Protein 4NHO (pdb70)

B-factor: mean 59.04, std 25.37, range [26.43, 187.48]

Structure (mmCIF, N/CA/C/O backbone):
data_4NHO
#
_entry.id   4NHO
#
_cell.length_a   125.430
_cell.length_b   136.770
_cell.length_c   73.220
_cell.angle_alpha   90.000
_cell.angle_beta   90.000
_cell.angle_gamma   90.000
#
_symmetry.space_group_name_H-M   'C 2 2 21'
#
loop_
_entity.id
_entity.type
_entity.pdbx_description
1 polymer 'Probable ATP-dependent RNA helicase DDX23'
2 non-polymer 'SULFATE ION'
3 non-polymer GLYCEROL
4 non-polymer '3-CYCLOHEXYL-1-PROPYLSULFONIC ACID'
5 non-polymer 'MERCURY (II) ION'
6 water water
#
loop_
_atom_site.group_PDB
_atom_site.id
_atom_site.type_symbol
_atom_site.label_atom_id
_atom_site.label_alt_id
_atom_site.label_comp_id
_atom_site.label_asym_id
_atom_site.label_entity_id
_atom_site.label_seq_id
_atom_site.pdbx_PDB_ins_code
_atom_site.Cartn_x
_atom_site.Cartn_y
_atom_site.Cartn_z
_atom_site.occupancy
_atom_site.B_iso_or_equiv
_atom_site.auth_seq_id
_atom_site.auth_comp_id
_atom_site.auth_asym_id
_atom_site.auth_atom_id
_atom_site.pdbx_PDB_model_num
ATOM 1 N N . TRP A 1 20 ? 8.863 34.881 25.741 1.00 90.59 352 TRP A N 1
ATOM 2 C CA . TRP A 1 20 ? 8.704 33.757 24.819 1.00 92.76 352 TRP A CA 1
ATOM 3 C C . TRP A 1 20 ? 9.567 33.888 23.565 1.00 86.78 352 TRP A C 1
ATOM 4 O O . TRP A 1 20 ? 9.803 32.907 22.868 1.00 85.99 352 TRP A O 1
ATOM 15 N N . ASP A 1 21 ? 10.024 35.103 23.277 1.00 80.64 353 ASP A N 1
ATOM 16 C CA . ASP A 1 21 ? 10.981 35.309 22.202 1.00 72.74 353 ASP A CA 1
ATOM 17 C C . ASP A 1 21 ? 12.373 35.053 22.753 1.00 68.84 353 ASP A C 1
ATOM 18 O O . ASP A 1 21 ? 12.883 35.839 23.544 1.00 64.90 353 ASP A O 1
ATOM 23 N N . ASP A 1 22 ? 13.001 33.954 22.357 1.00 67.75 354 ASP A N 1
ATOM 24 C CA . ASP A 1 22 ? 14.278 33.624 22.979 1.00 67.47 354 ASP A CA 1
ATOM 25 C C . ASP A 1 22 ? 15.439 33.647 22.015 1.00 61.45 354 ASP A C 1
ATOM 26 O O . ASP A 1 22 ? 16.479 33.057 22.283 1.00 59.42 354 ASP A O 1
ATOM 31 N N . ARG A 1 23 ? 15.257 34.365 20.913 1.00 58.43 355 ARG A N 1
ATOM 32 C CA . ARG A 1 23 ? 16.331 34.619 19.958 1.00 58.10 355 ARG A CA 1
ATOM 33 C C . ARG A 1 23 ? 17.528 35.302 20.595 1.00 53.38 355 ARG A C 1
ATOM 34 O O . ARG A 1 23 ? 17.387 36.131 21.492 1.00 54.04 355 ARG A O 1
ATOM 42 N N . HIS A 1 24 ? 18.715 34.960 20.125 1.00 47.70 356 HIS A N 1
ATOM 43 C CA . HIS A 1 24 ? 19.883 35.756 20.450 1.00 48.43 356 HIS A CA 1
ATOM 44 C C . HIS A 1 24 ? 19.754 37.123 19.714 1.00 46.89 356 HIS A C 1
ATOM 45 O O . HIS A 1 24 ? 19.128 37.195 18.647 1.00 42.02 356 HIS A O 1
ATOM 52 N N . TRP A 1 25 ? 20.304 38.204 20.267 1.00 46.08 357 TRP A N 1
ATOM 53 C CA . TRP A 1 25 ? 20.158 39.519 19.621 1.00 44.43 357 TRP A CA 1
ATOM 54 C C . TRP A 1 25 ? 20.599 39.513 18.168 1.00 44.61 357 TRP A C 1
ATOM 55 O O . TRP A 1 25 ? 20.077 40.288 17.343 1.00 43.61 357 TRP A O 1
ATOM 66 N N . SER A 1 26 ? 21.589 38.681 17.868 1.00 42.13 358 SER A N 1
ATOM 67 C CA . SER A 1 26 ? 22.154 38.662 16.530 1.00 44.08 358 SER A CA 1
ATOM 68 C C . SER A 1 26 ? 21.166 38.093 15.538 1.00 43.60 358 SER A C 1
ATOM 69 O O . SER A 1 26 ? 21.420 38.114 14.339 1.00 43.15 358 SER A O 1
ATOM 72 N N . GLN A 1 27 ? 20.041 37.591 16.042 1.00 46.24 359 GLN A N 1
ATOM 73 C CA . GLN A 1 27 ? 18.965 37.089 15.187 1.00 48.41 359 GLN A CA 1
ATOM 74 C C . GLN A 1 27 ? 17.890 38.146 14.952 1.00 50.99 359 GLN A C 1
ATOM 75 O O . GLN A 1 27 ? 16.930 37.918 14.214 1.00 49.94 359 GLN A O 1
ATOM 81 N N . LYS A 1 28 ? 18.056 39.305 15.577 1.00 48.61 360 LYS A N 1
ATOM 82 C CA . LYS A 1 28 ? 17.023 40.322 15.552 1.00 50.58 360 LYS A CA 1
ATOM 83 C C . LYS A 1 28 ? 17.451 41.512 14.707 1.00 52.24 360 LYS A C 1
ATOM 84 O O . LYS A 1 28 ? 18.643 41.757 14.501 1.00 50.67 360 LYS A O 1
ATOM 90 N N . LYS A 1 29 ? 16.468 42.259 14.225 1.00 54.60 361 LYS A N 1
ATOM 91 C CA . LYS A 1 29 ? 16.720 43.584 13.654 1.00 51.60 361 LYS A CA 1
ATOM 92 C C . LYS A 1 29 ? 16.973 44.610 14.759 1.00 52.88 361 LYS A C 1
ATOM 93 O O . LYS A 1 29 ? 16.517 44.445 15.894 1.00 51.72 361 LYS A O 1
ATOM 99 N N . LEU A 1 30 ? 17.707 45.666 14.415 1.00 54.25 362 LEU A N 1
ATOM 100 C CA . LEU A 1 30 ? 18.098 46.710 15.368 1.00 54.86 362 LEU A CA 1
ATOM 101 C C . LEU A 1 30 ? 16.942 47.187 16.245 1.00 55.61 362 LEU A C 1
ATOM 102 O O . LEU A 1 30 ? 17.062 47.256 17.468 1.00 51.87 362 LEU A O 1
ATOM 107 N N . ASP A 1 31 ? 15.824 47.508 15.602 1.00 59.63 363 ASP A N 1
ATOM 108 C CA . ASP A 1 31 ? 14.643 48.035 16.272 1.00 64.77 363 ASP A CA 1
ATOM 109 C C . ASP A 1 31 ? 13.906 46.992 17.104 1.00 65.23 363 ASP A C 1
ATOM 110 O O . ASP A 1 31 ? 12.867 47.282 17.699 1.00 68.28 363 ASP A O 1
ATOM 115 N N . GLU A 1 32 ? 14.441 45.779 17.155 1.00 60.40 364 GLU A N 1
ATOM 116 C CA . GLU A 1 32 ? 13.884 44.764 18.032 1.00 58.78 364 GLU A CA 1
ATOM 117 C C . GLU A 1 32 ? 14.712 44.629 19.303 1.00 56.19 364 GLU A C 1
ATOM 118 O O . GLU A 1 32 ? 14.291 43.985 20.253 1.00 57.48 364 GLU A O 1
ATOM 124 N N . MET A 1 33 ? 15.900 45.210 19.304 1.00 51.10 365 MET A N 1
ATOM 125 C CA . MET A 1 33 ? 16.791 45.071 20.441 1.00 50.63 365 MET A CA 1
ATOM 126 C C . MET A 1 33 ? 16.137 45.514 21.759 1.00 51.49 365 MET A C 1
ATOM 127 O O . MET A 1 33 ? 15.614 46.627 21.879 1.00 51.93 365 MET A O 1
ATOM 132 N N . THR A 1 34 ? 16.170 44.626 22.740 1.00 53.01 366 THR A N 1
ATOM 133 C CA . THR A 1 34 ? 15.668 44.914 24.077 1.00 55.46 366 THR A CA 1
ATOM 134 C C . THR A 1 34 ? 16.810 45.330 25.030 1.00 53.93 366 THR A C 1
ATOM 135 O O . THR A 1 34 ? 17.989 45.211 24.676 1.00 54.33 366 THR A O 1
ATOM 139 N N . ASP A 1 35 ? 16.477 45.809 26.232 1.00 51.04 367 ASP A N 1
ATOM 140 C CA . ASP A 1 35 ? 17.496 46.040 27.256 1.00 48.09 367 ASP A CA 1
ATOM 141 C C . ASP A 1 35 ? 18.347 44.777 27.510 1.00 45.05 367 ASP A C 1
ATOM 142 O O . ASP A 1 35 ? 19.588 44.819 27.588 1.00 39.63 367 ASP A O 1
ATOM 147 N N . ARG A 1 36 ? 17.680 43.644 27.670 1.00 46.72 368 ARG A N 1
ATOM 148 C CA . ARG A 1 36 ? 18.415 42.395 27.875 1.00 47.47 368 ARG A CA 1
ATOM 149 C C . ARG A 1 36 ? 19.368 42.119 26.698 1.00 44.53 368 ARG A C 1
ATOM 150 O O . ARG A 1 36 ? 20.547 41.752 26.890 1.00 38.46 368 ARG A O 1
ATOM 158 N N . ASP A 1 37 ? 18.856 42.312 25.481 1.00 47.57 369 ASP A N 1
ATOM 159 C CA . ASP A 1 37 ? 19.653 42.113 24.274 1.00 43.45 369 ASP A CA 1
ATOM 160 C C . ASP A 1 37 ? 20.918 42.963 24.331 1.00 41.27 369 ASP A C 1
ATOM 161 O O . ASP A 1 37 ? 22.010 42.462 24.037 1.00 41.64 369 ASP A O 1
ATOM 166 N N . TRP A 1 38 ? 20.788 44.247 24.686 1.00 39.60 370 TRP A N 1
ATOM 167 C CA . TRP A 1 38 ? 21.982 45.086 24.844 1.00 39.05 370 TRP A CA 1
ATOM 168 C C . TRP A 1 38 ? 22.943 44.608 25.936 1.00 38.39 370 TRP A C 1
ATOM 169 O O . TRP A 1 38 ? 24.163 44.701 25.786 1.00 40.66 370 TRP A O 1
ATOM 180 N N . ARG A 1 39 ? 22.407 44.121 27.046 1.00 39.43 371 ARG A N 1
ATOM 181 C CA . ARG A 1 39 ? 23.267 43.495 28.064 1.00 40.16 371 ARG A CA 1
ATOM 182 C C . ARG A 1 39 ? 24.049 42.268 27.511 1.00 44.86 371 ARG A C 1
ATOM 183 O O . ARG A 1 39 ? 25.288 42.135 27.720 1.00 41.25 371 ARG A O 1
ATOM 191 N N . ILE A 1 40 ? 23.328 41.367 26.834 1.00 40.91 372 ILE A N 1
ATOM 192 C CA . ILE A 1 40 ? 23.973 40.170 26.252 1.00 40.88 372 ILE A CA 1
ATOM 193 C C . ILE A 1 40 ? 25.019 40.643 25.257 1.00 37.28 372 ILE A C 1
ATOM 194 O O . ILE A 1 40 ? 26.170 40.198 25.289 1.00 38.11 372 ILE A O 1
ATOM 199 N N . PHE A 1 41 ? 24.625 41.605 24.429 1.00 37.48 373 PHE A N 1
ATOM 200 C CA . PHE A 1 41 ? 25.510 42.185 23.419 1.00 36.88 373 PHE A CA 1
ATOM 201 C C . PHE A 1 41 ? 26.809 42.696 24.037 1.00 36.62 373 PHE A C 1
ATOM 202 O O . PHE A 1 41 ? 27.915 42.372 23.583 1.00 35.77 373 PHE A O 1
ATOM 210 N N . ARG A 1 42 ? 26.704 43.492 25.093 1.00 36.46 374 ARG A N 1
ATOM 211 C CA . ARG A 1 42 ? 27.926 43.981 25.735 1.00 32.26 374 ARG A CA 1
ATOM 212 C C . ARG A 1 42 ? 28.744 42.876 26.367 1.00 32.05 374 ARG A C 1
ATOM 213 O O . ARG A 1 42 ? 29.982 42.961 26.394 1.00 31.82 374 ARG A O 1
ATOM 221 N N . GLU A 1 43 ? 28.052 41.865 26.883 1.00 32.96 375 GLU A N 1
ATOM 222 C CA . GLU A 1 43 ? 28.731 40.692 27.413 1.00 43.19 375 GLU A CA 1
ATOM 223 C C . GLU A 1 43 ? 29.488 39.969 26.290 1.00 43.78 375 GLU A C 1
ATOM 224 O O . GLU A 1 43 ? 30.667 39.629 26.449 1.00 41.34 375 GLU A O 1
ATOM 230 N N . ASP A 1 44 ? 28.824 39.779 25.151 1.00 41.76 376 ASP A N 1
ATOM 231 C CA . ASP A 1 44 ? 29.464 39.108 24.003 1.00 41.58 376 ASP A CA 1
ATOM 232 C C . ASP A 1 44 ? 30.760 39.798 23.576 1.00 39.84 376 ASP A C 1
ATOM 233 O O . ASP A 1 44 ? 31.762 39.128 23.292 1.00 36.13 376 ASP A O 1
ATOM 238 N N . TYR A 1 45 ? 30.765 41.134 23.601 1.00 36.67 377 TYR A N 1
ATOM 239 C CA . TYR A 1 45 ? 31.934 41.894 23.158 1.00 36.10 377 TYR A CA 1
ATOM 240 C C . TYR A 1 45 ? 32.826 42.396 24.295 1.00 37.86 377 TYR A C 1
ATOM 241 O O . TYR A 1 45 ? 33.813 43.073 24.028 1.00 41.38 377 TYR A O 1
ATOM 250 N N . SER A 1 46 ? 32.486 42.037 25.542 1.00 33.77 378 SER A N 1
ATOM 251 C CA . SER A 1 46 ? 33.219 42.474 26.753 1.00 35.00 378 SER A CA 1
ATOM 252 C C . SER A 1 46 ? 33.307 43.987 26.879 1.00 32.39 378 SER A C 1
ATOM 253 O O . SER A 1 46 ? 34.374 44.569 27.127 1.00 35.56 378 SER A O 1
ATOM 256 N N . ILE A 1 47 ? 32.178 44.634 26.685 1.00 30.95 379 ILE A N 1
ATOM 257 C CA . ILE A 1 47 ? 32.154 46.098 26.702 1.00 28.87 379 ILE A CA 1
ATOM 258 C C . ILE A 1 47 ? 31.704 46.579 28.092 1.00 31.77 379 ILE A C 1
ATOM 259 O O . ILE A 1 47 ? 30.566 46.338 28.515 1.00 33.21 379 ILE A O 1
ATOM 264 N N . THR A 1 48 ? 32.616 47.201 28.828 1.00 29.83 380 THR A N 1
ATOM 265 C CA . THR A 1 48 ? 32.225 47.816 30.102 1.00 31.12 380 THR A CA 1
ATOM 266 C C . THR A 1 48 ? 32.250 49.329 29.923 1.00 29.31 380 THR A C 1
ATOM 267 O O . THR A 1 48 ? 33.118 49.847 29.186 1.00 32.25 380 THR A O 1
A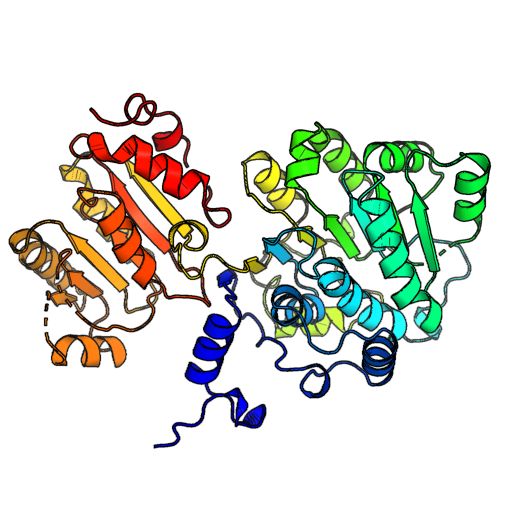TOM 271 N N . THR A 1 49 ? 31.301 50.031 30.552 1.00 28.06 381 THR A N 1
ATOM 272 C CA . THR A 1 49 ? 31.258 51.482 30.459 1.00 31.03 381 THR A CA 1
ATOM 273 C C . THR A 1 49 ? 31.116 52.160 31.841 1.00 33.74 381 THR A C 1
ATOM 274 O O . THR A 1 49 ? 30.761 51.532 32.834 1.00 32.45 381 THR A O 1
ATOM 278 N N . LYS A 1 50 ? 31.432 53.442 31.855 1.00 31.21 382 LYS A N 1
ATOM 279 C CA . LYS A 1 50 ? 31.100 54.359 32.934 1.00 35.48 382 LYS A CA 1
ATOM 280 C C . LYS A 1 50 ? 30.629 55.654 32.273 1.00 36.34 382 LYS A C 1
ATOM 281 O O . LYS A 1 50 ? 31.082 55.986 31.162 1.00 33.41 382 LYS A O 1
ATOM 287 N N . GLY A 1 51 ? 29.693 56.338 32.931 1.00 37.75 383 GLY A N 1
ATOM 288 C CA . GLY A 1 51 ? 29.136 57.601 32.468 1.00 36.65 383 GLY A CA 1
ATOM 289 C C . GLY A 1 51 ? 27.639 57.429 32.251 1.00 41.63 383 GLY A C 1
ATOM 290 O O . GLY A 1 51 ? 27.149 56.303 32.127 1.00 40.45 383 GLY A O 1
ATOM 291 N N . GLY A 1 52 ? 26.906 58.539 32.179 1.00 38.89 384 GLY A N 1
ATOM 292 C CA . GLY A 1 52 ? 25.463 58.475 32.041 1.00 35.12 384 GLY A CA 1
ATOM 293 C C . GLY A 1 52 ? 24.991 58.415 30.603 1.00 37.48 384 GLY A C 1
ATOM 294 O O . GLY A 1 52 ? 25.644 58.937 29.690 1.00 37.39 384 GLY A O 1
ATOM 295 N N . LYS A 1 53 ? 23.844 57.775 30.403 1.00 38.89 385 LYS A N 1
ATOM 296 C CA . LYS A 1 53 ? 23.171 57.776 29.103 1.00 43.61 385 LYS A CA 1
ATOM 297 C C . LYS A 1 53 ? 24.110 57.473 27.943 1.00 42.29 385 LYS A C 1
ATOM 298 O O . LYS A 1 53 ? 24.183 58.227 26.966 1.00 37.31 385 LYS A O 1
ATOM 304 N N . ILE A 1 54 ? 24.831 56.368 28.081 1.00 40.09 386 ILE A N 1
ATOM 305 C CA . ILE A 1 54 ? 25.685 55.848 27.029 1.00 40.93 386 ILE A CA 1
ATOM 306 C C . ILE A 1 54 ? 24.843 55.445 25.829 1.00 36.55 386 ILE A C 1
ATOM 307 O O . ILE A 1 54 ? 23.862 54.730 25.982 1.00 38.09 386 ILE A O 1
ATOM 312 N N . PRO A 1 55 ? 25.197 55.923 24.629 1.00 34.21 387 PRO A N 1
ATOM 313 C CA . PRO A 1 55 ? 24.411 55.456 23.477 1.00 34.59 387 PRO A CA 1
ATOM 314 C C . PRO A 1 55 ? 24.612 53.928 23.193 1.00 40.67 387 PRO A C 1
ATOM 315 O O . PRO A 1 55 ? 25.656 53.353 23.547 1.00 37.73 387 PRO A O 1
ATOM 319 N N . ASN A 1 56 ? 23.620 53.281 22.577 1.00 38.90 388 ASN A N 1
ATOM 320 C CA . ASN A 1 56 ? 23.786 51.878 22.173 1.00 38.62 388 ASN A CA 1
ATOM 321 C C . ASN A 1 56 ? 24.999 51.738 21.249 1.00 40.49 388 ASN A C 1
ATOM 322 O O . ASN A 1 56 ? 25.209 52.575 20.360 1.00 40.28 388 ASN A O 1
ATOM 327 N N . PRO A 1 57 ? 25.762 50.642 21.410 1.00 42.95 389 PRO A N 1
ATOM 328 C CA . PRO A 1 57 ? 26.892 50.317 20.532 1.00 38.72 389 PRO A CA 1
ATOM 329 C C . PRO A 1 57 ? 26.429 49.886 19.123 1.00 38.47 389 PRO A C 1
ATOM 330 O O . PRO A 1 57 ? 25.277 49.544 18.878 1.00 40.71 389 PRO A O 1
ATOM 334 N N . ILE A 1 58 ? 27.361 49.927 18.190 1.00 36.52 390 ILE A N 1
ATOM 335 C CA . ILE A 1 58 ? 27.067 49.619 16.803 1.00 37.31 390 ILE A CA 1
ATOM 336 C C . ILE A 1 58 ? 27.078 48.101 16.639 1.00 42.92 390 ILE A C 1
ATOM 337 O O . ILE A 1 58 ? 28.065 47.463 17.014 1.00 43.69 390 ILE A O 1
ATOM 342 N N . ARG A 1 59 ? 25.993 47.539 16.089 1.00 41.49 391 ARG A N 1
ATOM 343 C CA . ARG A 1 59 ? 25.887 46.091 15.872 1.00 42.89 391 ARG A CA 1
ATOM 344 C C . ARG A 1 59 ? 26.659 45.634 14.652 1.00 47.82 391 ARG A C 1
ATOM 345 O O . ARG A 1 59 ? 27.165 44.514 14.632 1.00 46.17 391 ARG A O 1
ATOM 353 N N . SER A 1 60 ? 26.714 46.487 13.626 1.00 46.99 392 SER A N 1
ATOM 354 C CA . SER A 1 60 ? 27.522 46.243 12.432 1.00 45.69 392 SER A CA 1
ATOM 355 C C . SER A 1 60 ? 27.586 47.552 11.659 1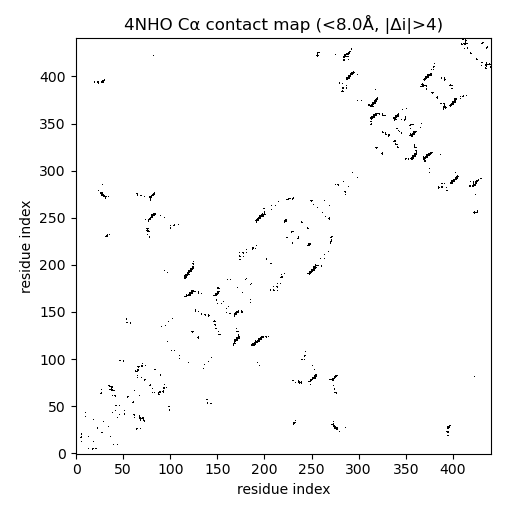.00 45.84 392 SER A C 1
ATOM 356 O O . SER A 1 60 ? 26.835 48.488 11.963 1.00 44.75 392 SER A O 1
ATOM 359 N N . TRP A 1 61 ? 28.459 47.639 10.661 1.00 44.47 393 TRP A N 1
ATOM 360 C CA . TRP A 1 61 ? 28.521 48.895 9.895 1.00 47.96 393 TRP A CA 1
ATOM 361 C C . TRP A 1 61 ? 27.187 49.223 9.256 1.00 50.69 393 TRP A C 1
ATOM 362 O O . TRP A 1 61 ? 26.710 50.365 9.322 1.00 55.49 393 TRP A O 1
ATOM 373 N N . LYS A 1 62 ? 26.559 48.219 8.669 1.00 53.12 394 LYS A N 1
ATOM 374 C CA . LYS A 1 62 ? 25.292 48.445 7.985 1.00 61.58 394 LYS A CA 1
ATOM 375 C C . LYS A 1 62 ? 24.243 48.930 8.971 1.00 64.49 394 LYS A C 1
ATOM 376 O O . LYS A 1 62 ? 23.401 49.775 8.647 1.00 63.91 394 LYS A O 1
ATOM 382 N N . ASP A 1 63 ? 24.325 48.417 10.192 1.00 62.50 395 ASP A N 1
ATOM 383 C CA . ASP A 1 63 ? 23.330 48.715 11.203 1.00 62.60 395 ASP A CA 1
ATOM 384 C C . ASP A 1 63 ? 23.626 50.056 11.820 1.00 64.17 395 ASP A C 1
ATOM 385 O O . ASP A 1 63 ? 22.837 50.585 12.596 1.00 69.97 395 ASP A O 1
ATOM 390 N N . SER A 1 64 ? 24.797 50.593 11.512 1.00 63.42 396 SER A N 1
ATOM 391 C CA . SER A 1 64 ? 25.206 51.866 12.090 1.00 60.33 396 SER A CA 1
ATOM 392 C C . SER A 1 64 ? 24.489 52.965 11.331 1.00 65.75 396 SER A C 1
ATOM 393 O O . SER A 1 64 ? 23.970 52.741 10.235 1.00 69.70 396 SER A O 1
ATOM 396 N N . SER A 1 65 ? 24.471 54.154 11.909 1.00 67.33 397 SER A N 1
ATOM 397 C CA . SER A 1 65 ? 23.900 55.307 11.227 1.00 66.86 397 SER A CA 1
ATOM 398 C C . SER A 1 65 ? 24.981 56.136 10.559 1.00 61.37 397 SER A C 1
ATOM 399 O O . SER A 1 65 ? 24.805 57.338 10.360 1.00 66.36 397 SER A O 1
ATOM 402 N N . LEU A 1 66 ? 26.099 55.517 10.203 1.00 53.13 398 LEU A N 1
ATOM 403 C CA . LEU A 1 66 ? 27.157 56.273 9.552 1.00 50.57 398 LEU A CA 1
ATOM 404 C C . LEU A 1 66 ? 26.734 56.682 8.150 1.00 53.08 398 LEU A C 1
ATOM 405 O O . LEU A 1 66 ? 26.007 55.951 7.495 1.00 54.47 398 LEU A O 1
ATOM 410 N N . PRO A 1 67 ? 27.208 57.850 7.682 1.00 55.03 399 PRO A N 1
ATOM 411 C CA . PRO A 1 67 ? 26.859 58.343 6.339 1.00 54.73 399 PRO A CA 1
ATOM 412 C C . PRO A 1 67 ? 27.340 57.368 5.287 1.00 55.54 399 PRO A C 1
ATOM 413 O O . PRO A 1 67 ? 28.369 56.715 5.496 1.00 53.42 399 PRO A O 1
ATOM 417 N N . PRO A 1 68 ? 26.614 57.280 4.158 1.00 60.17 400 PRO A N 1
ATOM 418 C CA . PRO A 1 68 ? 26.945 56.413 3.027 1.00 59.37 400 PRO A CA 1
ATOM 419 C C . PRO A 1 68 ? 28.401 56.553 2.636 1.00 56.94 400 PRO A C 1
ATOM 420 O O . PRO A 1 68 ? 29.088 55.557 2.534 1.00 56.23 400 PRO A O 1
ATOM 424 N N . HIS A 1 69 ? 28.882 57.774 2.441 1.00 55.85 401 HIS A N 1
ATOM 425 C CA . HIS A 1 69 ? 30.249 57.924 1.958 1.00 57.42 401 HIS A CA 1
ATOM 426 C C . HIS A 1 69 ? 31.289 57.432 2.972 1.00 57.43 401 HIS A C 1
ATOM 427 O O . HIS A 1 69 ? 32.392 57.032 2.591 1.00 59.13 401 HIS A O 1
ATOM 434 N N . ILE A 1 70 ? 30.934 57.454 4.259 1.00 53.03 402 ILE A N 1
ATOM 435 C CA . ILE A 1 70 ? 31.861 57.015 5.283 1.00 50.03 402 ILE A CA 1
ATOM 436 C C . ILE A 1 70 ? 31.904 55.496 5.262 1.00 50.90 402 ILE A C 1
ATOM 437 O O . ILE A 1 70 ? 32.965 54.884 5.327 1.00 48.68 402 ILE A O 1
ATOM 442 N N . LEU A 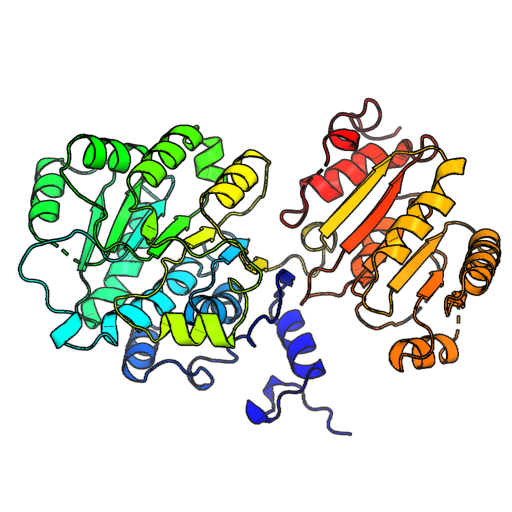1 71 ? 30.733 54.888 5.196 1.00 53.46 403 LEU A N 1
ATOM 443 C CA . LEU A 1 71 ? 30.650 53.440 5.131 1.00 52.92 403 LEU A CA 1
ATOM 444 C C . LEU A 1 71 ? 31.367 52.927 3.892 1.00 54.39 403 LEU A C 1
ATOM 445 O O . LEU A 1 71 ? 31.936 51.833 3.898 1.00 54.96 403 LEU A O 1
ATOM 450 N N . GLU A 1 72 ? 31.351 53.715 2.821 1.00 52.97 404 GLU A N 1
ATOM 451 C CA . GLU A 1 72 ? 31.969 53.249 1.576 1.00 55.52 404 GLU A CA 1
ATOM 452 C C . GLU A 1 72 ? 33.477 53.164 1.789 1.00 54.45 404 GLU A C 1
ATOM 453 O O . GLU A 1 72 ? 34.141 52.241 1.317 1.00 54.31 404 GLU A O 1
ATOM 459 N N . VAL A 1 73 ? 34.014 54.122 2.530 1.00 53.94 405 VAL A N 1
ATOM 460 C CA . VAL A 1 73 ? 35.446 54.140 2.766 1.00 55.09 405 VAL A CA 1
ATOM 461 C C . VAL A 1 73 ? 35.809 53.050 3.761 1.00 52.40 405 VAL A C 1
ATOM 462 O O . VAL A 1 73 ? 36.822 52.385 3.606 1.00 52.21 405 VAL A O 1
ATOM 466 N N . ILE A 1 74 ? 34.981 52.864 4.783 1.00 50.14 406 ILE A N 1
ATOM 467 C CA . ILE A 1 74 ? 35.175 51.733 5.697 1.00 48.56 406 ILE A CA 1
ATOM 468 C C . ILE A 1 74 ? 35.206 50.400 4.916 1.00 53.76 406 ILE A C 1
ATOM 469 O O . ILE A 1 74 ? 36.140 49.580 5.049 1.00 54.49 406 ILE A O 1
ATOM 474 N N . ASP A 1 75 ? 34.206 50.212 4.063 1.00 52.16 407 ASP A N 1
ATOM 475 C CA . ASP A 1 75 ? 34.100 48.974 3.291 1.00 55.29 407 ASP A CA 1
ATOM 476 C C . ASP A 1 75 ? 35.280 48.792 2.333 1.00 59.12 407 ASP A C 1
ATOM 477 O O . ASP A 1 75 ? 35.745 47.677 2.117 1.00 57.38 407 ASP A O 1
ATOM 482 N N . LYS A 1 76 ? 35.770 49.889 1.767 1.00 63.69 408 LYS A N 1
ATOM 483 C CA . LYS A 1 76 ? 36.884 49.815 0.818 1.00 70.37 408 LYS A CA 1
ATOM 484 C C . LYS A 1 76 ? 38.238 49.606 1.488 1.00 70.46 408 LYS A C 1
ATOM 485 O O . LYS A 1 76 ? 39.151 49.059 0.870 1.00 69.42 408 LYS A O 1
ATOM 491 N N . CYS A 1 77 ? 38.380 50.073 2.727 1.00 68.53 409 CYS A N 1
ATOM 492 C CA . CYS A 1 77 ? 39.587 49.799 3.506 1.00 73.88 409 CYS A CA 1
ATOM 493 C C . CYS A 1 77 ? 39.627 48.356 4.021 1.00 79.46 409 CYS A C 1
ATOM 494 O O . CYS A 1 77 ? 40.650 47.894 4.534 1.00 80.61 409 CYS A O 1
ATOM 497 N N . GLY A 1 78 ? 38.506 47.653 3.900 1.00 81.05 410 GLY A N 1
ATOM 498 C CA . GLY A 1 78 ? 38.425 46.273 4.340 1.00 81.56 410 GLY A CA 1
ATOM 499 C C . GLY A 1 78 ? 38.031 45.995 5.786 1.00 80.88 410 GLY A C 1
ATOM 500 O O . GLY A 1 78 ? 37.931 44.828 6.182 1.00 83.92 410 GLY A O 1
ATOM 501 N N . TYR A 1 79 ? 37.809 47.030 6.587 1.00 78.80 411 TYR A N 1
ATOM 502 C CA . TYR A 1 79 ? 37.369 46.806 7.965 1.00 74.26 411 TYR A CA 1
ATOM 503 C C . TYR A 1 79 ? 35.985 46.152 7.949 1.00 67.84 411 TYR A C 1
ATOM 504 O O . TYR A 1 79 ? 34.975 46.846 7.974 1.00 68.10 411 TYR A O 1
ATOM 513 N N . LYS A 1 80 ? 35.913 44.832 7.926 1.00 63.54 412 LYS A N 1
ATOM 514 C CA . LYS A 1 80 ?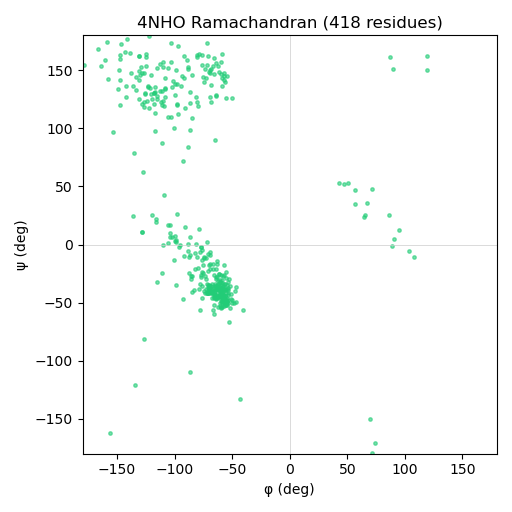 34.609 44.171 7.755 1.00 63.86 412 LYS A CA 1
ATOM 515 C C . LYS A 1 80 ? 33.624 44.281 8.944 1.00 61.03 412 LYS A C 1
ATOM 516 O O . LYS A 1 80 ? 32.403 44.418 8.740 1.00 58.29 412 LYS A O 1
ATOM 522 N N . GLU A 1 81 ? 34.145 44.229 10.172 1.00 58.18 413 GLU A N 1
ATOM 523 C CA . GLU A 1 81 ? 33.311 44.382 11.362 1.00 56.69 413 GLU A CA 1
ATOM 524 C C . GLU A 1 81 ? 33.972 45.349 12.308 1.00 50.63 413 GLU A C 1
ATOM 525 O O . GLU A 1 81 ? 35.199 45.357 12.426 1.00 50.69 413 GLU A O 1
ATOM 531 N N . PRO A 1 82 ? 33.159 46.151 13.008 1.00 47.81 414 PRO A N 1
ATOM 532 C CA . PRO A 1 82 ? 33.666 47.003 14.102 1.00 44.79 414 PRO A CA 1
ATOM 533 C C . PRO A 1 82 ? 34.321 46.121 15.182 1.00 43.53 414 PRO A C 1
ATOM 534 O O . PRO A 1 82 ? 33.778 45.071 15.487 1.00 42.80 414 PRO A O 1
ATOM 538 N N . THR A 1 83 ? 35.480 46.519 15.698 1.00 41.96 415 THR A N 1
ATOM 539 C CA . THR A 1 83 ? 36.073 45.899 16.888 1.00 41.30 415 THR A CA 1
ATOM 540 C C . THR A 1 83 ? 35.308 46.402 18.125 1.00 37.36 415 THR A C 1
ATOM 541 O O . THR A 1 83 ? 34.586 47.395 18.054 1.00 40.13 415 THR A O 1
ATOM 545 N N . PRO A 1 84 ? 35.459 45.712 19.261 1.00 38.14 416 PRO A N 1
ATOM 546 C CA . PRO A 1 84 ? 34.723 46.152 20.459 1.00 36.25 416 PRO A CA 1
ATOM 547 C C . PRO A 1 84 ? 34.834 47.632 20.818 1.00 34.23 416 PRO A C 1
ATOM 548 O O . PRO A 1 84 ? 33.799 48.244 21.089 1.00 34.89 416 PRO A O 1
ATOM 552 N N . ILE A 1 85 ? 36.038 48.198 20.829 1.00 32.84 417 ILE A N 1
ATOM 553 C CA . ILE A 1 85 ? 36.194 49.587 21.208 1.00 32.10 417 ILE A CA 1
ATOM 554 C C . ILE A 1 85 ? 35.494 50.465 20.170 1.00 38.12 417 ILE A C 1
ATOM 555 O O . ILE A 1 85 ? 34.872 51.472 20.510 1.00 36.29 417 ILE A O 1
ATOM 560 N N . GLN A 1 86 ? 35.546 50.053 18.902 1.00 39.97 418 GLN A N 1
ATOM 561 C CA . GLN A 1 86 ? 34.910 50.846 17.858 1.00 38.69 418 GLN A CA 1
ATOM 562 C C . GLN A 1 86 ? 33.399 50.832 18.074 1.00 35.43 418 GLN A C 1
ATOM 563 O O . GLN A 1 86 ? 32.729 51.855 17.919 1.00 34.62 418 GLN A O 1
ATOM 569 N N . ARG A 1 87 ? 32.853 49.664 18.404 1.00 33.56 419 ARG A N 1
ATOM 570 C CA . ARG A 1 87 ? 31.397 49.516 18.561 1.00 33.66 419 ARG A CA 1
ATOM 571 C C . ARG A 1 87 ? 30.821 50.530 19.534 1.00 37.55 419 ARG A C 1
ATOM 572 O O . ARG A 1 87 ? 29.727 51.065 19.338 1.00 36.66 419 ARG A O 1
ATOM 580 N N . GLN A 1 88 ? 31.535 50.749 20.625 1.00 36.69 420 GLN A N 1
ATOM 581 C CA . GLN A 1 88 ? 30.989 51.576 21.704 1.00 32.69 420 GLN A CA 1
ATOM 582 C C . GLN A 1 88 ? 31.501 53.007 21.658 1.00 35.23 420 GLN A C 1
ATOM 583 O O . GLN A 1 88 ? 30.760 53.968 21.974 1.00 35.13 420 GLN A O 1
ATOM 589 N N . ALA A 1 89 ? 32.751 53.187 21.245 1.00 33.59 421 ALA A N 1
ATOM 590 C CA . ALA A 1 89 ? 33.315 54.533 21.316 1.00 32.18 421 ALA A CA 1
ATOM 591 C C . ALA A 1 89 ? 32.747 55.406 20.178 1.00 36.90 421 ALA A C 1
ATOM 592 O O . ALA A 1 89 ? 32.480 56.584 20.380 1.00 34.87 421 ALA A O 1
ATOM 594 N N . ILE A 1 90 ? 32.522 54.807 19.002 1.00 35.95 422 ILE A N 1
ATOM 595 C CA . ILE A 1 90 ? 32.087 55.599 17.859 1.00 36.72 422 ILE A CA 1
ATOM 596 C C . ILE A 1 90 ? 30.808 56.404 18.087 1.00 36.96 422 ILE A C 1
ATOM 597 O O . ILE A 1 90 ? 30.795 57.593 17.841 1.00 36.32 422 ILE A O 1
ATOM 602 N N . PRO A 1 91 ? 29.746 55.769 18.584 1.00 35.74 423 PRO A N 1
ATOM 603 C CA . PRO A 1 91 ? 28.500 56.464 18.922 1.00 33.59 423 PRO A CA 1
ATOM 604 C C . PRO A 1 91 ? 28.695 57.570 20.009 1.00 37.13 423 PRO A C 1
ATOM 605 O O . PRO A 1 91 ? 28.035 58.588 19.951 1.00 34.98 423 PRO A O 1
ATOM 609 N N . ILE A 1 92 ? 29.560 57.358 20.988 1.00 33.76 424 ILE A N 1
ATOM 610 C CA . ILE A 1 92 ? 29.836 58.397 21.978 1.00 33.12 424 ILE A CA 1
ATOM 611 C C . ILE A 1 92 ? 30.530 59.600 21.327 1.00 32.32 424 ILE A C 1
ATOM 612 O O . ILE A 1 92 ? 30.145 60.745 21.549 1.00 36.78 424 ILE A O 1
ATOM 617 N N . GLY A 1 93 ? 31.541 59.318 20.500 1.00 33.08 425 GLY A N 1
ATOM 618 C CA . GLY A 1 93 ? 32.212 60.326 19.695 1.00 34.61 425 GLY A CA 1
ATOM 619 C C . GLY A 1 93 ? 31.274 61.117 18.786 1.00 39.13 425 GLY A C 1
ATOM 620 O O . GLY A 1 93 ? 31.475 62.328 18.532 1.00 37.93 425 GLY A O 1
ATOM 621 N N . LEU A 1 94 ? 30.238 60.450 18.285 1.00 32.62 426 LEU A N 1
ATOM 622 C CA . LEU A 1 94 ? 29.270 61.123 17.418 1.00 34.66 426 LEU A CA 1
ATOM 623 C C . LEU A 1 94 ? 28.318 62.015 18.184 1.00 36.43 426 LEU A C 1
ATOM 624 O O . LEU A 1 94 ? 27.505 62.711 17.577 1.00 33.97 426 LEU A O 1
ATOM 629 N N . GLN A 1 95 ? 28.420 62.002 19.514 1.00 38.09 427 GLN A N 1
ATOM 630 C CA . GLN A 1 95 ? 27.629 62.910 20.337 1.00 36.28 427 GLN A CA 1
ATOM 631 C C . GLN A 1 95 ? 28.545 64.032 20.833 1.00 36.43 427 GLN A C 1
ATOM 632 O O . GLN A 1 95 ? 28.146 64.806 21.678 1.00 41.00 427 GLN A O 1
ATOM 638 N N . ASN A 1 96 ? 29.767 64.110 20.297 1.00 39.40 428 ASN A N 1
ATOM 639 C CA . ASN A 1 96 ? 30.779 65.093 20.725 1.00 39.45 428 ASN A CA 1
ATOM 640 C C . ASN A 1 96 ? 31.251 64.913 22.174 1.00 37.50 428 ASN A C 1
ATOM 641 O O . ASN A 1 96 ? 31.738 65.866 22.803 1.00 39.00 428 ASN A O 1
ATOM 646 N N . ARG A 1 97 ? 31.108 63.699 22.709 1.00 34.52 429 ARG A N 1
ATOM 647 C CA . ARG A 1 97 ? 31.435 63.467 24.115 1.00 35.21 429 ARG A CA 1
ATOM 648 C C . ARG A 1 97 ? 32.860 62.978 24.264 1.00 34.87 429 ARG A C 1
ATOM 649 O O . ARG A 1 97 ? 33.372 62.240 23.409 1.00 34.66 429 ARG A O 1
ATOM 657 N N . ASP A 1 98 ? 33.499 63.395 25.346 1.00 29.99 430 ASP A N 1
ATOM 658 C CA . ASP A 1 98 ? 34.852 62.950 25.654 1.00 32.33 430 ASP A CA 1
ATOM 659 C C . ASP A 1 98 ? 34.855 61.508 26.106 1.00 30.91 430 ASP A C 1
ATOM 660 O O . ASP A 1 98 ? 33.863 60.995 26.646 1.00 31.61 430 ASP A O 1
ATOM 665 N N . ILE A 1 99 ? 35.997 60.864 25.898 1.00 30.88 431 ILE A N 1
ATOM 666 C CA . ILE A 1 99 ? 36.113 59.442 26.117 1.00 31.66 431 ILE A CA 1
ATOM 667 C C . ILE A 1 99 ? 37.441 59.089 26.705 1.00 29.39 431 ILE A C 1
ATOM 668 O O . ILE A 1 99 ? 38.490 59.537 26.245 1.00 31.14 431 ILE A O 1
ATOM 673 N N . ILE A 1 100 ? 37.395 58.218 27.694 1.00 29.25 432 ILE A N 1
ATOM 674 C CA . ILE A 1 100 ? 38.572 57.499 28.073 1.00 28.54 432 ILE A CA 1
ATOM 675 C C . ILE A 1 100 ? 38.382 56.044 27.639 1.00 29.19 432 ILE A C 1
ATOM 676 O O . ILE A 1 100 ? 37.466 55.350 28.097 1.00 31.07 432 ILE A O 1
ATOM 681 N N . GLY A 1 101 ? 39.258 55.573 26.773 1.00 32.11 433 GLY A N 1
ATOM 682 C CA . GLY A 1 101 ? 39.120 54.238 26.233 1.00 35.55 433 GLY A CA 1
ATOM 683 C C . GLY A 1 101 ? 40.236 53.393 26.785 1.00 36.97 433 GLY A C 1
ATOM 684 O O . GLY A 1 101 ? 41.429 53.689 26.578 1.00 36.88 433 GLY A O 1
ATOM 685 N N . VAL A 1 102 ? 39.853 52.335 27.486 1.00 37.04 434 VAL A N 1
ATOM 686 C CA . VAL A 1 102 ? 40.841 51.445 28.074 1.00 40.18 434 VAL A CA 1
ATOM 687 C C . VAL A 1 102 ? 40.939 50.193 27.235 1.00 44.11 434 VAL A C 1
ATOM 688 O O . VAL A 1 102 ? 40.020 49.376 27.166 1.00 42.05 434 VAL A O 1
ATOM 692 N N . ALA A 1 103 ? 42.070 50.077 26.563 1.00 51.51 435 ALA A N 1
ATOM 693 C CA . ALA A 1 103 ? 42.279 49.050 25.554 1.00 56.36 435 ALA A CA 1
ATOM 694 C C . ALA A 1 103 ? 43.694 49.235 25.038 1.00 57.23 435 ALA A C 1
ATOM 695 O O . ALA A 1 103 ? 44.260 50.350 25.107 1.00 58.34 435 ALA A O 1
ATOM 697 N N . GLU A 1 104 ? 44.266 48.155 24.534 1.00 57.20 436 GLU A N 1
ATOM 698 C CA . GLU A 1 104 ? 45.654 48.176 24.119 1.00 64.40 436 GLU A CA 1
ATOM 699 C C . GLU A 1 104 ? 45.781 48.256 22.614 1.00 64.59 436 GLU A C 1
ATOM 700 O O . GLU A 1 104 ? 44.867 47.883 21.882 1.00 65.26 436 GLU A O 1
ATOM 706 N N . THR A 1 105 ? 46.927 48.745 22.162 1.00 65.09 437 THR A N 1
ATOM 707 C CA . THR A 1 105 ? 47.170 48.897 20.738 1.00 63.89 437 THR A CA 1
ATOM 708 C C . THR A 1 105 ? 46.976 47.545 20.065 1.00 60.55 437 THR A C 1
ATOM 709 O O . THR A 1 105 ? 47.321 46.516 20.634 1.00 62.25 437 THR A O 1
ATOM 713 N N . GLY A 1 106 ? 46.359 47.559 18.886 1.00 56.81 438 GLY A N 1
ATOM 714 C CA . GLY A 1 106 ? 45.948 46.344 18.199 1.00 54.10 438 GLY A CA 1
ATOM 715 C C . GLY A 1 106 ? 44.453 46.098 18.318 1.00 50.88 438 GLY A C 1
ATOM 716 O O . GLY A 1 106 ? 43.919 45.186 17.706 1.00 56.05 438 GLY A O 1
ATOM 717 N N . SER A 1 107 ? 43.759 46.916 19.099 1.00 45.48 439 SER A N 1
ATOM 718 C CA . SER A 1 107 ? 42.344 46.661 19.342 1.00 48.76 439 SER A CA 1
ATOM 719 C C . SER A 1 107 ? 41.434 47.508 18.466 1.00 48.96 439 SER A C 1
ATOM 720 O O . SER A 1 107 ? 40.210 47.440 18.596 1.00 46.96 439 SER A O 1
ATOM 723 N N . GLY A 1 108 ? 42.039 48.307 17.580 1.00 50.81 440 GLY A N 1
ATOM 724 C CA . GLY A 1 108 ? 41.300 49.165 16.665 1.00 43.05 440 GLY A CA 1
ATOM 725 C C . GLY A 1 108 ? 40.931 50.509 17.254 1.00 43.51 440 GLY A C 1
ATOM 726 O O . GLY A 1 108 ? 39.943 51.107 16.832 1.00 44.35 440 GLY A O 1
ATOM 727 N N . LYS A 1 109 ? 41.707 50.961 18.250 1.00 39.92 441 LYS A N 1
ATOM 728 C CA . LYS A 1 109 ? 41.564 52.294 18.830 1.00 43.08 441 LYS A CA 1
ATOM 729 C C . LYS A 1 109 ? 41.543 53.388 17.751 1.00 45.54 441 LYS A C 1
ATOM 730 O O . LYS A 1 109 ? 40.705 54.280 17.767 1.00 40.71 441 LYS A O 1
ATOM 736 N N . THR A 1 110 ? 42.487 53.307 16.822 1.00 46.33 442 THR A N 1
ATOM 737 C CA . THR A 1 110 ? 42.734 54.402 15.885 1.00 45.74 442 THR A CA 1
ATOM 738 C C . THR A 1 110 ? 41.496 54.712 15.057 1.00 41.53 442 THR A C 1
ATOM 739 O O . THR A 1 110 ? 41.025 55.838 15.046 1.00 43.13 442 THR A O 1
ATOM 743 N N . ALA A 1 111 ? 40.941 53.710 14.385 1.00 40.48 443 ALA A N 1
ATOM 744 C CA . ALA A 1 111 ? 39.685 53.943 13.699 1.00 38.92 443 ALA A CA 1
ATOM 745 C C . ALA A 1 111 ? 38.543 54.365 14.618 1.00 41.15 443 ALA A C 1
ATOM 746 O O . ALA A 1 111 ? 37.647 55.091 14.195 1.00 37.35 443 ALA A O 1
ATOM 748 N N . ALA A 1 112 ? 38.558 53.899 15.867 1.00 38.18 444 ALA A N 1
ATOM 749 C CA . ALA A 1 112 ? 37.533 54.314 16.818 1.00 34.75 444 ALA A CA 1
ATOM 750 C C . ALA A 1 112 ? 37.525 55.839 17.003 1.00 39.48 444 ALA A C 1
ATOM 751 O O . ALA A 1 112 ? 36.466 56.462 17.079 1.00 37.33 444 ALA A O 1
ATOM 753 N N . PHE A 1 113 ? 38.693 56.454 17.081 1.00 39.52 445 PHE A N 1
ATOM 754 C CA . PHE A 1 113 ? 38.681 57.908 17.180 1.00 40.66 445 PHE A CA 1
ATOM 755 C C . PHE A 1 113 ? 38.625 58.630 15.814 1.00 40.49 445 PHE A C 1
ATOM 756 O O . PHE A 1 113 ? 38.086 59.727 15.695 1.00 41.55 445 PHE A O 1
ATOM 764 N N . LEU A 1 114 ? 39.140 57.988 14.770 1.00 36.89 446 LEU A N 1
ATOM 765 C CA . LEU A 1 114 ? 39.168 58.626 13.454 1.00 41.99 446 LEU A CA 1
ATOM 766 C C . LEU A 1 114 ? 37.775 58.797 12.847 1.00 44.16 446 LEU A C 1
ATOM 767 O O . LEU A 1 114 ? 37.472 59.815 12.238 1.00 43.16 446 LEU A O 1
ATOM 772 N N . ILE A 1 115 ? 36.927 57.790 12.994 1.00 42.87 447 ILE A N 1
ATOM 773 C CA . ILE A 1 115 ? 35.620 57.822 12.343 1.00 44.66 447 ILE A CA 1
ATOM 774 C C . ILE A 1 115 ? 34.696 59.018 12.708 1.00 38.11 447 ILE A C 1
ATOM 775 O O . ILE A 1 115 ? 34.142 59.649 11.818 1.00 42.05 447 ILE A O 1
ATOM 780 N N . PRO A 1 116 ? 34.505 59.310 14.006 1.00 36.74 448 PRO A N 1
ATOM 781 C CA . PRO A 1 116 ? 33.658 60.474 14.300 1.00 40.67 448 PRO A CA 1
ATOM 782 C C . PRO A 1 116 ? 34.253 61.772 13.772 1.00 37.51 448 PRO A C 1
ATOM 783 O O . PRO A 1 116 ? 33.511 62.609 13.290 1.00 37.43 448 PRO A O 1
ATOM 787 N N . LEU A 1 117 ? 35.570 61.916 13.857 1.00 37.91 449 LEU A N 1
ATOM 788 C CA . LEU A 1 117 ? 36.258 63.042 13.239 1.00 39.40 449 LEU A CA 1
ATOM 789 C C . LEU A 1 117 ? 35.977 63.153 11.739 1.00 38.23 449 LEU A C 1
ATOM 790 O O . LEU A 1 117 ? 35.748 64.249 11.203 1.00 38.36 449 LEU A O 1
ATOM 795 N N . LEU A 1 118 ? 36.010 62.026 11.025 1.00 38.73 450 LEU A N 1
ATOM 796 C CA . LEU A 1 118 ? 35.808 62.091 9.564 1.00 38.29 450 LEU A CA 1
ATOM 797 C C . LEU A 1 118 ? 34.363 62.424 9.261 1.00 39.79 450 LEU A C 1
ATOM 798 O O . LEU A 1 118 ? 34.063 63.148 8.327 1.00 43.64 450 LEU A O 1
ATOM 803 N N . VAL A 1 119 ? 33.450 61.850 10.025 1.00 39.00 451 VAL A N 1
ATOM 804 C CA . VAL A 1 119 ? 32.058 62.233 9.861 1.00 38.69 451 VAL A CA 1
ATOM 805 C C . VAL A 1 119 ? 31.973 63.761 10.029 1.00 40.37 451 VAL A C 1
ATOM 806 O O . VAL A 1 119 ? 31.430 64.456 9.190 1.00 45.68 451 VAL A O 1
ATOM 810 N N . TRP A 1 120 ? 32.531 64.283 11.123 1.00 40.27 452 TRP A N 1
ATOM 811 C CA . TRP A 1 120 ? 32.396 65.719 11.377 1.00 41.23 452 TRP A CA 1
ATOM 812 C C . TRP A 1 120 ? 32.981 66.570 10.247 1.00 44.02 452 TRP A C 1
ATOM 813 O O . TRP A 1 120 ? 32.305 67.449 9.679 1.00 43.31 452 TRP A O 1
ATOM 824 N N . ILE A 1 121 ? 34.239 66.323 9.910 1.00 45.42 453 ILE A N 1
ATOM 825 C CA . ILE A 1 121 ? 34.869 67.110 8.852 1.00 45.86 453 ILE A CA 1
ATOM 826 C C . ILE A 1 121 ? 34.133 67.098 7.503 1.00 50.82 453 ILE A C 1
ATOM 827 O O . ILE A 1 121 ? 33.876 68.163 6.907 1.00 47.68 453 ILE A O 1
ATOM 832 N N . THR A 1 122 ? 33.822 65.898 7.010 1.00 49.28 454 THR A N 1
ATOM 833 C CA . THR A 1 122 ? 33.251 65.776 5.680 1.00 50.48 454 THR A CA 1
ATOM 834 C C . THR A 1 122 ? 31.795 66.141 5.597 1.00 53.83 454 THR A C 1
ATOM 835 O O . THR A 1 122 ? 31.229 66.148 4.521 1.00 54.83 454 THR A O 1
ATOM 839 N N . THR A 1 123 ? 31.181 66.488 6.714 1.00 56.38 455 THR A N 1
ATOM 840 C CA . THR A 1 123 ? 29.784 66.896 6.662 1.00 58.26 455 THR A CA 1
ATOM 841 C C . THR A 1 123 ? 29.631 68.384 6.936 1.00 54.55 455 THR A C 1
ATOM 842 O O . THR A 1 123 ? 28.527 68.929 6.907 1.00 57.28 455 THR A O 1
ATOM 846 N N . LEU A 1 124 ? 30.737 69.067 7.178 1.00 50.03 456 LEU A N 1
ATOM 847 C CA . LEU A 1 124 ? 30.673 70.523 7.218 1.00 47.51 456 LEU A CA 1
ATOM 848 C C . LEU A 1 124 ? 30.150 71.029 5.861 1.00 58.06 456 LEU A C 1
ATOM 849 O O . LEU A 1 124 ? 30.462 70.451 4.830 1.00 59.56 456 LEU A O 1
ATOM 854 N N . PRO A 1 125 ? 29.340 72.107 5.877 1.00 62.60 457 PRO A N 1
ATOM 855 C CA . PRO A 1 125 ? 28.926 72.848 4.685 1.00 66.56 457 PRO A CA 1
ATOM 856 C C . PRO A 1 125 ? 30.163 73.389 3.980 1.00 64.92 457 PRO A C 1
ATOM 857 O O . PRO A 1 125 ? 31.144 73.713 4.656 1.00 61.31 457 PRO A O 1
ATOM 861 N N . LYS A 1 126 ? 30.119 73.477 2.654 1.00 60.15 458 LYS A N 1
ATOM 862 C CA . LYS A 1 126 ? 31.293 73.849 1.891 1.00 60.11 458 LYS A CA 1
ATOM 863 C C . LYS A 1 126 ? 31.649 75.251 2.241 1.00 61.09 458 LYS A C 1
ATOM 864 O O . LYS A 1 126 ? 32.820 75.603 2.334 1.00 65.45 458 LYS A O 1
ATOM 870 N N . ILE A 1 127 ? 30.614 76.065 2.408 1.00 58.02 459 ILE A N 1
ATOM 871 C CA . ILE A 1 127 ? 30.781 77.423 2.839 1.00 65.48 459 ILE A CA 1
ATOM 872 C C . ILE A 1 127 ? 31.577 77.441 4.156 1.00 65.33 459 ILE A C 1
ATOM 873 O O . ILE A 1 127 ? 32.378 78.345 4.388 1.00 69.27 459 ILE A O 1
ATOM 878 N N . ASP A 1 128 ? 31.367 76.438 5.007 1.00 63.37 460 ASP A N 1
ATOM 879 C CA . ASP A 1 128 ? 32.021 76.404 6.314 1.00 72.42 460 ASP A CA 1
ATOM 880 C C . ASP A 1 128 ? 33.389 75.736 6.283 1.00 80.88 460 ASP A C 1
ATOM 881 O O . ASP A 1 128 ? 34.218 75.978 7.171 1.00 84.18 460 ASP A O 1
ATOM 886 N N . ARG A 1 129 ? 33.606 74.864 5.293 1.00 80.67 461 ARG A N 1
ATOM 887 C CA . ARG A 1 129 ? 34.893 74.195 5.140 1.00 74.76 461 ARG A CA 1
ATOM 888 C C . ARG A 1 129 ? 35.833 75.197 4.500 1.00 75.51 461 ARG A C 1
ATOM 889 O O . ARG A 1 129 ? 37.028 74.949 4.366 1.00 70.55 461 ARG A O 1
ATOM 897 N N . ILE A 1 130 ? 35.285 76.346 4.121 1.00 83.48 462 ILE A N 1
ATOM 898 C CA . ILE A 1 130 ? 36.075 77.359 3.469 1.00 90.70 462 ILE A CA 1
ATOM 899 C C . ILE A 1 130 ? 36.878 78.126 4.486 1.00 99.14 462 ILE A C 1
ATOM 900 O O . ILE A 1 130 ? 36.307 78.773 5.365 1.00 100.46 462 ILE A O 1
ATOM 905 N N . GLU A 1 131 ? 38.198 78.076 4.362 1.00 107.66 463 GLU A N 1
ATOM 906 C CA . GLU A 1 131 ? 39.021 79.135 4.945 0.97 116.94 463 GLU A CA 1
ATOM 907 C C . GLU A 1 131 ? 40.230 79.530 4.087 0.90 123.88 463 GLU A C 1
ATOM 908 O O . GLU A 1 131 ? 41.026 78.681 3.679 0.95 124.07 463 GLU A O 1
ATOM 914 N N . GLU A 1 132 ? 40.347 80.830 3.819 0.88 129.64 464 GLU A N 1
ATOM 915 C CA . GLU A 1 132 ? 41.377 81.358 2.922 0.60 136.13 464 GLU A CA 1
ATOM 916 C C . GLU A 1 132 ? 42.781 81.308 3.521 0.73 137.38 464 GLU A C 1
ATOM 917 O O . GLU A 1 132 ? 43.745 80.985 2.826 0.84 140.83 464 GLU A O 1
ATOM 923 N N . SER A 1 133 ? 42.897 81.641 4.801 1.00 133.89 465 SER A N 1
ATOM 924 C CA . SER A 1 133 ? 44.176 81.537 5.490 1.00 131.86 465 SER A CA 1
ATOM 925 C C . SER A 1 133 ? 44.324 80.139 6.067 1.00 126.96 465 SER A C 1
ATOM 926 O O . SER A 1 133 ? 43.324 79.486 6.357 1.00 125.53 465 SER A O 1
ATOM 929 N N . ASP A 1 134 ? 45.564 79.677 6.222 1.00 124.94 466 ASP A N 1
ATOM 930 C CA . ASP A 1 134 ? 45.833 78.378 6.853 0.98 121.22 466 ASP A CA 1
ATOM 931 C C . ASP A 1 134 ? 45.787 78.490 8.382 1.00 110.94 466 ASP A C 1
ATOM 932 O O . ASP A 1 134 ? 46.515 79.279 8.986 1.00 110.00 466 ASP A O 1
ATOM 937 N N . GLN A 1 135 ? 44.926 77.695 9.004 1.00 101.96 467 GLN A N 1
ATOM 938 C CA . GLN A 1 135 ? 44.680 77.836 10.435 0.79 92.81 467 GLN A CA 1
ATOM 939 C C . GLN A 1 135 ? 45.029 76.586 11.236 1.00 82.90 467 GLN A C 1
ATOM 940 O O . GLN A 1 135 ? 44.484 76.357 12.325 1.00 80.00 467 GLN A O 1
ATOM 946 N N . GLY A 1 136 ? 45.948 75.784 10.709 1.00 74.96 468 GLY A N 1
ATOM 947 C CA . GLY A 1 136 ? 46.353 74.570 11.386 1.00 65.58 468 GLY A CA 1
ATOM 948 C C . GLY A 1 136 ? 45.257 73.541 11.248 1.00 58.13 468 GLY A C 1
ATOM 949 O O . GLY A 1 136 ? 44.306 73.759 10.480 1.00 52.69 468 GLY A O 1
ATOM 950 N N . PRO A 1 137 ? 45.389 72.419 11.977 1.00 56.56 469 PRO A N 1
ATOM 951 C CA . PRO A 1 137 ? 44.549 71.220 11.826 1.00 54.68 469 PRO A CA 1
ATOM 952 C C . PRO A 1 137 ? 43.194 71.325 12.518 1.00 51.97 469 PRO A C 1
ATOM 953 O O . PRO A 1 137 ? 43.007 72.145 13.421 1.00 52.39 469 PRO A O 1
ATOM 957 N N . TYR A 1 138 ? 42.257 70.474 12.114 1.00 48.50 470 TYR A N 1
ATOM 958 C CA . TYR A 1 138 ? 41.030 70.316 12.876 1.00 45.86 470 TYR A CA 1
ATOM 959 C C . TYR A 1 138 ? 41.301 69.406 14.053 1.00 45.95 470 TYR A C 1
ATOM 960 O O . TYR A 1 138 ? 40.527 69.399 15.011 1.00 41.49 470 TYR A O 1
ATOM 969 N N . ALA A 1 139 ? 42.374 68.615 13.959 1.00 46.81 471 ALA A N 1
ATOM 970 C CA . ALA A 1 139 ? 42.631 67.557 14.955 1.00 47.39 471 ALA A CA 1
ATOM 971 C C . ALA A 1 139 ? 44.105 67.307 15.186 1.00 50.60 471 ALA A C 1
ATOM 972 O O . ALA A 1 139 ? 44.911 67.322 14.241 1.00 49.88 471 ALA A O 1
ATOM 974 N N . ILE A 1 140 ? 44.451 67.061 16.447 1.00 45.93 472 ILE A N 1
ATOM 975 C CA . ILE A 1 140 ? 45.779 66.568 16.754 1.00 44.19 472 ILE A CA 1
ATOM 976 C C . ILE A 1 140 ? 45.719 65.227 17.487 1.00 40.23 472 ILE A C 1
ATOM 977 O O . ILE A 1 140 ? 44.962 65.066 18.456 1.00 38.22 472 ILE A O 1
ATOM 982 N N . ILE A 1 141 ? 46.550 64.291 17.047 1.00 41.81 473 ILE A N 1
ATOM 983 C CA . ILE A 1 141 ? 46.632 62.983 17.639 1.00 47.75 473 ILE A CA 1
ATOM 984 C C . ILE A 1 141 ? 48.038 62.833 18.191 1.00 46.27 473 ILE A C 1
ATOM 985 O O . ILE A 1 141 ? 49.028 62.810 17.446 1.00 46.25 473 ILE A O 1
ATOM 990 N N . LEU A 1 142 ? 48.122 62.765 19.513 1.00 42.41 474 LEU A N 1
ATOM 991 C CA . LEU A 1 142 ? 49.413 62.711 20.176 1.00 44.92 474 LEU A CA 1
ATOM 992 C C . LEU A 1 142 ? 49.777 61.274 20.563 1.00 46.81 474 LEU A C 1
ATOM 993 O O . LEU A 1 142 ? 48.985 60.569 21.185 1.00 47.54 474 LEU A O 1
ATOM 998 N N . ALA A 1 143 ? 50.970 60.832 20.181 1.00 47.18 475 ALA A N 1
ATOM 999 C CA . ALA A 1 143 ? 51.432 59.489 20.553 1.00 45.37 475 ALA A CA 1
ATOM 1000 C C . ALA A 1 143 ? 52.767 59.604 21.270 1.00 48.52 475 ALA A C 1
ATOM 1001 O O . ALA A 1 143 ? 53.507 60.556 21.041 1.00 48.39 475 ALA A O 1
ATOM 1003 N N . PRO A 1 144 ? 53.085 58.633 22.141 1.00 49.64 476 PRO A N 1
ATOM 1004 C CA . PRO A 1 144 ? 54.300 58.752 22.953 1.00 49.45 476 PRO A CA 1
ATOM 1005 C C . PRO A 1 144 ? 55.559 58.444 22.179 1.00 48.09 476 PRO A C 1
ATOM 1006 O O . PRO A 1 144 ? 56.623 58.922 22.550 1.00 50.68 476 PRO A O 1
ATOM 1010 N N . THR A 1 145 ? 55.446 57.640 21.133 1.00 47.94 477 THR A N 1
ATOM 1011 C CA . THR A 1 145 ? 56.615 57.225 20.379 1.00 47.63 477 THR A CA 1
ATOM 1012 C C . THR A 1 145 ? 56.494 57.426 18.879 1.00 48.74 477 THR A C 1
ATOM 1013 O O . THR A 1 145 ? 55.404 57.381 18.293 1.00 48.68 477 THR A O 1
ATOM 1017 N N . ARG A 1 146 ? 57.648 57.611 18.262 1.00 52.82 478 ARG A N 1
ATOM 1018 C CA . ARG A 1 146 ? 57.748 57.731 16.827 1.00 57.87 478 ARG A CA 1
ATOM 1019 C C . ARG A 1 146 ? 57.160 56.501 16.134 1.00 59.39 478 ARG A C 1
ATOM 1020 O O . ARG A 1 146 ? 56.482 56.600 15.099 1.00 56.00 478 ARG A O 1
ATOM 1028 N N A GLU A 1 147 ? 57.432 55.334 16.708 0.33 60.89 479 GLU A N 1
ATOM 1029 N N B GLU A 1 147 ? 57.421 55.335 16.707 0.67 61.08 479 GLU A N 1
ATOM 1030 C CA A GLU A 1 147 ? 56.954 54.072 16.155 0.33 61.65 479 GLU A CA 1
ATOM 1031 C CA B GLU A 1 147 ? 56.950 54.090 16.116 0.67 61.53 479 GLU A CA 1
ATOM 1032 C C A GLU A 1 147 ? 55.429 54.047 16.110 0.33 57.59 479 GLU A C 1
ATOM 1033 C C B GLU A 1 147 ? 55.419 54.046 16.104 0.67 57.58 479 GLU A C 1
ATOM 1034 O O A GLU A 1 147 ? 54.834 53.759 15.071 0.33 57.63 479 GLU A O 1
ATOM 1035 O O B GLU A 1 147 ? 54.807 53.752 15.075 0.67 57.32 479 GLU A O 1
ATOM 1046 N N . LEU A 1 148 ? 54.801 54.366 17.236 1.00 51.83 480 LEU A N 1
ATOM 1047 C CA . LEU A 1 148 ? 53.346 54.392 17.305 1.00 48.11 480 LEU A CA 1
ATOM 1048 C C . LEU A 1 148 ? 52.733 55.502 16.436 1.00 46.43 480 LEU A C 1
ATOM 1049 O O . LEU A 1 148 ? 51.733 55.299 15.741 1.00 46.57 480 LEU A O 1
ATOM 1054 N N . ALA A 1 149 ? 53.331 56.679 16.473 1.00 46.68 481 ALA A N 1
ATOM 1055 C CA . ALA A 1 149 ? 52.871 57.769 15.608 1.00 50.14 481 ALA A CA 1
ATOM 1056 C C . ALA A 1 149 ? 52.811 57.375 14.108 1.00 50.43 481 ALA A C 1
ATOM 1057 O O . ALA A 1 149 ? 51.845 57.692 13.384 1.00 46.10 481 ALA A O 1
ATOM 1059 N N . GLN A 1 150 ? 53.844 56.688 13.640 1.00 51.93 482 GLN A N 1
ATOM 1060 C CA . GLN A 1 150 ? 53.873 56.246 12.248 1.00 56.26 482 GLN A CA 1
ATOM 1061 C C . GLN A 1 150 ? 52.778 55.222 11.944 1.00 57.03 482 GLN A C 1
ATOM 1062 O O . GLN A 1 150 ? 52.137 55.288 10.902 1.00 58.73 482 GLN A O 1
ATOM 1068 N N . GLN A 1 151 ? 52.552 54.285 12.857 1.00 52.32 483 GLN A N 1
ATOM 1069 C CA . GLN A 1 151 ? 51.439 53.365 12.709 1.00 53.57 483 GLN A CA 1
ATOM 1070 C C . GLN A 1 151 ? 50.154 54.159 12.526 1.00 47.60 483 GLN A C 1
ATOM 1071 O O . GLN A 1 151 ? 49.394 53.936 11.598 1.00 49.15 483 GLN A O 1
ATOM 1077 N N . ILE A 1 152 ? 49.906 55.090 13.431 1.00 48.12 484 ILE A N 1
ATOM 1078 C CA . ILE A 1 152 ? 48.698 55.900 13.346 1.00 45.96 484 ILE A CA 1
ATOM 1079 C C . ILE A 1 152 ? 48.604 56.669 12.036 1.00 48.78 484 ILE A C 1
ATOM 1080 O O . ILE A 1 152 ? 47.553 56.714 11.401 1.00 51.80 484 ILE A O 1
ATOM 1085 N N . GLU A 1 153 ? 49.714 57.265 11.628 1.00 51.11 485 GLU A N 1
ATOM 1086 C CA . GLU A 1 153 ? 49.766 58.008 10.383 1.00 55.34 485 GLU A CA 1
ATOM 1087 C C . GLU A 1 153 ? 49.355 57.163 9.182 1.00 57.91 485 GLU A C 1
ATOM 1088 O O . GLU A 1 153 ? 48.570 57.605 8.326 1.00 55.81 485 GLU A O 1
ATOM 1094 N N . GLU A 1 154 ? 49.905 55.955 9.103 1.00 59.46 486 GLU A N 1
ATOM 1095 C CA . GLU A 1 154 ? 49.682 55.118 7.923 1.00 64.74 486 GLU A CA 1
ATOM 1096 C C . GLU A 1 154 ? 48.206 54.852 7.840 1.00 62.78 486 GLU A C 1
ATOM 1097 O O . GLU A 1 154 ? 47.604 54.924 6.776 1.00 63.60 486 GLU A O 1
ATOM 1103 N N . GLU A 1 155 ? 47.619 54.553 8.992 1.00 59.96 487 GLU A N 1
ATOM 1104 C CA . GLU A 1 155 ? 46.205 54.259 9.028 1.00 59.85 487 GLU A CA 1
ATOM 1105 C C . GLU A 1 155 ? 45.354 55.496 8.773 1.00 60.16 487 GLU A C 1
ATOM 1106 O O . GLU A 1 155 ? 44.303 55.424 8.123 1.00 60.19 487 GLU A O 1
ATOM 1112 N N . THR A 1 156 ? 45.798 56.634 9.291 1.00 57.49 488 THR A N 1
ATOM 1113 C CA . THR A 1 156 ? 45.067 57.856 9.054 1.00 56.40 488 THR A CA 1
ATOM 1114 C C . THR A 1 156 ? 45.099 58.203 7.564 1.00 56.91 488 THR A C 1
ATOM 1115 O O . THR A 1 156 ? 44.075 58.569 6.994 1.00 59.29 488 THR A O 1
ATOM 1119 N N . ILE A 1 157 ? 46.263 58.102 6.931 1.00 56.65 489 ILE A N 1
ATOM 1120 C CA . ILE A 1 157 ? 46.344 58.346 5.475 1.00 62.18 489 ILE A CA 1
ATOM 1121 C C . ILE A 1 157 ? 45.360 57.467 4.695 1.00 65.01 489 ILE A C 1
ATOM 1122 O O . ILE A 1 157 ? 44.609 57.944 3.845 1.00 65.74 489 ILE A O 1
ATOM 1127 N N 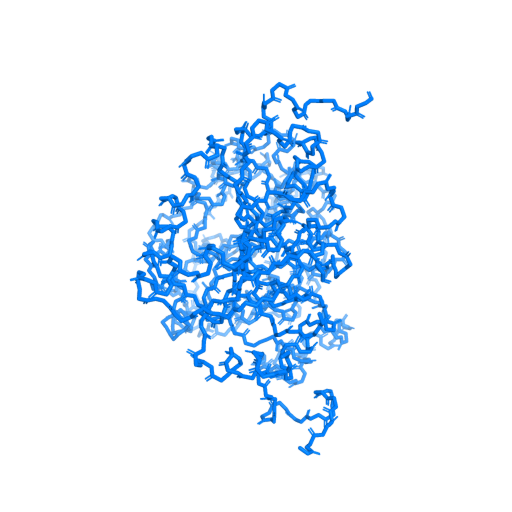. LYS A 1 158 ? 45.367 56.172 4.984 1.00 65.76 490 LYS A N 1
ATOM 1128 C CA . LYS A 1 158 ? 44.531 55.253 4.222 1.00 67.42 490 LYS A CA 1
ATOM 1129 C C . LYS A 1 158 ? 43.038 55.565 4.371 1.00 60.51 490 LYS A C 1
ATOM 1130 O O . LYS A 1 158 ? 42.259 55.384 3.432 1.00 55.74 490 LYS A O 1
ATOM 1136 N N . PHE A 1 159 ? 42.642 56.085 5.531 1.00 52.26 491 PHE A N 1
ATOM 1137 C CA . PHE A 1 159 ? 41.278 56.561 5.691 1.00 55.65 491 PHE A CA 1
ATOM 1138 C C . PHE A 1 159 ? 41.021 57.957 5.079 1.00 58.04 491 PHE A C 1
ATOM 1139 O O . PHE A 1 159 ? 39.942 58.232 4.541 1.00 56.54 491 PHE A O 1
ATOM 1147 N N . GLY A 1 160 ? 42.004 58.842 5.208 1.00 60.01 492 GLY A N 1
ATOM 1148 C CA . GLY A 1 160 ? 41.800 60.248 4.922 1.00 61.30 492 GLY A CA 1
ATOM 1149 C C . GLY A 1 160 ? 41.921 60.617 3.459 1.00 64.60 492 GLY A C 1
ATOM 1150 O O . GLY A 1 160 ? 41.163 61.446 2.961 1.00 62.73 492 GLY A O 1
ATOM 1151 N N . LYS A 1 161 ? 42.874 60.004 2.763 1.00 69.44 493 LYS A N 1
ATOM 1152 C CA . LYS A 1 161 ? 43.103 60.322 1.362 1.00 72.46 493 LYS A CA 1
ATOM 1153 C C . LYS A 1 161 ? 41.852 60.157 0.498 1.00 70.55 493 LYS A C 1
ATOM 1154 O O . LYS A 1 161 ? 41.469 61.067 -0.211 1.00 67.96 493 LYS A O 1
ATOM 1160 N N . PRO A 1 162 ? 41.198 58.995 0.562 1.00 71.04 494 PRO A N 1
ATOM 1161 C CA . PRO A 1 162 ? 39.984 58.832 -0.244 1.00 70.06 494 PRO A CA 1
ATOM 1162 C C . PRO A 1 162 ? 38.962 59.932 0.039 1.00 65.21 494 PRO A C 1
ATOM 1163 O O . PRO A 1 162 ? 38.093 60.186 -0.787 1.00 62.58 494 PRO A O 1
ATOM 1167 N N . LEU A 1 163 ? 39.043 60.548 1.213 1.00 60.05 495 LEU A N 1
ATOM 1168 C CA . LEU A 1 163 ? 38.062 61.558 1.597 1.00 61.23 495 LEU A CA 1
ATOM 1169 C C . LEU A 1 163 ? 38.568 62.980 1.363 1.00 62.04 495 LEU A C 1
ATOM 1170 O O . LEU A 1 163 ? 37.888 63.955 1.702 1.00 60.44 495 LEU A O 1
ATOM 1175 N N . GLY A 1 164 ? 39.757 63.083 0.776 1.00 59.92 496 GLY A N 1
ATOM 1176 C CA . GLY A 1 164 ? 40.400 64.360 0.552 1.00 59.03 496 GLY A CA 1
ATOM 1177 C C . GLY A 1 164 ? 40.807 65.023 1.851 1.00 60.12 496 GLY A C 1
ATOM 1178 O O . GLY A 1 164 ? 40.736 66.241 1.985 1.00 65.07 496 GLY A O 1
ATOM 1179 N N . ILE A 1 165 ? 41.229 64.223 2.822 1.00 53.31 497 ILE A N 1
ATOM 1180 C CA . ILE A 1 165 ? 41.632 64.743 4.119 1.00 57.02 497 ILE A CA 1
ATOM 1181 C C . ILE A 1 165 ? 43.148 64.586 4.284 1.00 62.08 497 ILE A C 1
ATOM 1182 O O . ILE A 1 165 ? 43.689 63.487 4.137 1.00 69.05 497 ILE A O 1
ATOM 1187 N N . ARG A 1 166 ? 43.831 65.694 4.550 1.00 57.41 498 ARG A N 1
ATOM 1188 C CA . ARG A 1 166 ? 45.292 65.720 4.599 1.00 59.89 498 ARG A CA 1
ATOM 1189 C C . ARG A 1 166 ? 45.858 65.527 6.006 1.00 57.61 498 ARG A C 1
ATOM 1190 O O . ARG A 1 166 ? 45.411 66.165 6.968 1.00 53.18 498 ARG A O 1
ATOM 1198 N N . THR A 1 167 ? 46.888 64.696 6.097 1.00 59.21 499 THR A N 1
ATOM 1199 C CA . THR A 1 167 ? 47.484 64.342 7.370 1.00 59.64 499 THR A CA 1
ATOM 1200 C C . THR A 1 167 ? 48.982 64.618 7.350 1.00 62.27 499 THR A C 1
ATOM 1201 O O . THR A 1 167 ? 49.678 64.213 6.427 1.00 65.23 499 THR A O 1
ATOM 1205 N N . VAL A 1 168 ? 49.477 65.314 8.363 1.00 59.30 500 VAL A N 1
ATOM 1206 C CA . VAL A 1 168 ? 50.905 65.557 8.483 1.00 60.34 500 VAL A CA 1
ATOM 1207 C C . VAL A 1 168 ? 51.489 65.056 9.807 1.00 61.59 500 VAL A C 1
ATOM 1208 O O . VAL A 1 168 ? 50.901 65.260 10.880 1.00 58.08 500 VAL A O 1
ATOM 1212 N N . ALA A 1 169 ? 52.649 64.405 9.715 1.00 62.00 501 ALA A N 1
ATOM 1213 C CA . ALA A 1 169 ? 53.332 63.812 10.870 1.00 61.27 501 ALA A CA 1
ATOM 1214 C C . ALA A 1 169 ? 54.424 64.747 11.393 1.00 63.43 501 ALA A C 1
ATOM 1215 O O . ALA A 1 169 ? 55.345 65.113 10.649 1.00 64.47 501 ALA A O 1
ATOM 1217 N N . VAL A 1 170 ? 54.303 65.149 12.658 1.00 57.74 502 VAL A N 1
ATOM 1218 C CA . VAL A 1 170 ? 55.313 65.967 13.324 1.00 57.44 502 VAL A CA 1
ATOM 1219 C C . VAL A 1 170 ? 56.009 65.123 14.396 1.00 59.18 502 VAL A C 1
ATOM 1220 O O . VAL A 1 170 ? 55.609 65.133 15.573 1.00 59.37 502 VAL A O 1
ATOM 1224 N N . ILE A 1 171 ? 57.052 64.406 13.989 1.00 55.94 503 ILE A N 1
ATOM 1225 C CA . ILE A 1 171 ? 57.684 63.405 14.832 1.00 54.69 503 ILE A CA 1
ATOM 1226 C C . ILE A 1 171 ? 59.202 63.381 14.625 1.00 56.20 503 ILE A C 1
ATOM 1227 O O . ILE A 1 171 ? 59.707 63.948 13.657 1.00 56.40 503 ILE A O 1
ATOM 1232 N N . GLY A 1 172 ? 59.932 62.731 15.527 1.00 56.92 504 GLY A N 1
ATOM 1233 C CA . GLY A 1 172 ? 61.377 62.605 15.394 1.00 60.59 504 GLY A CA 1
ATOM 1234 C C . GLY A 1 172 ? 61.748 61.494 14.437 1.00 66.72 504 GLY A C 1
ATOM 1235 O O . GLY A 1 172 ? 60.905 60.668 14.126 1.00 72.92 504 GLY A O 1
ATOM 1236 N N . GLY A 1 173 ? 62.991 61.476 13.955 1.00 64.19 505 GLY A N 1
ATOM 1237 C CA . GLY A 1 173 ? 63.448 60.440 13.045 1.00 63.11 505 GLY A CA 1
ATOM 1238 C C . GLY A 1 173 ? 63.226 60.840 11.597 1.00 67.48 505 GLY A C 1
ATOM 1239 O O . GLY A 1 173 ? 63.459 60.061 10.663 1.00 67.18 505 GLY A O 1
ATOM 1240 N N . ILE A 1 174 ? 62.766 62.070 11.414 1.00 68.31 506 ILE A N 1
ATOM 1241 C CA . ILE A 1 174 ? 62.535 62.618 10.090 1.00 71.90 506 ILE A CA 1
ATOM 1242 C C . ILE A 1 174 ? 63.272 63.945 9.956 1.00 70.80 506 ILE A C 1
ATOM 1243 O O . ILE A 1 174 ? 63.409 64.677 10.940 1.00 70.48 506 ILE A O 1
ATOM 1248 N N . SER A 1 175 ? 63.735 64.245 8.743 1.00 70.42 507 SER A N 1
ATOM 1249 C CA . SER A 1 175 ? 64.415 65.504 8.447 1.00 70.76 507 SER A CA 1
ATOM 1250 C C . SER A 1 175 ? 63.529 66.704 8.792 1.00 69.99 507 SER A C 1
ATOM 1251 O O . SER A 1 175 ? 62.312 66.636 8.659 1.00 63.18 507 SER A O 1
ATOM 1254 N N . ARG A 1 176 ? 64.148 67.803 9.220 1.00 74.75 508 ARG A N 1
ATOM 1255 C CA . ARG A 1 176 ? 63.411 69.026 9.546 1.00 73.70 508 ARG A CA 1
ATOM 1256 C C . ARG A 1 176 ? 63.115 69.840 8.291 1.00 77.76 508 ARG A C 1
ATOM 1257 O O . ARG A 1 176 ? 62.222 70.676 8.286 1.00 78.74 508 ARG A O 1
ATOM 1265 N N . GLU A 1 177 ? 63.872 69.603 7.230 1.00 81.51 509 GLU A N 1
ATOM 1266 C CA . GLU A 1 177 ? 63.556 70.208 5.940 1.00 86.59 509 GLU A CA 1
ATOM 1267 C C . GLU A 1 177 ? 62.236 69.640 5.428 1.00 88.91 509 GLU A C 1
ATOM 1268 O O . GLU A 1 177 ? 61.297 70.383 5.148 1.00 87.09 509 GLU A O 1
ATOM 1274 N N . ASP A 1 178 ? 62.179 68.313 5.322 1.00 92.01 510 ASP A N 1
ATOM 1275 C CA . ASP A 1 178 ? 60.978 67.604 4.890 0.83 93.17 510 ASP A CA 1
ATOM 1276 C C . ASP A 1 178 ? 59.817 67.967 5.802 1.00 90.50 510 ASP A C 1
ATOM 1277 O O . ASP A 1 178 ? 58.722 68.282 5.344 1.00 90.86 510 ASP A O 1
ATOM 1282 N N . GLN A 1 179 ? 60.065 67.922 7.104 1.00 87.82 511 GLN A N 1
ATOM 1283 C CA . GLN A 1 179 ? 59.029 68.226 8.073 1.00 86.03 511 GLN A CA 1
ATOM 1284 C C . GLN A 1 179 ? 58.614 69.688 7.963 1.00 86.69 511 GLN A C 1
ATOM 1285 O O . GLN A 1 179 ? 57.429 69.989 7.848 1.00 83.26 511 GLN A O 1
ATOM 1291 N N . GLY A 1 180 ? 59.595 70.585 7.999 1.00 90.66 512 GLY A N 1
ATOM 1292 C CA . GLY A 1 180 ? 59.347 72.009 7.850 1.00 95.34 512 GLY A CA 1
ATOM 1293 C C . GLY A 1 180 ? 58.582 72.338 6.577 1.00 99.06 512 GLY A C 1
ATOM 1294 O O . GLY A 1 180 ? 57.707 73.200 6.577 1.00 99.61 512 GLY A O 1
ATOM 1295 N N . PHE A 1 181 ? 58.900 71.641 5.493 1.00 102.57 513 PHE A N 1
ATOM 1296 C CA . PHE A 1 181 ? 58.200 71.854 4.231 1.00 109.08 513 PHE A CA 1
ATOM 1297 C C . PHE A 1 181 ? 56.737 71.441 4.322 1.00 106.75 513 PHE A C 1
ATOM 1298 O O . PHE A 1 181 ? 55.839 72.262 4.118 1.00 106.59 513 PHE A O 1
ATOM 1306 N N . ARG A 1 182 ? 56.506 70.164 4.628 1.00 104.49 514 ARG A N 1
ATOM 1307 C CA . ARG A 1 182 ? 55.152 69.623 4.742 0.98 101.67 514 ARG A CA 1
ATOM 1308 C C . ARG A 1 182 ? 54.239 70.528 5.570 1.00 97.01 514 ARG A C 1
ATOM 1309 O O . ARG A 1 182 ? 53.055 70.675 5.267 1.00 95.43 514 ARG A O 1
ATOM 1317 N N . LEU A 1 183 ? 54.795 71.145 6.606 1.00 94.69 515 LEU A N 1
ATOM 1318 C CA . LEU A 1 183 ? 54.010 72.016 7.470 1.00 93.76 515 LEU A CA 1
ATOM 1319 C C . LEU A 1 183 ? 53.429 73.199 6.714 1.00 97.60 515 LEU A C 1
ATOM 1320 O O . LEU A 1 183 ? 52.288 73.597 6.943 1.00 96.44 515 LEU A O 1
ATOM 1325 N N . ARG A 1 184 ? 54.214 73.756 5.805 1.00 104.38 516 ARG A N 1
ATOM 1326 C CA . ARG A 1 184 ? 53.787 74.944 5.079 1.00 109.53 516 ARG A CA 1
ATOM 1327 C C . ARG A 1 184 ? 52.503 74.741 4.266 1.00 105.47 516 ARG A C 1
ATOM 1328 O O . ARG A 1 184 ? 51.750 75.687 4.030 0.23 105.83 516 ARG A O 1
ATOM 1336 N N . MET A 1 185 ? 52.243 73.501 3.872 1.00 100.84 517 MET A N 1
ATOM 1337 C CA . MET A 1 185 ? 51.161 73.197 2.940 0.95 97.34 517 MET A CA 1
ATOM 1338 C C . MET A 1 185 ? 49.730 73.245 3.497 1.00 93.47 517 MET A C 1
ATOM 1339 O O . MET A 1 185 ? 48.771 73.330 2.729 1.00 99.17 517 MET A O 1
ATOM 1344 N N . GLY A 1 186 ? 49.576 73.205 4.814 1.00 81.76 518 GLY A N 1
ATOM 1345 C CA . GLY A 1 186 ? 48.250 73.164 5.404 1.00 76.34 518 GLY A CA 1
ATOM 1346 C C . GLY A 1 186 ? 47.729 71.734 5.527 1.00 70.63 518 GLY A C 1
ATOM 1347 O O . GLY A 1 186 ? 48.008 70.885 4.669 1.00 67.02 518 GLY A O 1
ATOM 1355 N N . GLU A 1 188 ? 44.535 68.870 7.677 1.00 56.47 520 GLU A N 1
ATOM 1356 C CA . GLU A 1 188 ? 43.366 68.692 8.517 1.00 52.34 520 GLU A CA 1
ATOM 1357 C C . GLU A 1 188 ? 43.719 67.970 9.800 1.00 48.11 520 GLU A C 1
ATOM 1358 O O . GLU A 1 188 ? 43.119 68.233 10.824 1.00 48.27 520 GLU A O 1
ATOM 1364 N N . ILE A 1 189 ? 44.700 67.077 9.742 1.00 46.77 521 ILE A N 1
ATOM 1365 C CA . ILE A 1 189 ? 45.071 66.273 10.911 1.00 48.86 521 ILE A CA 1
ATOM 1366 C C . ILE A 1 189 ? 46.578 66.276 11.083 1.00 50.76 521 ILE A C 1
ATOM 1367 O O . ILE A 1 189 ? 47.335 66.095 10.114 1.00 51.98 521 ILE A O 1
ATOM 1372 N N . VAL A 1 190 ? 47.019 66.513 12.311 1.00 46.64 522 VAL A N 1
ATOM 1373 C CA . VAL A 1 190 ? 48.423 66.347 12.637 1.00 47.04 522 VAL A CA 1
ATOM 1374 C C . VAL A 1 190 ? 48.561 65.191 13.594 1.00 50.25 522 VAL A C 1
ATOM 1375 O O . VAL A 1 190 ? 47.801 65.088 14.573 1.00 46.84 522 VAL A O 1
ATOM 1379 N N . ILE A 1 191 ? 49.499 64.299 13.291 1.00 45.28 523 ILE A N 1
ATOM 1380 C CA . ILE A 1 191 ? 49.880 63.252 14.232 1.00 48.08 523 ILE A CA 1
ATOM 1381 C C . ILE A 1 191 ? 51.266 63.641 14.731 1.00 50.00 523 ILE A C 1
ATOM 1382 O O . ILE A 1 191 ? 52.117 64.065 13.924 1.00 51.68 523 ILE A O 1
ATOM 1387 N N . ALA A 1 192 ? 51.484 63.553 16.043 1.00 46.72 524 ALA A N 1
ATOM 1388 C CA . ALA A 1 192 ? 52.726 64.030 16.654 1.00 43.38 524 ALA A CA 1
ATOM 1389 C C . ALA A 1 192 ? 53.213 63.255 17.880 1.00 48.12 524 ALA A C 1
ATOM 1390 O O . ALA A 1 192 ? 52.458 62.519 18.522 1.00 46.61 524 ALA A O 1
ATOM 1392 N N . THR A 1 19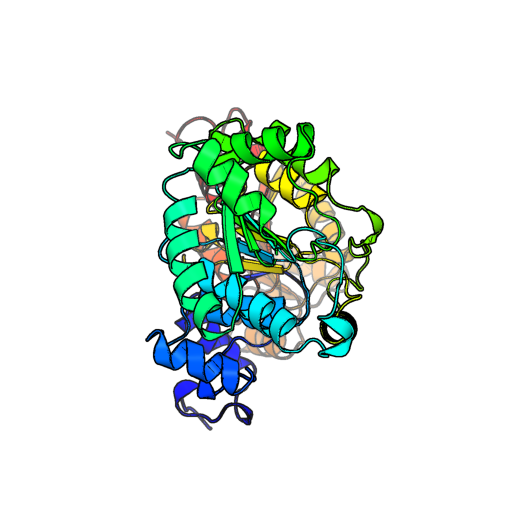3 ? 54.486 63.449 18.213 1.00 51.06 525 THR A N 1
ATOM 1393 C CA . THR A 1 193 ? 55.013 63.041 19.522 1.00 49.10 525 THR A CA 1
ATOM 1394 C C . THR A 1 193 ? 55.207 64.310 20.375 1.00 51.89 525 THR A C 1
ATOM 1395 O O . THR A 1 193 ? 55.424 65.400 19.834 1.00 55.37 525 THR A O 1
ATOM 1399 N N . PRO A 1 194 ? 55.115 64.182 21.709 1.00 50.49 526 PRO A N 1
ATOM 1400 C CA . PRO A 1 194 ? 55.071 65.344 22.602 1.00 48.61 526 PRO A CA 1
ATOM 1401 C C . PRO A 1 194 ? 56.279 66.269 22.483 1.00 53.01 526 PRO A C 1
ATOM 1402 O O . PRO A 1 194 ? 56.101 67.487 22.458 1.00 53.90 526 PRO A O 1
ATOM 1406 N N . GLY A 1 195 ? 57.482 65.708 22.432 1.00 54.35 527 GLY A N 1
ATOM 1407 C CA . GLY A 1 195 ? 58.688 66.518 22.432 1.00 55.99 527 GLY A CA 1
ATOM 1408 C C . GLY A 1 195 ? 58.795 67.368 21.184 1.00 58.36 527 GLY A C 1
ATOM 1409 O O . GLY A 1 195 ? 59.179 68.547 21.223 1.00 58.91 527 GLY A O 1
ATOM 1410 N N . ARG A 1 196 ? 58.441 66.750 20.068 1.00 57.77 528 ARG A N 1
ATOM 1411 C CA . ARG A 1 196 ? 58.524 67.360 18.761 1.00 61.57 528 ARG A CA 1
ATOM 1412 C C . ARG A 1 196 ? 57.457 68.439 18.643 1.00 62.88 528 ARG A C 1
ATOM 1413 O O . ARG A 1 196 ? 57.695 69.518 18.108 1.00 64.76 528 ARG A O 1
ATOM 1421 N N . LEU A 1 197 ? 56.272 68.132 19.149 1.00 61.52 529 LEU A N 1
ATOM 1422 C CA . LEU A 1 197 ? 55.129 69.018 19.011 1.00 60.31 529 LEU A CA 1
ATOM 1423 C C . LEU A 1 197 ? 55.278 70.305 19.825 1.00 60.50 529 LEU A C 1
ATOM 1424 O O . LEU A 1 197 ? 54.891 71.378 19.389 1.00 59.21 529 LEU A O 1
ATOM 1429 N N . ILE A 1 198 ? 55.832 70.192 21.017 1.00 62.25 530 ILE A N 1
ATOM 1430 C CA . ILE A 1 198 ? 55.982 71.365 21.842 1.00 68.28 530 ILE A CA 1
ATOM 1431 C C . ILE A 1 198 ? 57.014 72.312 21.209 1.00 72.65 530 ILE A C 1
ATOM 1432 O O . ILE A 1 198 ? 56.801 73.520 21.136 1.00 73.81 530 ILE A O 1
ATOM 1437 N N . ASP A 1 199 ? 58.104 71.761 20.693 1.00 73.55 531 ASP A N 1
ATOM 1438 C CA . ASP A 1 199 ? 59.118 72.588 20.053 1.00 74.90 531 ASP A CA 1
ATOM 1439 C C . ASP A 1 199 ? 58.538 73.340 18.869 1.00 72.80 531 ASP A C 1
ATOM 1440 O O . ASP A 1 199 ? 58.849 74.505 18.647 1.00 74.84 531 ASP A O 1
ATOM 1445 N N . VAL A 1 200 ? 57.683 72.670 18.115 1.00 68.44 532 VAL A N 1
ATOM 1446 C CA . VAL A 1 200 ? 57.054 73.275 16.948 1.00 64.85 532 VAL A CA 1
ATOM 1447 C C . VAL A 1 200 ? 56.081 74.394 17.326 1.00 60.57 532 VAL A C 1
ATOM 1448 O O . VAL A 1 200 ? 56.003 75.430 16.672 1.00 62.64 532 VAL A O 1
ATOM 1452 N N . LEU A 1 201 ? 55.326 74.166 18.390 1.00 56.11 533 LEU A N 1
ATOM 1453 C CA . LEU A 1 201 ? 54.407 75.158 18.911 1.00 55.79 533 LEU A CA 1
ATOM 1454 C C . LEU A 1 201 ? 55.189 76.324 19.475 1.00 62.38 533 LEU A C 1
ATOM 1455 O O . LEU A 1 201 ? 54.849 77.472 19.227 1.00 62.16 533 LEU A O 1
ATOM 1460 N N . GLU A 1 202 ? 56.223 76.019 20.255 1.00 67.59 534 GLU A N 1
ATOM 1461 C CA . GLU A 1 202 ? 57.056 77.043 20.870 1.00 72.70 534 GLU A CA 1
ATOM 1462 C C . GLU A 1 202 ? 57.690 77.965 19.834 1.00 77.86 534 GLU A C 1
ATOM 1463 O O . GLU A 1 202 ? 57.976 79.125 20.129 1.00 78.24 534 GLU A O 1
ATOM 1469 N N . ASN A 1 203 ? 57.904 77.463 18.622 1.00 79.81 535 ASN A N 1
ATOM 1470 C CA . ASN A 1 203 ? 58.491 78.295 17.570 1.00 83.16 535 ASN A CA 1
ATOM 1471 C C . ASN A 1 203 ? 57.459 78.787 16.568 1.00 79.21 535 ASN A C 1
ATOM 1472 O O . ASN A 1 203 ? 57.799 79.397 15.558 1.00 84.33 535 ASN A O 1
ATOM 1477 N N . ARG A 1 204 ? 56.194 78.514 16.852 1.00 74.12 536 ARG A N 1
ATOM 1478 C CA . ARG A 1 204 ? 55.112 78.950 15.988 1.00 77.02 536 ARG A CA 1
ATOM 1479 C C . ARG A 1 204 ? 55.271 78.439 14.549 1.00 79.93 536 ARG A C 1
ATOM 1480 O O . ARG A 1 204 ? 54.914 79.124 13.595 1.00 82.19 536 ARG A O 1
ATOM 1488 N N . TYR A 1 205 ? 55.811 77.232 14.384 1.00 81.06 537 TYR A N 1
ATOM 1489 C CA . TYR A 1 205 ? 55.792 76.587 13.067 1.00 82.26 537 TYR A CA 1
ATOM 1490 C C . TYR A 1 205 ? 54.387 76.044 12.778 1.00 77.56 537 TYR A C 1
ATOM 1491 O O . TYR A 1 205 ? 54.077 75.665 11.646 1.00 75.91 537 TYR A O 1
ATOM 1500 N N . LEU A 1 206 ? 53.549 75.998 13.816 1.00 74.12 538 LEU A N 1
ATOM 1501 C CA . LEU A 1 206 ? 52.207 75.427 13.725 1.00 71.02 538 LEU A CA 1
ATOM 1502 C C . LEU A 1 206 ? 51.325 75.982 14.832 1.00 64.24 538 LEU A C 1
ATOM 1503 O O . LEU A 1 206 ? 51.801 76.187 15.937 1.00 65.06 538 LEU A O 1
ATOM 1508 N N . VAL A 1 207 ? 50.049 76.225 14.542 1.00 64.49 539 VAL A N 1
ATOM 1509 C CA . VAL A 1 207 ? 49.112 76.712 15.565 1.00 69.97 539 VAL A CA 1
ATOM 1510 C C . VAL A 1 207 ? 47.870 75.814 15.698 1.00 72.43 539 VAL A C 1
ATOM 1511 O O . VAL A 1 207 ? 47.563 75.024 14.800 1.00 74.24 539 VAL A O 1
ATOM 1515 N N . LEU A 1 208 ? 47.168 75.933 16.822 1.00 70.03 540 LEU A N 1
ATOM 1516 C CA . LEU A 1 208 ? 45.982 75.118 17.074 1.00 67.97 540 LEU A CA 1
ATOM 1517 C C . LEU A 1 208 ? 44.700 75.969 17.014 1.00 67.36 540 LEU A C 1
ATOM 1518 O O . LEU A 1 208 ? 43.791 75.803 17.811 1.00 70.38 540 LEU A O 1
ATOM 1523 N N . SER A 1 209 ? 44.619 76.856 16.039 1.00 66.44 541 SER A N 1
ATOM 1524 C CA . SER A 1 209 ? 43.493 77.788 15.956 1.00 71.64 541 SER A CA 1
ATOM 1525 C C . SER A 1 209 ? 42.101 77.162 15.724 1.00 73.31 541 SER A C 1
ATOM 1526 O O . SER A 1 209 ? 41.111 77.659 16.275 1.00 72.09 541 SER A O 1
ATOM 1529 N N . ARG A 1 210 ? 42.014 76.113 14.889 1.00 69.89 542 ARG A N 1
ATOM 1530 C CA . ARG A 1 210 ? 40.717 75.483 14.596 1.00 60.57 542 ARG A CA 1
ATOM 1531 C C . ARG A 1 210 ? 40.636 74.026 15.083 1.00 54.93 542 ARG A C 1
ATOM 1532 O O . ARG A 1 210 ? 39.797 73.241 14.619 1.00 53.16 542 ARG A O 1
ATOM 1540 N N . CYS A 1 211 ? 41.514 73.667 16.009 1.00 46.79 543 CYS A N 1
ATOM 1541 C CA . CYS A 1 211 ? 41.519 72.321 16.520 1.00 51.77 543 CYS A CA 1
ATOM 1542 C C . CYS A 1 211 ? 40.281 72.115 17.339 1.00 51.51 543 CYS A C 1
ATOM 1543 O O . CYS A 1 211 ? 40.010 72.895 18.236 1.00 55.43 543 CYS A O 1
ATOM 1546 N N . THR A 1 212 ? 39.529 71.071 17.028 1.00 45.40 544 THR A N 1
ATOM 1547 C CA . THR A 1 212 ? 38.289 70.785 17.741 1.00 44.01 544 THR A CA 1
ATOM 1548 C C . THR A 1 212 ? 38.294 69.329 18.220 1.00 41.75 544 THR A C 1
ATOM 1549 O O . THR A 1 212 ? 37.280 68.810 18.690 1.00 41.70 544 THR A O 1
ATOM 1553 N N . TYR A 1 213 ? 39.460 68.693 18.113 1.00 37.64 545 TYR A N 1
ATOM 1554 C CA . TYR A 1 213 ? 39.611 67.273 18.365 1.00 37.69 545 TYR A CA 1
ATOM 1555 C C . TYR A 1 213 ? 40.995 67.043 18.930 1.00 40.30 545 TYR A C 1
ATOM 1556 O O . TYR A 1 213 ? 41.983 67.354 18.304 1.00 40.93 545 TYR A O 1
ATOM 1565 N N . VAL A 1 214 ? 41.059 66.499 20.138 1.00 37.58 546 VAL A N 1
ATOM 1566 C CA . VAL A 1 214 ? 42.333 66.261 20.781 1.00 43.58 546 VAL A CA 1
ATOM 1567 C C . VAL A 1 214 ? 42.418 64.772 21.146 1.00 42.83 546 VAL A C 1
ATOM 1568 O O . VAL A 1 214 ? 41.529 64.261 21.836 1.00 40.54 546 VAL A O 1
ATOM 1572 N N . VAL A 1 215 ? 43.452 64.072 20.679 1.00 41.15 547 VAL A N 1
ATOM 1573 C CA . VAL A 1 215 ? 43.644 62.680 21.082 1.00 40.78 547 VAL A CA 1
ATOM 1574 C C . VAL A 1 215 ? 44.969 62.425 21.801 1.00 39.94 547 VAL A C 1
ATOM 1575 O O . VAL A 1 215 ? 46.044 62.719 21.265 1.00 43.45 547 VAL A O 1
ATOM 1579 N N . LEU A 1 216 ? 44.892 61.846 23.001 1.00 37.69 548 LEU A N 1
ATOM 1580 C CA . LEU A 1 216 ? 46.080 61.291 23.651 1.00 36.63 548 LEU A CA 1
ATOM 1581 C C . LEU A 1 216 ? 46.068 59.755 23.602 1.00 39.04 548 LEU A C 1
ATOM 1582 O O . LEU A 1 216 ? 45.282 59.100 24.286 1.00 43.25 548 LEU A O 1
ATOM 1587 N N . ASP A 1 217 ? 46.958 59.186 22.801 1.00 38.44 549 ASP A N 1
ATOM 1588 C CA . ASP A 1 217 ? 47.014 57.735 22.653 1.00 41.22 549 ASP A CA 1
ATOM 1589 C C . ASP A 1 217 ? 48.151 57.153 23.531 1.00 44.02 549 ASP A C 1
ATOM 1590 O O . ASP A 1 217 ? 49.243 57.720 23.590 1.00 50.58 549 ASP A O 1
ATOM 1595 N N . GLU A 1 218 ? 47.896 56.033 24.207 1.00 41.86 550 GLU A N 1
ATOM 1596 C CA . GLU A 1 218 ? 48.844 55.477 25.207 1.00 38.44 550 GLU A CA 1
ATOM 1597 C C . GLU A 1 218 ? 49.321 56.500 26.246 1.00 36.99 550 GLU A C 1
ATOM 1598 O O . GLU A 1 218 ? 50.514 56.701 26.478 1.00 39.43 550 GLU A O 1
ATOM 1604 N N . ALA A 1 219 ? 48.368 57.153 26.880 1.00 35.71 551 ALA A N 1
ATOM 1605 C CA . ALA A 1 219 ? 48.719 58.214 27.829 1.00 39.08 551 ALA A CA 1
ATOM 1606 C C . ALA A 1 219 ? 49.573 57.690 29.001 1.00 37.95 551 ALA A C 1
ATOM 1607 O O . ALA A 1 219 ? 50.457 58.401 29.501 1.00 38.82 551 ALA A O 1
ATOM 1609 N N . ASP A 1 220 ? 49.350 56.436 29.395 1.00 37.58 552 ASP A N 1
ATOM 1610 C CA . ASP A 1 220 ? 50.179 55.827 30.441 1.00 40.24 552 ASP A CA 1
ATOM 1611 C C . ASP A 1 220 ? 51.655 55.736 30.034 1.00 40.11 552 ASP A C 1
ATOM 1612 O O . ASP A 1 220 ? 52.549 56.086 30.814 1.00 38.68 552 ASP A O 1
ATOM 1617 N N . ARG A 1 221 ? 51.905 55.310 28.800 1.00 39.44 553 ARG A N 1
ATOM 1618 C CA . ARG A 1 221 ? 53.257 55.303 28.271 1.00 42.21 553 ARG A CA 1
ATOM 1619 C C . ARG A 1 221 ? 53.873 56.707 28.170 1.00 45.01 553 ARG A C 1
ATOM 1620 O O . ARG A 1 221 ? 55.068 56.886 28.436 1.00 46.94 553 ARG A O 1
ATOM 1628 N N . MET A 1 222 ? 53.072 57.702 27.796 1.00 43.30 554 MET A N 1
ATOM 1629 C CA . MET A 1 222 ? 53.556 59.087 27.837 1.00 44.45 554 MET A CA 1
ATOM 1630 C C . MET A 1 222 ? 54.025 59.436 29.242 1.00 42.97 554 MET A C 1
ATOM 1631 O O . MET A 1 222 ? 55.097 60.019 29.425 1.00 42.53 554 MET A O 1
ATOM 1636 N N . ILE A 1 223 ? 53.204 59.096 30.232 1.00 40.80 555 ILE A N 1
ATOM 1637 C CA . ILE A 1 223 ? 53.557 59.356 31.628 1.00 42.45 555 ILE A CA 1
ATOM 1638 C C . ILE A 1 223 ? 54.868 58.656 31.972 1.00 43.86 555 ILE A C 1
ATOM 1639 O O . ILE A 1 223 ? 55.776 59.280 32.532 1.00 44.07 555 ILE A O 1
ATOM 1644 N N . ASP A 1 224 ? 54.968 57.372 31.622 1.00 44.88 556 ASP A N 1
ATOM 1645 C CA . ASP A 1 224 ? 56.162 56.587 31.952 1.00 48.05 556 ASP A CA 1
ATOM 1646 C C . ASP A 1 224 ? 57.418 57.189 31.347 1.00 50.23 556 ASP A C 1
ATOM 1647 O O . ASP A 1 224 ? 58.505 57.054 31.905 1.00 47.35 556 ASP A O 1
ATOM 1652 N N . MET A 1 225 ? 57.278 57.856 30.202 1.00 49.69 557 MET A N 1
ATOM 1653 C CA . MET A 1 225 ? 58.453 58.387 29.526 1.00 49.24 557 MET A CA 1
ATOM 1654 C C . MET A 1 225 ? 58.894 59.726 30.109 1.00 50.57 557 MET A C 1
ATOM 1655 O O . MET A 1 225 ? 59.944 60.244 29.750 1.00 51.84 557 MET A O 1
ATOM 1660 N N . GLY A 1 226 ? 58.095 60.279 31.013 1.00 50.38 558 GLY A N 1
ATOM 1661 C CA . GLY A 1 226 ? 58.409 61.566 31.615 1.00 48.43 558 GLY A CA 1
ATOM 1662 C C . GLY A 1 226 ? 57.739 62.733 30.901 1.00 48.24 558 GLY A C 1
ATOM 1663 O O . GLY A 1 226 ? 58.051 63.898 31.167 1.00 50.84 558 GLY A O 1
ATOM 1664 N N . PHE A 1 227 ? 56.790 62.425 30.021 1.00 46.73 559 PHE A N 1
ATOM 1665 C CA . PHE A 1 227 ? 56.140 63.454 29.196 1.00 48.92 559 PHE A CA 1
ATOM 1666 C C . PHE A 1 227 ? 55.002 64.255 29.856 1.00 46.06 559 PHE A C 1
ATOM 1667 O O . PHE A 1 227 ? 54.408 65.115 29.205 1.00 44.67 559 PHE A O 1
ATOM 1675 N N . GLU A 1 228 ? 54.673 63.984 31.118 1.00 42.74 560 GLU A N 1
ATOM 1676 C CA . GLU A 1 228 ? 53.568 64.738 31.757 1.00 40.16 560 GLU A CA 1
ATOM 1677 C C . GLU A 1 228 ? 53.679 66.270 31.623 1.00 42.57 560 GLU A C 1
ATOM 1678 O O . GLU A 1 228 ? 52.708 66.943 31.262 1.00 41.69 560 GLU A O 1
ATOM 1684 N N . PRO A 1 229 ? 54.844 66.837 31.955 1.00 45.37 561 PRO A N 1
ATOM 1685 C CA . PRO A 1 229 ? 54.961 68.301 31.845 1.00 47.68 561 PRO A CA 1
ATOM 1686 C C . PRO A 1 229 ? 54.846 68.778 30.401 1.00 47.81 561 PRO A C 1
ATOM 1687 O O . PRO A 1 229 ? 54.293 69.844 30.175 1.00 48.97 561 PRO A O 1
ATOM 1691 N N . ASP A 1 230 ? 55.364 68.013 29.441 1.00 49.72 562 ASP A N 1
ATOM 1692 C CA . ASP A 1 230 ? 55.317 68.439 28.046 1.00 48.36 562 ASP A CA 1
ATOM 1693 C C . ASP A 1 230 ? 53.886 68.356 27.548 1.00 43.23 562 ASP A C 1
ATOM 1694 O O . ASP A 1 230 ? 53.415 69.214 26.825 1.00 41.15 562 ASP A O 1
ATOM 1699 N N . VAL A 1 231 ? 53.171 67.337 27.984 1.00 39.40 563 VAL A N 1
ATOM 1700 C CA . VAL A 1 231 ? 51.797 67.200 27.553 1.00 40.82 563 VAL A CA 1
ATOM 1701 C C . VAL A 1 231 ? 50.947 68.308 28.191 1.00 44.56 563 VAL A C 1
ATOM 1702 O O . VAL A 1 231 ? 50.036 68.843 27.548 1.00 45.98 563 VAL A O 1
ATOM 1706 N N . GLN A 1 232 ? 51.279 68.685 29.426 1.00 40.48 564 GLN A N 1
ATOM 1707 C CA . GLN A 1 232 ? 50.644 69.843 30.067 1.00 40.35 564 GLN A CA 1
ATOM 1708 C C . GLN A 1 232 ? 50.860 71.110 29.239 1.00 43.24 564 GLN A C 1
ATOM 1709 O O . GLN A 1 232 ? 49.940 71.899 28.973 1.00 41.27 564 GLN A O 1
ATOM 1715 N N . LYS A 1 233 ? 52.113 71.339 28.887 1.00 46.02 565 LYS A N 1
ATOM 1716 C CA . LYS A 1 233 ? 52.468 72.573 28.222 1.00 46.50 565 LYS A CA 1
ATOM 1717 C C . LYS A 1 233 ? 51.804 72.641 26.846 1.00 44.12 565 LYS A C 1
ATOM 1718 O O . LYS A 1 233 ? 51.363 73.701 26.435 1.00 44.90 565 LYS A O 1
ATOM 1724 N N . ILE A 1 234 ? 51.705 71.507 26.152 1.00 45.13 566 ILE A N 1
ATOM 1725 C CA . ILE A 1 234 ? 50.980 71.445 24.885 1.00 44.33 566 ILE A CA 1
ATOM 1726 C C . ILE A 1 234 ? 49.508 71.868 25.011 1.00 43.45 566 ILE A C 1
ATOM 1727 O O . ILE A 1 234 ? 48.987 72.647 24.164 1.00 42.45 566 ILE A O 1
ATOM 1732 N N . LEU A 1 235 ? 48.850 71.388 26.061 1.00 39.47 567 LEU A N 1
ATOM 1733 C CA . LEU A 1 235 ? 47.453 71.761 26.341 1.00 42.16 567 LEU A CA 1
ATOM 1734 C C . LEU A 1 235 ? 47.302 73.263 26.482 1.00 44.23 567 LEU A C 1
ATOM 1735 O O . LEU A 1 235 ? 46.253 73.826 26.132 1.00 45.02 567 LEU A O 1
ATOM 1740 N N . GLU A 1 236 ? 48.333 73.901 27.034 1.00 40.05 568 GLU A N 1
ATOM 1741 C CA . GLU A 1 236 ? 48.282 75.319 27.277 1.00 43.81 568 GLU A CA 1
ATOM 1742 C C . GLU A 1 236 ? 48.158 76.137 25.955 1.00 42.52 568 GLU A C 1
ATOM 1743 O O . GLU A 1 236 ? 47.763 77.290 25.995 1.00 40.05 568 GLU A O 1
ATOM 1749 N N . HIS A 1 237 ? 48.457 75.527 24.811 1.00 41.47 569 HIS A N 1
ATOM 1750 C CA . HIS A 1 237 ? 48.390 76.233 23.536 1.00 44.31 569 HIS A CA 1
ATOM 1751 C C . HIS A 1 237 ? 47.035 76.096 22.865 1.00 43.48 569 HIS A C 1
ATOM 1752 O O . HIS A 1 237 ? 46.805 76.731 21.842 1.00 46.80 569 HIS A O 1
ATOM 1759 N N . MET A 1 238 ? 46.171 75.218 23.374 1.00 37.00 570 MET A N 1
ATOM 1760 C CA . MET A 1 238 ? 44.820 75.077 22.819 1.00 40.18 570 MET A CA 1
ATOM 1761 C C . MET A 1 238 ? 43.975 76.271 23.242 1.00 43.91 570 MET A C 1
ATOM 1762 O O . MET A 1 238 ? 44.071 76.715 24.377 1.00 44.96 570 MET A O 1
ATOM 1767 N N . PRO A 1 239 ? 43.134 76.798 22.329 1.00 48.72 571 PRO A N 1
ATOM 1768 C CA . PRO A 1 239 ? 42.254 77.925 22.676 1.00 51.51 571 PRO A CA 1
ATOM 1769 C C . PRO A 1 239 ? 41.238 77.500 23.751 1.00 47.79 571 PRO A C 1
ATOM 1770 O O . PRO A 1 239 ? 40.561 76.477 23.583 1.00 42.29 571 PRO A O 1
ATOM 1774 N N . VAL A 1 240 ? 41.147 78.261 24.845 1.00 43.81 572 VAL A N 1
ATOM 1775 C CA . VAL A 1 240 ? 40.444 77.788 26.036 1.00 47.06 572 VAL A CA 1
ATOM 1776 C C . VAL A 1 240 ? 38.937 77.793 25.863 1.00 46.38 572 VAL A C 1
ATOM 1777 O O . VAL A 1 240 ? 38.198 77.005 26.466 1.00 52.03 572 VAL A O 1
ATOM 1781 N N . SER A 1 241 ? 38.504 78.679 25.002 1.00 39.34 573 SER A N 1
ATOM 1782 C CA . SER A 1 241 ? 37.111 78.995 24.825 1.00 49.92 573 SER A CA 1
ATOM 1783 C C . SER A 1 241 ? 36.322 77.965 24.028 1.00 47.91 573 SER A C 1
ATOM 1784 O O . SER A 1 241 ? 35.122 78.144 23.827 1.00 50.77 573 SER A O 1
ATOM 1787 N N . ASN A 1 242 ? 36.976 76.912 23.535 1.00 44.49 574 ASN A N 1
ATOM 1788 C CA . ASN A 1 242 ? 36.220 75.881 22.867 1.00 43.61 574 ASN A CA 1
ATOM 1789 C C . ASN A 1 242 ? 36.054 74.636 23.746 1.00 42.25 574 ASN A C 1
ATOM 1790 O O . ASN A 1 242 ? 35.511 73.638 23.300 1.00 41.45 574 ASN A O 1
ATOM 1795 N N . GLN A 1 243 ? 36.490 74.707 25.006 1.00 42.39 575 GLN A N 1
ATOM 1796 C CA . GLN A 1 243 ? 36.321 73.564 25.934 1.00 42.54 575 GLN A CA 1
ATOM 1797 C C . GLN A 1 243 ? 34.856 73.502 26.389 1.00 38.26 575 GLN A C 1
ATOM 1798 O O . GLN A 1 243 ? 34.188 74.519 26.509 1.00 36.17 575 GLN A O 1
ATOM 1804 N N . LYS A 1 244 ? 34.338 72.300 26.563 1.00 34.50 576 LYS A N 1
ATOM 1805 C CA . LYS A 1 244 ? 32.988 72.107 27.044 1.00 36.98 576 LYS A CA 1
ATOM 1806 C C . LYS A 1 244 ? 32.878 72.644 28.466 1.00 36.72 576 LYS A C 1
ATOM 1807 O O . LYS A 1 244 ? 33.887 72.711 29.191 1.00 33.30 576 LYS A O 1
ATOM 1813 N N . PRO A 1 245 ? 31.647 72.990 28.878 1.00 35.72 577 PRO A N 1
ATOM 1814 C CA . PRO A 1 245 ? 31.392 73.405 30.260 1.00 38.65 577 PRO A CA 1
ATOM 1815 C C . PRO A 1 245 ? 31.447 72.177 31.167 1.00 38.73 577 PRO A C 1
ATOM 1816 O O . PRO A 1 245 ? 31.181 71.053 30.750 1.00 34.61 577 PRO A O 1
ATOM 1820 N N . ASP A 1 246 ? 31.826 72.406 32.400 1.00 41.94 578 ASP A N 1
ATOM 1821 C CA . ASP A 1 246 ? 31.974 71.332 33.371 1.00 44.04 578 ASP A CA 1
ATOM 1822 C C . ASP A 1 246 ? 30.652 71.205 34.113 1.00 42.13 578 ASP A C 1
ATOM 1823 O O . ASP A 1 246 ? 30.554 71.583 35.254 1.00 45.17 578 ASP A O 1
ATOM 1828 N N . THR A 1 247 ? 29.622 70.690 33.456 1.00 41.32 579 THR A N 1
ATOM 1829 C CA . THR A 1 247 ? 28.338 70.513 34.117 1.00 39.41 579 THR A CA 1
ATOM 1830 C C . THR A 1 247 ? 27.734 69.207 33.633 1.00 39.00 579 THR A C 1
ATOM 1831 O O . THR A 1 247 ? 28.273 68.559 32.732 1.00 37.45 579 THR A O 1
ATOM 1835 N N . ASP A 1 248 ? 26.583 68.843 34.184 1.00 37.45 580 ASP A N 1
ATOM 1836 C CA . ASP A 1 248 ? 25.925 67.625 33.737 1.00 40.88 580 ASP A CA 1
ATOM 1837 C C . ASP A 1 248 ? 25.593 67.687 32.241 1.00 43.98 580 ASP A C 1
ATOM 1838 O O . ASP A 1 248 ? 25.353 66.655 31.596 1.00 43.49 580 ASP A O 1
ATOM 1843 N N A GLU A 1 249 ? 25.552 68.894 31.689 0.44 42.91 581 GLU A N 1
ATOM 1844 N N B GLU A 1 249 ? 25.587 68.882 31.681 0.56 42.86 581 GLU A N 1
ATOM 1845 C CA A GLU A 1 249 ? 25.229 69.034 30.263 0.44 43.03 581 GLU A CA 1
ATOM 1846 C CA B GLU A 1 249 ? 25.238 69.013 30.266 0.56 43.22 581 GLU A CA 1
ATOM 1847 C C A GLU A 1 249 ? 26.259 68.360 29.371 0.44 42.59 581 GLU A C 1
ATOM 1848 C C B GLU A 1 249 ? 26.274 68.402 29.349 0.56 42.52 581 GLU A C 1
ATOM 1849 O O A GLU A 1 249 ? 25.931 67.888 28.276 0.44 42.53 581 GLU A O 1
ATOM 1850 O O B GLU A 1 249 ? 25.969 68.016 28.215 0.56 42.33 581 GLU A O 1
ATOM 1861 N N . ALA A 1 250 ? 27.505 68.309 29.835 1.00 45.17 582 ALA A N 1
ATOM 1862 C CA . ALA A 1 250 ? 28.596 67.708 29.047 1.00 46.57 582 ALA A CA 1
ATOM 1863 C C . ALA A 1 250 ? 28.386 66.243 28.712 1.00 52.29 582 ALA A C 1
ATOM 1864 O O . ALA A 1 250 ? 29.135 65.677 27.909 1.00 54.71 582 ALA A O 1
ATOM 1866 N N . GLU A 1 251 ? 27.394 65.620 29.340 1.00 50.20 583 GLU A N 1
ATOM 1867 C CA . GLU A 1 251 ? 27.113 64.208 29.087 1.00 49.62 583 GLU A CA 1
ATOM 1868 C C . GLU A 1 251 ? 25.598 64.040 28.952 1.00 49.22 583 GLU A C 1
ATOM 1869 O O . GLU A 1 251 ? 25.052 62.965 29.211 1.00 50.88 583 GLU A O 1
ATOM 1875 N N . ASP A 1 252 ? 24.923 65.129 28.585 1.00 42.43 584 ASP A N 1
ATOM 1876 C CA . ASP A 1 252 ? 23.536 65.051 28.143 1.00 47.45 584 ASP A CA 1
ATOM 1877 C C . ASP A 1 252 ? 23.543 64.757 26.636 1.00 50.10 584 ASP A C 1
ATOM 1878 O O . ASP A 1 252 ? 24.096 65.550 25.858 1.00 49.11 584 ASP A O 1
ATOM 1883 N N . PRO A 1 253 ? 22.917 63.637 26.211 1.00 52.28 585 PRO A N 1
ATOM 1884 C CA . PRO A 1 253 ? 23.051 63.183 24.822 1.00 50.46 585 PRO A CA 1
ATOM 1885 C C . PRO A 1 253 ? 22.325 64.094 23.856 1.00 52.92 585 PRO A C 1
ATOM 1886 O O . PRO A 1 253 ? 22.858 64.351 22.778 1.00 51.23 585 PRO A O 1
ATOM 1890 N N . GLU A 1 254 ? 21.128 64.555 24.215 1.00 56.14 586 GLU A N 1
ATOM 1891 C CA . GLU A 1 254 ? 20.380 65.459 23.331 1.00 62.39 586 GLU A CA 1
ATOM 1892 C C . GLU A 1 254 ? 21.164 66.728 23.043 1.00 56.44 586 GLU A C 1
ATOM 1893 O O . GLU A 1 254 ? 21.242 67.181 21.903 1.00 52.85 586 GLU A O 1
ATOM 1899 N N . LYS A 1 255 ? 21.737 67.302 24.091 1.00 51.48 587 LYS A N 1
ATOM 1900 C CA . LYS A 1 255 ? 22.459 68.564 23.971 1.00 50.00 587 LYS A CA 1
ATOM 1901 C C . LYS A 1 255 ? 23.792 68.362 23.292 1.00 46.76 587 LYS A C 1
ATOM 1902 O O . LYS A 1 255 ? 24.199 69.177 22.486 1.00 47.47 587 LYS A O 1
ATOM 1908 N N . MET A 1 256 ? 24.498 67.293 23.650 1.00 42.54 588 MET A N 1
ATOM 1909 C CA . MET A 1 256 ? 25.812 67.093 23.064 1.00 42.15 588 MET A CA 1
ATOM 1910 C C . MET A 1 256 ? 25.698 66.669 21.573 1.00 41.44 588 MET A C 1
ATOM 1911 O O . MET A 1 256 ? 26.532 67.041 20.752 1.00 42.19 588 MET A O 1
ATOM 1916 N N . LEU A 1 257 ? 24.664 65.911 21.241 1.00 43.49 589 LEU A N 1
ATOM 1917 C CA . LEU A 1 257 ? 24.397 65.578 19.828 1.00 52.26 589 LEU A CA 1
ATOM 1918 C C . LEU A 1 257 ? 24.097 66.823 19.022 1.00 53.24 589 LEU A C 1
ATOM 1919 O O . LEU A 1 257 ? 24.616 67.008 17.907 1.00 53.59 589 LEU A O 1
ATOM 1924 N N . ALA A 1 258 ? 23.247 67.684 19.579 1.00 52.93 590 ALA A N 1
ATOM 1925 C CA . ALA A 1 258 ? 22.917 68.927 18.895 1.00 54.70 590 ALA A CA 1
ATOM 1926 C C . ALA A 1 258 ? 24.181 69.758 18.743 1.00 53.82 590 ALA A C 1
ATOM 1927 O O . ALA A 1 258 ? 24.349 70.468 17.766 1.00 51.51 590 ALA A O 1
ATOM 1929 N N . ASN A 1 259 ? 25.084 69.674 19.708 1.00 47.55 591 ASN A N 1
ATOM 1930 C CA . ASN A 1 259 ? 26.343 70.405 19.588 1.00 45.94 591 ASN A CA 1
ATOM 1931 C C . ASN A 1 259 ? 27.266 69.803 18.505 1.00 48.14 591 ASN A C 1
ATOM 1932 O O . ASN A 1 259 ? 27.904 70.534 17.749 1.00 52.47 591 ASN A O 1
ATOM 1937 N N . PHE A 1 260 ? 27.346 68.480 18.439 1.00 45.45 592 PHE A N 1
ATOM 1938 C CA . PHE A 1 260 ? 28.113 67.834 17.364 1.00 50.33 592 PHE A CA 1
ATOM 1939 C C . PHE A 1 260 ? 27.641 68.296 15.979 1.00 57.07 592 PHE A C 1
ATOM 1940 O O . PHE A 1 260 ? 28.442 68.684 15.122 1.00 51.81 592 PHE A O 1
ATOM 1948 N N . GLU A 1 261 ? 26.332 68.276 15.778 1.00 63.67 593 GLU A N 1
ATOM 1949 C CA . GLU A 1 261 ? 25.752 68.692 14.503 1.00 69.04 593 GLU A CA 1
ATOM 1950 C C . GLU A 1 261 ? 25.928 70.165 14.194 1.00 74.03 593 GLU A C 1
ATOM 1951 O O . GLU A 1 261 ? 25.817 70.580 13.044 1.00 78.97 593 GLU A O 1
ATOM 1957 N N A SER A 1 262 ? 26.224 70.954 15.217 0.77 73.57 594 SER A N 1
ATOM 1958 N N B SER A 1 262 ? 26.203 70.945 15.236 0.23 73.23 594 SER A N 1
ATOM 1959 C CA A SER A 1 262 ? 26.387 72.401 15.069 0.77 73.95 594 SER A CA 1
ATOM 1960 C CA B SER A 1 262 ? 26.406 72.391 15.135 0.23 73.33 594 SER A CA 1
ATOM 1961 C C A SER A 1 262 ? 27.583 72.755 14.195 0.77 73.62 594 SER A C 1
ATOM 1962 C C B SER A 1 262 ? 27.539 72.748 14.171 0.23 73.04 594 SER A C 1
ATOM 1963 O O A SER A 1 262 ? 28.000 73.934 14.102 0.77 74.97 594 SER A O 1
ATOM 1964 O O B SER A 1 262 ? 27.860 73.925 13.972 0.23 74.73 594 SER A O 1
ATOM 1969 N N . GLY A 1 263 ? 28.139 71.719 13.584 1.00 66.64 595 GLY A N 1
ATOM 1970 C CA . GLY A 1 263 ? 29.236 71.869 12.667 1.00 58.99 595 GLY A CA 1
ATOM 1971 C C . GLY A 1 263 ? 30.439 72.553 13.248 1.00 52.75 595 GLY A C 1
ATOM 1972 O O . GLY A 1 263 ? 30.962 72.197 14.305 1.00 46.83 595 GLY A O 1
ATOM 1973 N N . LYS A 1 264 ? 30.846 73.586 12.535 1.00 54.20 596 LYS A N 1
ATOM 1974 C CA . LYS A 1 264 ? 32.071 74.311 12.757 1.00 50.03 596 LYS A CA 1
ATOM 1975 C C . LYS A 1 264 ? 32.216 74.837 14.159 1.00 50.94 596 LYS A C 1
ATOM 1976 O O . LYS A 1 264 ? 33.331 75.045 14.627 1.00 56.98 596 LYS A O 1
ATOM 1982 N N . HIS A 1 265 ? 31.103 75.117 14.830 1.00 48.28 597 HIS A N 1
ATOM 1983 C CA . HIS A 1 265 ? 31.183 75.821 16.135 1.00 41.42 597 HIS A CA 1
ATOM 1984 C C . HIS A 1 265 ? 30.978 74.979 17.373 1.00 44.96 597 HIS A C 1
ATOM 1985 O O . HIS A 1 265 ? 30.745 75.514 18.467 1.00 40.77 597 HIS A O 1
ATOM 1992 N N . LYS A 1 266 ? 31.083 73.672 17.212 1.00 45.45 598 LYS A N 1
ATOM 1993 C CA . LYS A 1 266 ? 30.913 72.774 18.345 1.00 44.20 598 LYS A CA 1
ATOM 1994 C C . LYS A 1 266 ? 32.002 72.908 19.420 1.00 40.78 598 LYS A C 1
ATOM 1995 O O . LYS A 1 266 ? 33.091 73.411 19.150 1.00 39.28 598 LYS A O 1
ATOM 2001 N N . TYR A 1 267 ? 31.734 72.431 20.643 1.00 36.81 599 TYR A N 1
ATOM 2002 C CA . TYR A 1 267 ? 32.826 72.300 21.594 1.00 34.19 599 TYR A CA 1
ATOM 2003 C C . TYR A 1 267 ? 33.858 71.309 21.087 1.00 35.61 599 TYR A C 1
ATOM 2004 O O . TYR A 1 267 ? 33.523 70.376 20.324 1.00 39.07 599 TYR A O 1
ATOM 2013 N N . ARG A 1 268 ? 35.105 71.481 21.524 1.00 33.58 600 ARG A N 1
ATOM 2014 C CA . ARG A 1 268 ? 36.129 70.484 21.247 1.00 37.58 600 ARG A CA 1
ATOM 2015 C C . ARG A 1 268 ? 35.741 69.171 21.929 1.00 37.54 600 ARG A C 1
ATOM 2016 O O . ARG A 1 268 ? 34.984 69.166 22.917 1.00 39.59 600 ARG A O 1
ATOM 2024 N N A GLN A 1 269 ? 36.274 68.072 21.431 0.52 35.92 601 GLN A N 1
ATOM 2025 N N B GLN A 1 269 ? 36.232 68.065 21.363 0.48 36.27 601 GLN A N 1
ATOM 2026 C CA A GLN A 1 269 ? 36.154 66.837 22.140 0.52 36.40 601 GLN A CA 1
ATOM 2027 C CA B GLN A 1 269 ? 36.172 66.752 21.976 0.48 36.81 601 GLN A CA 1
ATOM 2028 C C A GLN A 1 269 ? 37.545 66.244 22.244 0.52 37.12 601 GLN A C 1
ATOM 2029 C C B GLN A 1 269 ? 37.591 66.302 22.276 0.48 36.98 601 GLN A C 1
ATOM 2030 O O A GLN A 1 269 ? 38.431 66.495 21.406 0.52 37.19 601 GLN A O 1
ATOM 2031 O O B GLN A 1 269 ? 38.543 66.670 21.571 0.48 36.97 601 GLN A O 1
ATOM 2042 N N . THR A 1 270 ? 37.725 65.464 23.295 1.00 35.01 602 THR A N 1
ATOM 2043 C CA . THR A 1 270 ? 39.017 64.956 23.657 1.00 40.75 602 THR A CA 1
ATOM 2044 C C . THR A 1 270 ? 38.848 63.477 23.957 1.00 40.88 602 THR A C 1
ATOM 2045 O O . THR A 1 270 ? 37.871 63.075 24.592 1.00 43.59 602 THR A O 1
ATOM 2049 N N . VAL A 1 271 ? 39.797 62.682 23.466 1.00 39.93 603 VAL A N 1
ATOM 2050 C CA . VAL A 1 271 ? 39.822 61.256 23.657 1.00 41.10 603 VAL A CA 1
ATOM 2051 C C . VAL A 1 271 ? 41.165 60.864 24.256 1.00 43.02 603 VAL A C 1
ATOM 2052 O O . VAL A 1 271 ? 42.219 61.264 23.747 1.00 43.24 603 VAL A O 1
ATOM 2056 N N . MET A 1 272 ? 41.133 60.082 25.341 1.00 36.04 604 MET A N 1
ATOM 2057 C CA . MET A 1 272 ? 42.359 59.546 25.887 1.00 34.91 604 MET A CA 1
ATOM 2058 C C . MET A 1 272 ? 42.278 58.034 25.794 1.00 35.86 604 MET A C 1
ATOM 2059 O O . MET A 1 272 ? 41.290 57.441 26.215 1.00 35.52 604 MET A O 1
ATOM 2064 N N . PHE A 1 273 ? 43.319 57.422 25.257 1.00 33.53 605 PHE A N 1
ATOM 2065 C CA . PHE A 1 273 ? 43.438 55.969 25.303 1.00 38.41 605 PHE A CA 1
ATOM 2066 C C . PHE A 1 273 ? 44.575 55.632 26.241 1.00 40.46 605 PHE A C 1
ATOM 2067 O O . PHE A 1 273 ? 45.625 56.308 26.236 1.00 39.48 605 PHE A O 1
ATOM 2075 N N A THR A 1 274 ? 44.361 54.613 27.069 0.24 38.66 606 THR A N 1
ATOM 2076 N N B THR A 1 274 ? 44.382 54.583 27.044 0.76 38.56 606 THR A N 1
ATOM 2077 C CA A THR A 1 274 ? 45.387 54.122 27.975 0.24 38.17 606 THR A CA 1
ATOM 2078 C CA B THR A 1 274 ? 45.403 54.161 27.994 0.76 37.91 606 THR A CA 1
ATOM 2079 C C A THR A 1 274 ? 45.166 52.636 28.213 0.24 38.89 606 THR A C 1
ATOM 2080 C C B THR A 1 274 ? 45.086 52.744 28.490 0.76 38.93 606 THR A C 1
ATOM 2081 O O A THR A 1 274 ? 44.161 52.071 27.788 0.24 38.33 606 THR A O 1
ATOM 2082 O O B THR A 1 274 ? 43.926 52.334 28.524 0.76 38.58 606 THR A O 1
ATOM 2089 N N . ALA A 1 275 ? 46.113 52.001 28.887 1.00 41.08 607 ALA A N 1
ATOM 2090 C CA . ALA A 1 275 ? 45.893 50.651 29.400 1.00 43.38 607 ALA A CA 1
ATOM 2091 C C . ALA A 1 275 ? 45.702 50.672 30.909 1.00 45.12 607 ALA A C 1
ATOM 2092 O O . ALA A 1 275 ? 45.157 49.740 31.492 1.00 47.80 607 ALA A O 1
ATOM 2094 N N . THR A 1 276 ? 46.182 51.730 31.543 1.00 42.78 608 THR A N 1
ATOM 2095 C CA . THR A 1 276 ? 46.164 51.827 33.004 1.00 42.32 608 THR A CA 1
ATOM 2096 C C . THR A 1 276 ? 45.764 53.243 33.443 1.00 42.12 608 THR A C 1
ATOM 2097 O O . THR A 1 276 ? 45.787 54.166 32.631 1.00 45.54 608 THR A O 1
ATOM 2101 N N . MET A 1 277 ? 45.402 53.405 34.715 1.00 43.63 609 MET A N 1
ATOM 2102 C CA . MET A 1 277 ? 45.007 54.697 35.272 1.00 45.76 609 MET A CA 1
ATOM 2103 C C . MET A 1 277 ? 45.773 55.055 36.523 1.00 40.28 609 MET A C 1
ATOM 2104 O O . MET A 1 277 ? 45.183 55.221 37.582 1.00 39.35 609 MET A O 1
ATOM 2109 N N . PRO A 1 278 ? 47.085 55.210 36.411 1.00 38.46 610 PRO A N 1
ATOM 2110 C CA . PRO A 1 278 ? 47.771 55.674 37.614 1.00 42.28 610 PRO A CA 1
ATOM 2111 C C . PRO A 1 278 ? 47.425 57.146 37.851 1.00 44.58 610 PRO A C 1
ATOM 2112 O O . PRO A 1 278 ? 46.757 57.780 37.034 1.00 45.10 610 PRO A O 1
ATOM 2116 N N . PRO A 1 279 ? 47.859 57.686 38.981 1.00 44.21 611 PRO A N 1
ATOM 2117 C CA . PRO A 1 279 ? 47.407 59.029 39.343 1.00 40.75 611 PRO A CA 1
ATOM 2118 C C . PRO A 1 279 ? 47.777 60.104 38.315 1.00 37.94 611 PRO A C 1
ATOM 2119 O O . PRO A 1 279 ? 46.979 60.981 38.069 1.00 37.66 611 PRO A O 1
ATOM 2123 N N . ALA A 1 280 ? 48.949 60.026 37.724 1.00 39.54 612 ALA A N 1
ATOM 2124 C CA . ALA A 1 280 ? 49.355 60.989 36.706 1.00 39.61 612 ALA A CA 1
ATOM 2125 C C . ALA A 1 280 ? 48.413 60.990 35.507 1.00 41.71 612 ALA A C 1
ATOM 2126 O O . ALA A 1 280 ? 48.145 62.038 34.901 1.00 38.70 612 ALA A O 1
ATOM 2128 N N . VAL A 1 281 ? 47.934 59.808 35.138 1.00 41.33 613 VAL A N 1
ATOM 2129 C CA . VAL A 1 281 ? 47.008 59.722 34.024 1.00 36.11 613 VAL A CA 1
ATOM 2130 C C . VAL A 1 281 ? 45.667 60.329 34.413 1.00 32.16 613 VAL A C 1
ATOM 2131 O O . VAL A 1 281 ? 45.007 60.973 33.593 1.00 33.76 613 VAL A O 1
ATOM 2135 N N . GLU A 1 282 ? 45.276 60.145 35.670 1.00 32.92 614 GLU A N 1
ATOM 2136 C CA . GLU A 1 282 ? 44.057 60.753 36.163 1.00 36.12 614 GLU A CA 1
ATOM 2137 C C . GLU A 1 282 ? 44.202 62.286 36.221 1.00 37.62 614 GLU A C 1
ATOM 2138 O O . GLU A 1 282 ? 43.235 63.001 35.975 1.00 37.67 614 GLU A O 1
ATOM 2144 N N . ARG A 1 283 ? 45.399 62.784 36.527 1.00 38.74 615 ARG A N 1
ATOM 2145 C CA . ARG A 1 283 ? 45.648 64.226 36.442 1.00 43.86 615 ARG A CA 1
ATOM 2146 C C . ARG A 1 283 ? 45.430 64.751 35.030 1.00 40.94 615 ARG A C 1
ATOM 2147 O O . ARG A 1 283 ? 44.811 65.812 34.829 1.00 33.97 615 ARG A O 1
ATOM 2155 N N . LEU A 1 284 ? 45.963 64.027 34.043 1.00 36.68 616 LEU A N 1
ATOM 2156 C CA . LEU A 1 284 ? 45.787 64.452 32.660 1.00 36.48 616 LEU A CA 1
ATOM 2157 C C . LEU A 1 284 ? 44.307 64.540 32.344 1.00 38.88 616 LEU A C 1
ATOM 2158 O O . LEU A 1 284 ? 43.824 65.498 31.729 1.00 39.43 616 LEU A O 1
ATOM 2163 N N . ALA A 1 285 ? 43.593 63.497 32.729 1.00 35.83 617 ALA A N 1
ATOM 2164 C CA . ALA A 1 285 ? 42.178 63.401 32.452 1.00 34.21 617 ALA A CA 1
ATOM 2165 C C . ALA A 1 285 ? 41.398 64.557 33.080 1.00 35.32 617 ALA A C 1
ATOM 2166 O O . ALA A 1 285 ? 40.498 65.109 32.430 1.00 33.79 617 ALA A O 1
ATOM 2168 N N . ARG A 1 286 ? 41.702 64.898 34.349 1.00 32.75 618 ARG A N 1
ATOM 2169 C CA . ARG A 1 286 ? 41.012 66.002 35.015 1.00 35.65 618 ARG A CA 1
ATOM 2170 C C . ARG A 1 286 ? 41.195 67.319 34.265 1.00 35.61 618 ARG A C 1
ATOM 2171 O O . ARG A 1 286 ? 40.284 68.127 34.203 1.00 34.96 618 ARG A O 1
ATOM 2179 N N . SER A 1 287 ? 42.374 67.519 33.711 1.00 37.74 619 SER A N 1
ATOM 2180 C CA . SER A 1 28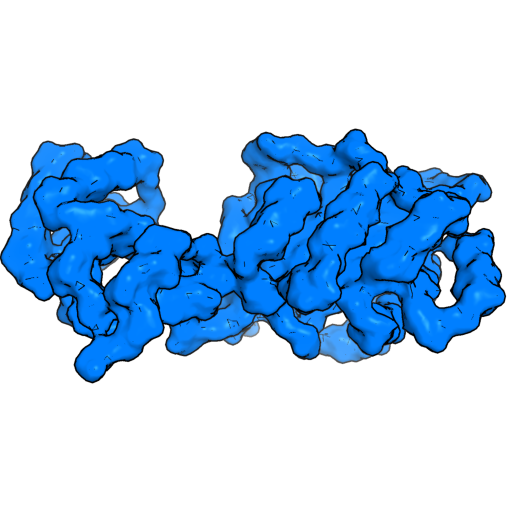7 ? 42.657 68.731 32.934 1.00 46.37 619 SER A CA 1
ATOM 2181 C C . SER A 1 287 ? 42.070 68.692 31.527 1.00 48.74 619 SER A C 1
ATOM 2182 O O . SER A 1 287 ? 41.332 69.578 31.121 1.00 52.23 619 SER A O 1
ATOM 2185 N N . TYR A 1 288 ? 42.429 67.665 30.779 1.00 47.12 620 TYR A N 1
ATOM 2186 C CA . TYR A 1 288 ? 42.046 67.565 29.377 1.00 47.38 620 TYR A CA 1
ATOM 2187 C C . TYR A 1 288 ? 40.549 67.350 29.154 1.00 42.88 620 TYR A C 1
ATOM 2188 O O . TYR A 1 288 ? 39.999 67.858 28.178 1.00 40.94 620 TYR A O 1
ATOM 2197 N N . LEU A 1 289 ? 39.887 66.586 30.034 1.00 34.89 621 LEU A N 1
ATOM 2198 C CA . LEU A 1 289 ? 38.571 66.051 29.680 1.00 31.45 621 LEU A CA 1
ATOM 2199 C C . LEU A 1 289 ? 37.447 66.614 30.485 1.00 29.97 621 LEU A C 1
ATOM 2200 O O . LEU A 1 289 ? 37.637 67.049 31.621 1.00 27.51 621 LEU A O 1
ATOM 2205 N N . ARG A 1 290 ? 36.248 66.588 29.928 1.00 31.13 622 ARG A N 1
ATOM 2206 C CA . ARG A 1 290 ? 35.112 67.045 30.721 1.00 29.13 622 ARG A CA 1
ATOM 2207 C C . ARG A 1 290 ? 34.036 65.966 30.718 1.00 33.09 622 ARG A C 1
ATOM 2208 O O . ARG A 1 290 ? 33.537 65.591 29.642 1.00 27.79 622 ARG A O 1
ATOM 2216 N N . ARG A 1 291 ? 33.728 65.447 31.919 1.00 29.50 623 ARG A N 1
ATOM 2217 C CA . ARG A 1 291 ? 32.738 64.389 32.109 1.00 28.46 623 ARG A CA 1
ATOM 2218 C C . ARG A 1 291 ? 32.838 63.266 31.064 1.00 30.22 623 ARG A C 1
ATOM 2219 O O . ARG A 1 291 ? 31.854 62.912 30.443 1.00 28.22 623 ARG A O 1
ATOM 2227 N N . PRO A 1 292 ? 34.038 62.699 30.896 1.00 29.31 624 PRO A N 1
ATOM 2228 C CA . PRO A 1 292 ? 34.215 61.682 29.874 1.00 29.14 624 PRO A CA 1
ATOM 2229 C C . PRO A 1 292 ? 33.460 60.387 30.222 1.00 32.84 624 PRO A C 1
ATOM 2230 O O . PRO A 1 292 ? 33.238 60.033 31.405 1.00 28.34 624 PRO A O 1
ATOM 2234 N N . ALA A 1 293 ? 33.057 59.680 29.170 1.00 32.31 625 ALA A N 1
ATOM 2235 C CA . ALA A 1 293 ? 32.548 58.325 29.305 1.00 29.96 625 ALA A CA 1
ATOM 2236 C C . ALA A 1 293 ? 33.758 57.428 29.299 1.00 32.81 625 ALA A C 1
ATOM 2237 O O . ALA A 1 293 ? 34.756 57.721 28.650 1.00 32.77 625 ALA A O 1
ATOM 2239 N N . VAL A 1 294 ? 33.693 56.343 30.059 1.00 31.68 626 VAL A N 1
ATOM 2240 C CA . VAL A 1 294 ? 34.752 55.351 29.974 1.00 33.69 626 VAL A CA 1
ATOM 2241 C C . VAL A 1 294 ? 34.272 54.147 29.135 1.00 34.81 626 VAL A C 1
ATOM 2242 O O . VAL A 1 294 ? 33.137 53.687 29.263 1.00 32.10 626 VAL A O 1
ATOM 2246 N N . VAL A 1 295 ? 35.137 53.684 28.250 1.00 33.57 627 VAL A N 1
ATOM 2247 C CA . VAL A 1 295 ? 34.887 52.439 27.532 1.00 32.34 627 VAL A CA 1
ATOM 2248 C C . VAL A 1 295 ? 36.041 51.509 27.817 1.00 33.19 627 VAL A C 1
ATOM 2249 O O . VAL A 1 295 ? 37.188 51.792 27.487 1.00 31.95 627 VAL A O 1
ATOM 2253 N N . TYR A 1 296 ? 35.716 50.386 28.450 1.00 30.60 628 TYR A N 1
ATOM 2254 C CA . TYR A 1 296 ? 36.713 49.448 28.868 1.00 28.21 628 TYR A CA 1
ATOM 2255 C C . TYR A 1 296 ? 36.418 48.117 28.167 1.00 33.63 628 TYR A C 1
ATOM 2256 O O . TYR A 1 296 ? 35.308 47.562 28.280 1.00 32.98 628 TYR A O 1
ATOM 2265 N N A ILE A 1 297 ? 37.400 47.601 27.438 0.23 34.65 629 ILE A N 1
ATOM 2266 N N B ILE A 1 297 ? 37.402 47.617 27.433 0.77 34.55 629 ILE A N 1
ATOM 2267 C CA A ILE A 1 297 ? 37.227 46.317 26.770 0.23 35.90 629 ILE A CA 1
ATOM 2268 C CA B ILE A 1 297 ? 37.238 46.336 26.765 0.77 36.05 629 ILE A CA 1
ATOM 2269 C C A ILE A 1 297 ? 37.987 45.185 27.451 0.23 36.70 629 ILE A C 1
ATOM 2270 C C B ILE A 1 297 ? 37.985 45.187 27.459 0.77 36.45 629 ILE A C 1
ATOM 2271 O O A ILE A 1 297 ? 39.187 45.289 27.699 0.23 37.58 629 ILE A O 1
ATOM 2272 O O B ILE A 1 297 ? 39.183 45.274 27.708 0.77 38.35 629 ILE A O 1
ATOM 2281 N N . GLY A 1 298 ? 37.281 44.100 27.741 1.00 36.08 630 GLY A N 1
ATOM 2282 C CA . GLY A 1 298 ? 37.939 42.853 28.101 1.00 40.62 630 GLY A CA 1
ATOM 2283 C C . GLY A 1 298 ? 37.743 42.489 29.560 1.00 42.43 630 GLY A C 1
ATOM 2284 O O . GLY A 1 298 ? 36.877 43.064 30.224 1.00 43.06 630 GLY A O 1
ATOM 2285 N N . SER A 1 299 ? 38.545 41.538 30.044 1.00 40.35 631 SER A N 1
ATOM 2286 C CA . SER A 1 299 ? 38.500 41.092 31.447 1.00 42.41 631 SER A CA 1
ATOM 2287 C C . SER A 1 299 ? 37.207 40.399 31.837 1.00 45.09 631 SER A C 1
ATOM 2288 O O . SER A 1 299 ? 36.860 40.403 33.025 1.00 45.81 631 SER A O 1
ATOM 2291 N N . ALA A 1 300 ? 36.492 39.797 30.886 1.00 43.12 632 ALA A N 1
ATOM 2292 C CA . ALA A 1 300 ? 35.259 39.104 31.255 1.00 49.08 632 ALA A CA 1
ATOM 2293 C C . ALA A 1 300 ? 35.486 38.204 32.476 1.00 49.35 632 ALA A C 1
ATOM 2294 O O . ALA A 1 300 ? 34.635 38.120 33.360 1.00 48.73 632 ALA A O 1
ATOM 2296 N N . GLY A 1 301 ? 36.634 37.532 32.516 1.00 50.65 633 GLY A N 1
ATOM 2297 C CA . GLY A 1 301 ? 36.897 36.553 33.566 1.00 48.80 633 GLY A CA 1
ATOM 2298 C C . GLY A 1 301 ? 37.532 37.171 34.800 1.00 46.89 633 GLY A C 1
ATOM 2299 O O . GLY A 1 301 ? 37.782 36.475 35.782 1.00 43.43 633 GLY A O 1
ATOM 2300 N N . LYS A 1 302 ? 37.763 38.486 34.779 1.00 40.82 634 LYS A N 1
ATOM 2301 C CA . LYS A 1 302 ? 38.512 39.118 35.842 1.00 41.82 634 LYS A CA 1
ATOM 2302 C C . LYS A 1 302 ? 37.829 40.401 36.278 1.00 42.04 634 LYS A C 1
ATOM 2303 O O . LYS A 1 302 ? 38.250 41.472 35.918 1.00 43.69 634 LYS A O 1
ATOM 2309 N N . PRO A 1 303 ? 36.776 40.259 37.076 1.00 42.69 635 PRO A N 1
ATOM 2310 C CA . PRO A 1 303 ? 35.909 41.334 37.540 1.00 40.41 635 PRO A CA 1
ATOM 2311 C C . PRO A 1 303 ? 36.700 42.481 38.163 1.00 41.54 635 PRO A C 1
ATOM 2312 O O . PRO A 1 303 ? 36.298 43.614 37.964 1.00 40.43 635 PRO A O 1
ATOM 2316 N N . HIS A 1 304 ? 37.799 42.205 38.862 1.00 40.23 636 HIS A N 1
ATOM 2317 C CA . HIS A 1 304 ? 38.503 43.282 39.543 1.00 40.36 636 HIS A CA 1
ATOM 2318 C C . HIS A 1 304 ? 39.078 44.324 38.572 1.00 37.39 636 HIS A C 1
ATOM 2319 O O . HIS A 1 304 ? 39.219 45.496 38.921 1.00 40.29 636 HIS A O 1
ATOM 2326 N N . GLU A 1 305 ? 39.424 43.894 37.370 1.00 35.63 637 GLU A N 1
ATOM 2327 C CA . GLU A 1 305 ? 40.009 44.832 36.389 1.00 32.95 637 GLU A CA 1
ATOM 2328 C C . GLU A 1 305 ? 38.958 45.807 35.874 1.00 33.51 637 GLU A C 1
ATOM 2329 O O . GLU A 1 305 ? 39.295 46.890 35.395 1.00 38.42 637 GLU A O 1
ATOM 2335 N N . ARG A 1 306 ? 37.691 45.425 35.974 1.00 32.90 638 ARG A N 1
ATOM 2336 C CA . ARG A 1 306 ? 36.633 46.113 35.248 1.00 35.22 638 ARG A CA 1
ATOM 2337 C C . ARG A 1 306 ? 35.488 46.520 36.134 1.00 37.03 638 ARG A C 1
ATOM 2338 O O . ARG A 1 306 ? 34.426 46.900 35.633 1.00 41.34 638 ARG A O 1
ATOM 2346 N N . VAL A 1 307 ? 35.678 46.415 37.446 1.00 31.75 639 VAL A N 1
ATOM 2347 C CA . VAL A 1 307 ? 34.664 46.871 38.385 1.00 33.32 639 VAL A CA 1
ATOM 2348 C C . VAL A 1 307 ? 35.277 47.983 39.219 1.00 33.58 639 VAL A C 1
ATOM 2349 O O . VAL A 1 307 ? 36.394 47.832 39.709 1.00 34.64 639 VAL A O 1
ATOM 2353 N N . GLU A 1 308 ? 34.587 49.110 39.333 1.00 34.23 640 GLU A N 1
ATOM 2354 C CA . GLU A 1 308 ? 35.122 50.200 40.152 1.00 34.34 640 GLU A CA 1
ATOM 2355 C C . GLU A 1 308 ? 35.115 49.836 41.655 1.00 34.99 640 GLU A C 1
ATOM 2356 O O . GLU A 1 308 ? 34.076 49.517 42.234 1.00 37.13 640 GLU A O 1
ATOM 2362 N N . GLN A 1 309 ? 36.284 49.879 42.282 1.00 34.19 641 GLN A N 1
ATOM 2363 C CA . GLN A 1 309 ? 36.396 49.499 43.681 1.00 35.49 641 GLN A CA 1
ATOM 2364 C C . GLN A 1 309 ? 36.840 50.657 44.577 1.00 38.24 641 GLN A C 1
ATOM 2365 O O . GLN A 1 309 ? 37.773 51.410 44.238 1.00 34.89 641 GLN A O 1
ATOM 2371 N N . LYS A 1 310 ? 36.164 50.785 45.717 1.00 35.11 642 LYS A N 1
ATOM 2372 C CA . LYS A 1 310 ? 36.465 51.839 46.695 1.00 38.65 642 LYS A CA 1
ATOM 2373 C C . LYS A 1 310 ? 36.570 51.190 48.067 1.00 37.18 642 LYS A C 1
ATOM 2374 O O . LYS A 1 310 ? 35.810 50.266 48.360 1.00 38.61 642 LYS A O 1
ATOM 2380 N N . VAL A 1 311 ? 37.511 51.664 48.880 1.00 34.93 643 VAL A N 1
ATOM 2381 C CA . VAL A 1 311 ? 37.703 51.134 50.230 1.00 38.01 643 VAL A CA 1
ATOM 2382 C C . VAL A 1 311 ? 37.710 52.255 51.274 1.00 41.22 643 VAL A C 1
ATOM 2383 O O . VAL A 1 311 ? 38.131 53.382 50.990 1.00 37.82 643 VAL A O 1
ATOM 2387 N N . PHE A 1 312 ? 37.224 51.912 52.455 1.00 41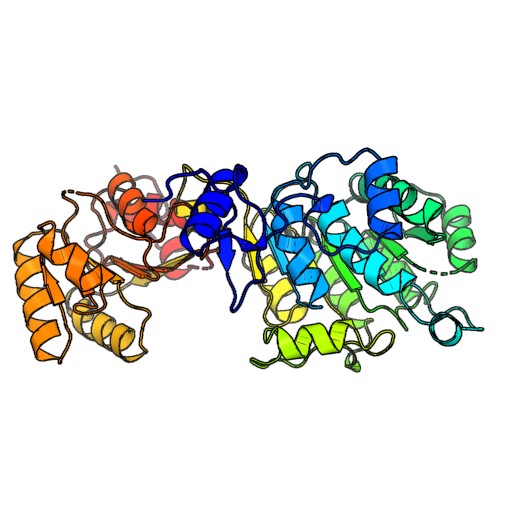.98 644 PHE A N 1
ATOM 2388 C CA . PHE A 1 312 ? 37.271 52.753 53.632 1.00 42.36 644 PHE A CA 1
ATOM 2389 C C . PHE A 1 312 ? 37.861 51.952 54.753 1.00 43.13 644 PHE A C 1
ATOM 2390 O O . PHE A 1 312 ? 37.307 50.904 55.118 1.00 41.81 644 PHE A O 1
ATOM 2398 N N . LEU A 1 313 ? 38.970 52.447 55.302 1.00 43.48 645 LEU A N 1
ATOM 2399 C CA . LEU A 1 313 ? 39.586 51.851 56.471 1.00 47.36 645 LEU A CA 1
ATOM 2400 C C . LEU A 1 313 ? 38.944 52.440 57.706 1.00 49.19 645 LEU A C 1
ATOM 2401 O O . LEU A 1 313 ? 38.826 53.658 57.834 1.00 48.11 645 LEU A O 1
ATOM 2406 N N . MET A 1 314 ? 38.554 51.573 58.629 1.00 50.83 646 MET A N 1
ATOM 2407 C CA . MET A 1 314 ? 37.846 52.021 59.804 1.00 52.86 646 MET A CA 1
ATOM 2408 C C . MET A 1 314 ? 37.982 50.971 60.887 1.00 54.31 646 MET A C 1
ATOM 2409 O O . MET A 1 314 ? 38.548 49.889 60.660 1.00 51.80 646 MET A O 1
ATOM 2414 N N . SER A 1 315 ? 37.482 51.287 62.071 1.00 55.46 647 SER A N 1
ATOM 2415 C CA . SER A 1 315 ? 37.301 50.255 63.072 1.00 58.29 647 SER A CA 1
ATOM 2416 C C . SER A 1 315 ? 35.918 49.665 62.875 1.00 56.77 647 SER A C 1
ATOM 2417 O O . SER A 1 315 ? 35.037 50.275 62.261 1.00 57.53 647 SER A O 1
ATOM 2420 N N . GLU A 1 316 ? 35.751 48.462 63.391 1.00 55.00 648 GLU A N 1
ATOM 2421 C CA . GLU A 1 316 ? 34.528 47.707 63.271 1.00 54.20 648 GLU A CA 1
ATOM 2422 C C . GLU A 1 316 ? 33.312 48.500 63.740 1.00 56.73 648 GLU A C 1
ATOM 2423 O O . GLU A 1 316 ? 32.232 48.384 63.162 1.00 56.65 648 GLU A O 1
ATOM 2429 N N . SER A 1 317 ? 33.485 49.297 64.797 1.00 57.33 649 SER A N 1
ATOM 2430 C CA . SER A 1 317 ? 32.358 50.001 65.407 1.00 55.47 649 SER A CA 1
ATOM 2431 C C . SER A 1 317 ? 31.838 51.106 64.469 1.00 58.11 649 SER A C 1
ATOM 2432 O O . SER A 1 317 ? 30.709 51.578 64.602 1.00 62.78 649 SER A O 1
ATOM 2435 N N . GLU A 1 318 ? 32.645 51.477 63.481 1.00 51.18 650 GLU A N 1
ATOM 2436 C CA . GLU A 1 318 ? 32.283 52.567 62.584 1.00 53.45 650 GLU A CA 1
ATOM 2437 C C . GLU A 1 318 ? 31.440 52.110 61.386 1.00 52.69 650 GLU A C 1
ATOM 2438 O O . GLU A 1 318 ? 30.885 52.937 60.665 1.00 51.17 650 GLU A O 1
ATOM 2444 N N . LYS A 1 319 ? 31.336 50.798 61.180 1.00 50.52 651 LYS A N 1
ATOM 2445 C CA . LYS A 1 319 ? 30.719 50.301 59.958 1.00 49.52 651 LYS A CA 1
ATOM 2446 C C . LYS A 1 319 ? 29.261 50.729 59.748 1.00 50.58 651 LYS A C 1
ATOM 2447 O O . LYS A 1 319 ? 28.869 51.093 58.624 1.00 44.72 651 LYS A O 1
ATOM 2453 N N . ARG A 1 320 ? 28.458 50.705 60.816 1.00 53.77 652 ARG A N 1
ATOM 2454 C CA . ARG A 1 320 ? 27.019 50.890 60.624 1.00 56.73 652 ARG A CA 1
ATOM 2455 C C . ARG A 1 320 ? 26.676 52.325 60.212 1.00 54.75 652 ARG A C 1
ATOM 2456 O O . ARG A 1 320 ? 25.839 52.564 59.312 1.00 51.27 652 ARG A O 1
ATOM 2464 N N . LYS A 1 321 ? 27.347 53.276 60.849 1.00 52.00 653 LYS A N 1
ATOM 2465 C CA . LYS A 1 321 ? 27.138 54.665 60.513 1.00 53.61 653 LYS A CA 1
ATOM 2466 C C . LYS A 1 321 ? 27.685 55.012 59.112 1.00 47.84 653 LYS A C 1
ATOM 2467 O O . LYS A 1 321 ? 27.061 55.785 58.390 1.00 49.22 653 LYS A O 1
ATOM 2473 N N . LYS A 1 322 ? 28.807 54.413 58.703 1.00 43.73 654 LYS A N 1
ATOM 2474 C CA . LYS A 1 322 ? 29.324 54.684 57.346 1.00 42.72 654 LYS A CA 1
ATOM 2475 C C . LYS A 1 322 ? 28.361 54.118 56.320 1.00 44.26 654 LYS A C 1
ATOM 2476 O O . LYS A 1 322 ? 28.071 54.768 55.337 1.00 43.21 654 LYS A O 1
ATOM 2482 N N . LEU A 1 323 ? 27.844 52.914 56.560 1.00 46.27 655 LEU A N 1
ATOM 2483 C CA . LEU A 1 323 ? 26.842 52.347 55.645 1.00 45.48 655 LEU A CA 1
ATOM 2484 C C . LEU A 1 323 ? 25.658 53.291 55.499 1.00 45.25 655 LEU A C 1
ATOM 2485 O O . LEU A 1 323 ? 25.291 53.672 54.393 1.00 46.81 655 LEU A O 1
ATOM 2490 N N . LEU A 1 324 ? 25.084 53.708 56.626 1.00 49.41 656 LEU A N 1
ATOM 2491 C CA . LEU A 1 324 ? 23.938 54.617 56.597 1.00 49.02 656 LEU A CA 1
ATOM 2492 C C . LEU A 1 324 ? 24.228 55.875 55.810 1.00 49.02 656 LEU A C 1
ATOM 2493 O O . LEU A 1 324 ? 23.407 56.300 55.006 1.00 54.59 656 LEU A O 1
ATOM 2498 N N . ALA A 1 325 ? 25.385 56.483 56.051 1.00 48.78 657 ALA A N 1
ATOM 2499 C CA . ALA A 1 325 ? 25.770 57.687 55.318 1.00 48.57 657 ALA A CA 1
ATOM 2500 C C . ALA A 1 325 ? 25.788 57.418 53.815 1.00 49.70 657 ALA A C 1
ATOM 2501 O O . ALA A 1 325 ? 25.319 58.231 53.020 1.00 49.64 657 ALA A O 1
ATOM 2503 N N . ILE A 1 326 ? 26.345 56.273 53.430 1.00 49.45 658 ILE A N 1
ATOM 2504 C CA . ILE A 1 326 ? 26.347 55.860 52.034 1.00 46.86 658 ILE A CA 1
ATOM 2505 C C . ILE A 1 326 ? 24.931 55.693 51.492 1.00 46.94 658 ILE A C 1
ATOM 2506 O O . ILE A 1 326 ? 24.581 56.287 50.457 1.00 46.84 658 ILE A O 1
ATOM 2511 N N . LEU A 1 327 ? 24.114 54.905 52.180 1.00 46.26 659 LEU A N 1
ATOM 2512 C CA . LEU A 1 327 ? 22.727 54.712 51.760 1.00 51.04 659 LEU A CA 1
ATOM 2513 C C . LEU A 1 327 ? 21.962 56.036 51.621 1.00 58.59 659 LEU A C 1
ATOM 2514 O O . LEU A 1 327 ? 21.205 56.226 50.669 1.00 61.33 659 LEU A O 1
ATOM 2519 N N . GLU A 1 328 ? 22.169 56.954 52.564 1.00 58.51 660 GLU A N 1
ATOM 2520 C CA . GLU A 1 328 ? 21.489 58.254 52.553 1.00 60.45 660 GLU A CA 1
ATOM 2521 C C . GLU A 1 328 ? 21.815 59.088 51.301 1.00 60.70 660 GLU A C 1
ATOM 2522 O O . GLU A 1 328 ? 21.033 59.934 50.870 1.00 59.46 660 GLU A O 1
ATOM 2528 N N . GLN A 1 329 ? 22.972 58.832 50.714 1.00 59.59 661 GLN A N 1
ATOM 2529 C CA . GLN A 1 329 ? 23.350 59.474 49.475 1.00 62.10 661 GLN A CA 1
ATOM 2530 C C . GLN A 1 329 ? 22.430 59.018 48.322 1.00 62.37 661 GLN A C 1
ATOM 2531 O O . GLN A 1 329 ? 22.381 59.645 47.263 1.00 63.43 661 GLN A O 1
ATOM 2537 N N . GLY A 1 330 ? 21.709 57.917 48.527 1.00 59.82 662 GLY A N 1
ATOM 2538 C CA . GLY A 1 330 ? 20.846 57.352 47.495 1.00 55.07 662 GLY A CA 1
ATOM 2539 C C . GLY A 1 330 ? 21.550 56.333 46.604 1.00 52.48 662 GLY A C 1
ATOM 2540 O O . GLY A 1 330 ? 22.755 56.412 46.386 1.00 51.14 662 GLY A O 1
ATOM 2541 N N . PHE A 1 331 ? 20.795 55.373 46.084 1.00 53.34 663 PHE A N 1
ATOM 2542 C CA . PHE A 1 331 ? 21.372 54.348 45.222 1.00 56.72 663 PHE A CA 1
ATOM 2543 C C . PHE A 1 331 ? 20.423 53.875 44.116 1.00 62.46 663 PHE A C 1
ATOM 2544 O O . PHE A 1 331 ? 19.250 54.258 44.076 1.00 64.86 663 PHE A O 1
ATOM 2552 N N . ASP A 1 332 ? 20.949 53.051 43.212 1.00 62.27 664 ASP A N 1
ATOM 2553 C CA . ASP A 1 332 ? 20.126 52.400 42.209 1.00 66.29 664 ASP A CA 1
ATOM 2554 C C . ASP A 1 332 ? 19.832 50.967 42.585 1.00 64.52 664 ASP A C 1
ATOM 2555 O O . ASP A 1 332 ? 20.666 50.098 42.352 1.00 62.83 664 ASP A O 1
ATOM 2560 N N . PRO A 1 333 ? 18.635 50.709 43.135 1.00 63.80 665 PRO A N 1
ATOM 2561 C CA . PRO A 1 333 ? 18.233 49.372 43.575 1.00 63.10 665 PRO A CA 1
ATOM 2562 C C . PRO A 1 333 ? 18.122 48.427 42.381 1.00 62.61 665 PRO A C 1
ATOM 2563 O O . PRO A 1 333 ? 17.742 48.860 41.299 1.00 64.26 665 PRO A O 1
ATOM 2567 N N . PRO A 1 334 ? 18.439 47.143 42.581 1.00 60.39 666 PRO A N 1
ATOM 2568 C CA . PRO A 1 334 ? 18.799 46.656 43.916 1.00 58.22 666 PRO A CA 1
ATOM 2569 C C . PRO A 1 334 ? 20.308 46.736 44.142 1.00 57.77 666 PRO A C 1
ATOM 2570 O O . PRO A 1 334 ? 21.084 46.850 43.188 1.00 59.15 666 PRO A O 1
ATOM 2574 N N . ILE A 1 335 ? 20.715 46.681 45.402 1.00 54.57 667 ILE A N 1
ATOM 2575 C CA . ILE A 1 335 ? 22.125 46.598 45.724 1.00 49.22 667 ILE A CA 1
ATOM 2576 C C . ILE A 1 335 ? 22.326 45.371 46.593 1.00 47.24 667 ILE A C 1
ATOM 2577 O O . ILE A 1 335 ? 21.362 44.803 47.105 1.00 49.26 667 ILE A O 1
ATOM 2582 N N . ILE A 1 336 ? 23.569 44.933 46.733 1.00 45.64 668 ILE A N 1
ATOM 2583 C CA . ILE A 1 336 ? 23.855 43.821 47.625 1.00 47.27 668 ILE A CA 1
ATOM 2584 C C . ILE A 1 336 ? 24.878 44.213 48.674 1.00 46.70 668 ILE A C 1
ATOM 2585 O O . ILE A 1 336 ? 25.894 44.796 48.343 1.00 48.31 668 ILE A O 1
ATOM 2590 N N . ILE A 1 337 ? 24.629 43.832 49.925 1.00 45.67 669 ILE A N 1
ATOM 2591 C CA . ILE A 1 337 ? 25.573 44.064 51.011 1.00 46.62 669 ILE A CA 1
ATOM 2592 C C . ILE A 1 337 ? 26.003 42.704 51.476 1.00 47.78 669 ILE A C 1
ATOM 2593 O O . ILE A 1 337 ? 25.158 41.876 51.792 1.00 51.48 669 ILE A O 1
ATOM 2598 N N . PHE A 1 338 ? 27.305 42.453 51.499 1.00 47.78 670 PHE A N 1
ATOM 2599 C CA . PHE A 1 338 ? 27.815 41.161 51.956 1.00 48.63 670 PHE A CA 1
ATOM 2600 C C . PHE A 1 338 ? 28.344 41.267 53.374 1.00 48.84 670 PHE A C 1
ATOM 2601 O O . PHE A 1 338 ? 29.005 42.258 53.717 1.00 43.97 670 PHE A O 1
ATOM 2609 N N . VAL A 1 339 ? 28.070 40.223 54.165 1.00 49.66 671 VAL A N 1
ATOM 2610 C CA . VAL A 1 339 ? 28.648 40.021 55.491 1.00 55.67 671 VAL A CA 1
ATOM 2611 C C . VAL A 1 339 ? 29.212 38.600 55.661 1.00 58.31 671 VAL A C 1
ATOM 2612 O O . VAL A 1 339 ? 28.874 37.675 54.909 1.00 61.51 671 VAL A O 1
ATOM 2616 N N . ASN A 1 340 ? 30.062 38.419 56.657 1.00 57.27 672 ASN A N 1
ATOM 2617 C CA . ASN A 1 340 ? 30.776 37.156 56.774 1.00 60.37 672 ASN A CA 1
ATOM 2618 C C . ASN A 1 340 ? 30.040 36.025 57.497 1.00 64.19 672 ASN A C 1
ATOM 2619 O O . ASN A 1 340 ? 30.280 34.867 57.204 1.00 64.63 672 ASN A O 1
ATOM 2624 N N . GLN A 1 341 ? 29.134 36.358 58.408 1.00 76.17 673 GLN A N 1
ATOM 2625 C CA . GLN A 1 341 ? 28.418 35.336 59.171 1.00 83.61 673 GLN A CA 1
ATOM 2626 C C . GLN A 1 341 ? 26.900 35.569 59.158 1.00 87.40 673 GLN A C 1
ATOM 2627 O O . GLN A 1 341 ? 26.439 36.708 59.141 1.00 83.55 673 GLN A O 1
ATOM 2633 N N . LYS A 1 342 ? 26.133 34.481 59.163 1.00 94.31 674 LYS A N 1
ATOM 2634 C CA . LYS A 1 342 ? 24.702 34.536 58.853 1.00 98.58 674 LYS A CA 1
ATOM 2635 C C . LYS A 1 342 ? 23.905 35.288 59.904 1.00 99.04 674 LYS A C 1
ATOM 2636 O O . LYS A 1 342 ? 22.803 35.764 59.630 1.00 97.74 674 LYS A O 1
ATOM 2642 N N . LYS A 1 343 ? 24.469 35.392 61.106 1.00 101.27 675 LYS A N 1
ATOM 2643 C CA . LYS A 1 343 ? 23.850 36.162 62.177 1.00 102.59 675 LYS A CA 1
ATOM 2644 C C . LYS A 1 343 ? 23.976 37.636 61.847 1.00 97.94 675 LYS A C 1
ATOM 2645 O O . LYS A 1 343 ? 23.036 38.409 62.040 1.00 96.34 675 LYS A O 1
ATOM 2651 N N . GLY A 1 344 ? 25.149 38.016 61.350 1.00 94.70 676 GLY A N 1
ATOM 2652 C CA . GLY A 1 344 ? 25.364 39.364 60.855 1.00 89.88 676 GLY A CA 1
ATOM 2653 C C . GLY A 1 344 ? 24.273 39.700 59.858 1.00 86.22 676 GLY A C 1
ATOM 2654 O O . GLY A 1 344 ? 23.556 40.695 60.009 1.00 82.42 676 GLY A O 1
ATOM 2655 N N . CYS A 1 345 ? 24.144 38.845 58.848 1.00 86.94 677 CYS A N 1
ATOM 2656 C CA . CYS A 1 345 ? 23.113 38.974 57.824 1.00 87.82 677 CYS A CA 1
ATOM 2657 C C . CYS A 1 345 ? 21.777 39.395 58.441 1.00 92.72 677 CYS A C 1
ATOM 2658 O O . CYS A 1 345 ? 21.204 40.421 58.072 1.00 90.39 677 CYS A O 1
ATOM 2661 N N . ASP A 1 346 ? 21.296 38.616 59.404 1.00 97.78 678 ASP A N 1
ATOM 2662 C CA . ASP A 1 346 ? 19.979 38.868 59.989 1.00 100.87 678 ASP A CA 1
ATOM 2663 C C . ASP A 1 346 ? 19.883 40.180 60.778 1.00 97.41 678 ASP A C 1
ATOM 2664 O O . ASP A 1 346 ? 18.925 40.934 60.606 1.00 98.56 678 ASP A O 1
ATOM 2669 N N . VAL A 1 347 ? 20.876 40.466 61.616 1.00 93.20 679 VAL A N 1
ATOM 2670 C CA . VAL A 1 347 ? 20.847 41.671 62.445 1.00 90.32 679 VAL A CA 1
ATOM 2671 C C . VAL A 1 347 ? 21.083 42.967 61.665 1.00 86.96 679 VAL A C 1
ATOM 2672 O O . VAL A 1 347 ? 20.465 43.992 61.969 1.00 86.00 679 VAL A O 1
ATOM 2676 N N . LEU A 1 348 ? 21.982 42.942 60.679 1.00 81.67 680 LEU A N 1
ATOM 2677 C CA . LEU A 1 348 ? 22.174 44.128 59.855 1.00 74.25 680 LEU A CA 1
ATOM 2678 C C . LEU A 1 348 ? 20.862 44.424 59.136 1.00 75.66 680 LEU A C 1
ATOM 2679 O O . LEU A 1 348 ? 20.401 45.567 59.106 1.00 74.05 680 LEU A O 1
ATOM 2684 N N . ALA A 1 349 ? 20.257 43.375 58.581 1.00 79.32 681 ALA A N 1
ATOM 2685 C CA . ALA A 1 349 ? 19.007 43.493 57.833 1.00 83.65 681 ALA A CA 1
ATOM 2686 C C . ALA A 1 349 ? 17.883 44.116 58.659 1.00 90.46 681 ALA A C 1
ATOM 2687 O O . ALA A 1 349 ? 17.088 44.905 58.143 1.00 91.99 681 ALA A O 1
ATOM 2689 N N . LYS A 1 350 ? 17.809 43.749 59.935 1.00 95.12 682 LYS A N 1
ATOM 2690 C CA . LYS A 1 350 ? 16.800 44.313 60.817 0.88 101.92 682 LYS A CA 1
ATOM 2691 C C . LYS A 1 350 ? 16.989 45.826 60.915 0.97 100.48 682 LYS A C 1
ATOM 2692 O O . LYS A 1 350 ? 16.043 46.595 60.723 0.97 101.90 682 LYS A O 1
ATOM 2698 N N . SER A 1 351 ? 18.219 46.245 61.200 1.00 97.84 683 SER A N 1
ATOM 2699 C CA . SER A 1 351 ? 18.515 47.652 61.451 1.00 96.98 683 SER A CA 1
ATOM 2700 C C . SER A 1 351 ? 18.102 48.516 60.273 1.00 94.58 683 SER A C 1
ATOM 2701 O O . SER A 1 351 ? 17.635 49.643 60.457 1.00 97.21 683 SER A O 1
ATOM 2704 N N . LEU A 1 352 ? 18.290 47.986 59.067 1.00 88.80 684 LEU A N 1
ATOM 2705 C CA . LEU A 1 352 ? 17.978 48.722 57.845 1.00 86.11 684 LEU A CA 1
ATOM 2706 C C . LEU A 1 352 ? 16.472 48.895 57.676 1.00 92.87 684 LEU A C 1
ATOM 2707 O O . LEU A 1 352 ? 16.000 49.962 57.282 1.00 89.91 684 LEU A O 1
ATOM 2712 N N . GLU A 1 353 ? 15.726 47.835 57.972 1.00 101.91 685 GLU A N 1
ATOM 2713 C CA . GLU A 1 353 ? 14.271 47.889 57.946 1.00 109.62 685 GLU A CA 1
ATOM 2714 C C . GLU A 1 353 ? 13.789 48.863 59.018 1.00 111.01 685 GLU A C 1
ATOM 2715 O O . GLU A 1 353 ? 12.731 49.476 58.879 1.00 111.64 685 GLU A O 1
ATOM 2721 N N . LYS A 1 354 ? 14.579 49.006 60.081 1.00 112.06 686 LYS A N 1
ATOM 2722 C CA . LYS A 1 354 ? 14.307 49.999 61.118 0.99 115.16 686 LYS A CA 1
ATOM 2723 C C . LYS A 1 354 ? 14.491 51.415 60.579 0.99 111.33 686 LYS A C 1
ATOM 2724 O O . LYS A 1 354 ? 13.708 52.311 60.890 0.76 112.70 686 LYS A O 1
ATOM 2730 N N . MET A 1 355 ? 15.535 51.607 59.777 0.98 105.51 687 MET A N 1
ATOM 2731 C CA . MET A 1 355 ? 15.820 52.900 59.159 1.00 101.81 687 MET A CA 1
ATOM 2732 C C . MET A 1 355 ? 14.925 53.154 57.949 1.00 101.54 687 MET A C 1
ATOM 2733 O O . MET A 1 355 ? 15.175 54.068 57.158 1.00 99.76 687 MET A O 1
ATOM 2738 N N . GLY A 1 356 ? 13.885 52.339 57.808 1.00 103.23 688 GLY A N 1
ATOM 2739 C CA . GLY A 1 356 ? 12.959 52.474 56.701 1.00 105.52 688 GLY A CA 1
ATOM 2740 C C . GLY A 1 356 ? 13.552 52.059 55.365 1.00 105.24 688 GLY A C 1
ATOM 2741 O O . GLY A 1 356 ? 13.439 52.779 54.375 1.00 106.35 688 GLY A O 1
ATOM 2742 N N . TYR A 1 357 ? 14.191 50.898 55.332 1.00 103.97 689 TYR A N 1
ATOM 2743 C CA . TYR A 1 357 ? 14.706 50.355 54.080 1.00 101.99 689 TYR A CA 1
ATOM 2744 C C . TYR A 1 357 ? 14.074 48.989 53.808 0.89 104.60 689 TYR A C 1
ATOM 2745 O O . TYR A 1 357 ? 13.797 48.232 54.741 0.95 105.34 689 TYR A O 1
ATOM 2754 N N . ASN A 1 358 ? 13.840 48.682 52.534 1.00 106.45 690 ASN A N 1
ATOM 2755 C CA . ASN A 1 358 ? 13.272 47.393 52.136 1.00 109.36 690 ASN A CA 1
ATOM 2756 C C . ASN A 1 358 ? 14.358 46.348 51.951 1.00 105.99 690 ASN A C 1
ATOM 2757 O O . ASN A 1 358 ? 14.985 46.286 50.896 1.00 103.65 690 ASN A O 1
ATOM 2762 N N . ALA A 1 359 ? 14.569 45.512 52.960 1.00 106.24 691 ALA A N 1
ATOM 2763 C CA . ALA A 1 359 ? 15.699 44.590 52.933 1.00 105.46 691 ALA A CA 1
ATOM 2764 C C . ALA A 1 359 ? 15.321 43.107 52.929 1.00 108.31 691 ALA A C 1
ATOM 2765 O O . ALA A 1 359 ? 14.513 42.658 53.742 0.94 111.36 691 ALA A O 1
ATOM 2767 N N . CYS A 1 360 ? 15.926 42.362 52.005 1.00 107.31 692 CYS A N 1
ATOM 2768 C CA . CYS A 1 360 ? 15.814 40.910 51.950 1.00 108.24 692 CYS A CA 1
ATOM 2769 C C . CYS A 1 360 ? 17.034 40.269 52.583 1.00 106.66 692 CYS A C 1
ATOM 2770 O O . CYS A 1 360 ? 18.132 40.818 52.519 1.00 103.58 692 CYS A O 1
ATOM 2773 N N . THR A 1 361 ? 16.847 39.089 53.161 1.00 109.13 693 THR A N 1
ATOM 2774 C CA . THR A 1 361 ? 17.951 38.346 53.751 1.00 111.43 693 THR A CA 1
ATOM 2775 C C . THR A 1 361 ? 18.285 37.096 52.943 1.00 116.35 693 THR A C 1
ATOM 2776 O O . THR A 1 361 ? 17.422 36.539 52.258 1.00 118.48 693 THR A O 1
ATOM 2780 N N . LEU A 1 362 ? 19.544 36.668 53.027 1.00 117.81 694 LEU A N 1
ATOM 2781 C CA . LEU A 1 362 ? 20.017 35.454 52.356 1.00 119.21 694 LEU A CA 1
ATOM 2782 C C . LEU A 1 362 ? 21.359 34.985 52.924 1.00 117.39 694 LEU A C 1
ATOM 2783 O O . LEU A 1 362 ? 21.501 33.841 53.365 1.00 117.94 694 LEU A O 1
ATOM 2788 N N . ARG A 1 371 ? 13.717 32.155 48.726 1.00 182.67 703 ARG A N 1
ATOM 2789 C CA . ARG A 1 371 ? 14.879 32.010 47.858 1.00 180.51 703 ARG A CA 1
ATOM 2790 C C . ARG A 1 371 ? 14.640 32.706 46.524 1.00 179.78 703 ARG A C 1
ATOM 2791 O O . ARG A 1 371 ? 15.093 33.830 46.316 1.00 179.01 703 ARG A O 1
ATOM 2799 N N . GLU A 1 372 ? 13.932 32.035 45.621 1.00 179.78 704 GLU A N 1
ATOM 2800 C CA . GLU A 1 372 ? 13.519 32.662 44.374 1.00 178.17 704 GLU A CA 1
ATOM 2801 C C . GLU A 1 372 ? 12.677 33.886 44.704 1.00 176.60 704 GLU A C 1
ATOM 2802 O O . GLU A 1 372 ? 12.723 34.901 44.008 0.95 175.92 704 GLU A O 1
ATOM 2808 N N . PHE A 1 373 ? 11.909 33.771 45.782 1.00 175.59 705 PHE A N 1
ATOM 2809 C CA . PHE A 1 373 ? 10.980 34.809 46.213 1.00 173.51 705 PHE A CA 1
ATOM 2810 C C . PHE A 1 373 ? 11.682 36.140 46.462 1.00 167.41 705 PHE A C 1
ATOM 2811 O O . PHE A 1 373 ? 11.146 37.205 46.158 1.00 167.19 705 PHE A O 1
ATOM 2819 N N . ALA A 1 374 ? 12.886 36.069 47.017 1.00 161.94 706 ALA A N 1
ATOM 2820 C CA . ALA A 1 374 ? 13.658 37.264 47.324 1.00 156.52 706 ALA A CA 1
ATOM 2821 C C . ALA A 1 374 ? 14.059 38.020 46.061 1.00 152.15 706 ALA A C 1
ATOM 2822 O O . ALA A 1 374 ? 13.959 39.243 46.003 1.00 151.24 706 ALA A O 1
ATOM 2824 N N . LEU A 1 375 ? 14.505 37.282 45.050 1.00 149.42 707 LEU A N 1
ATOM 2825 C CA . LEU A 1 375 ? 15.041 37.884 43.833 1.00 146.45 707 LEU A CA 1
ATOM 2826 C C . LEU A 1 375 ? 13.958 38.502 42.957 1.00 146.71 707 LEU A C 1
ATOM 2827 O O . LEU A 1 375 ? 14.205 39.468 42.234 1.00 145.15 707 LEU A O 1
ATOM 2832 N N . SER A 1 376 ? 12.761 37.931 43.022 1.00 148.57 708 SER A N 1
ATOM 2833 C CA . SER A 1 376 ? 11.628 38.443 42.265 1.00 149.46 708 SER A CA 1
ATOM 2834 C C . SER A 1 376 ? 11.303 39.856 42.726 1.00 147.63 708 SER A C 1
ATOM 2835 O O . SER A 1 376 ? 11.240 40.783 41.922 1.00 146.42 708 SER A O 1
ATOM 2838 N N . ASN A 1 377 ? 11.101 40.009 44.030 1.00 147.40 709 ASN A N 1
ATOM 2839 C CA . ASN A 1 377 ? 10.849 41.316 44.625 1.00 146.46 709 ASN A CA 1
ATOM 2840 C C . ASN A 1 377 ? 11.932 42.331 44.281 1.00 141.42 709 ASN A C 1
ATOM 2841 O O . ASN A 1 377 ? 11.635 43.453 43.875 1.00 141.66 709 ASN A O 1
ATOM 2846 N N . LEU A 1 378 ? 13.188 41.933 44.452 1.00 136.26 710 LEU A N 1
ATOM 2847 C CA . LEU A 1 378 ? 14.306 42.780 44.069 1.00 130.52 710 LEU A CA 1
ATOM 2848 C C . LEU A 1 378 ? 14.183 43.135 42.599 1.00 128.96 710 LEU A C 1
ATOM 2849 O O . LEU A 1 378 ? 14.216 44.308 42.231 1.00 128.66 710 LEU A O 1
ATOM 2854 N N . LYS A 1 379 ? 14.033 42.112 41.764 1.00 128.16 711 LYS A N 1
ATOM 2855 C CA . LYS A 1 379 ? 13.879 42.312 40.331 1.00 127.39 711 LYS A CA 1
ATOM 2856 C C . LYS A 1 379 ? 12.695 43.230 40.058 1.00 130.84 711 LYS A C 1
ATOM 2857 O O . LYS A 1 379 ? 12.748 44.077 39.169 1.00 131.00 711 LYS A O 1
ATOM 2863 N N . ALA A 1 380 ? 11.632 43.061 40.839 1.00 133.80 712 ALA A N 1
ATOM 2864 C CA . ALA A 1 380 ? 10.398 43.821 40.650 1.00 136.29 712 ALA A CA 1
ATOM 2865 C C . ALA A 1 380 ? 10.513 45.259 41.147 0.98 135.58 712 ALA A C 1
ATOM 2866 O O . ALA A 1 380 ? 9.787 46.142 40.690 0.80 136.69 712 ALA A O 1
ATOM 2868 N N . GLY A 1 381 ? 11.426 45.488 42.085 1.00 133.53 713 GLY A N 1
ATOM 2869 C CA . GLY A 1 381 ? 11.611 46.805 42.665 1.00 131.49 713 GLY A CA 1
ATOM 2870 C C . GLY A 1 381 ? 11.093 46.874 44.088 1.00 131.08 713 GLY A C 1
ATOM 2871 O O . GLY A 1 381 ? 11.340 47.847 44.804 0.92 130.51 713 GLY A O 1
ATOM 2872 N N . ALA A 1 382 ? 10.372 45.835 44.496 1.00 130.67 714 ALA A N 1
ATOM 2873 C CA . ALA A 1 382 ? 9.809 45.763 45.840 0.98 130.02 714 ALA A CA 1
ATOM 2874 C C . ALA A 1 382 ? 10.882 45.985 46.901 0.98 125.17 714 ALA A C 1
ATOM 2875 O O . ALA A 1 382 ? 10.862 46.985 47.627 0.93 126.07 714 ALA A O 1
ATOM 2877 N N . LYS A 1 383 ? 11.815 45.042 46.989 1.00 118.87 715 LYS A N 1
ATOM 2878 C CA . LYS A 1 383 ? 12.941 45.160 47.908 1.00 111.36 715 LYS A CA 1
ATOM 2879 C C . LYS A 1 383 ? 14.119 45.826 47.200 1.00 102.92 715 LYS A C 1
ATOM 2880 O O . LYS A 1 383 ? 14.339 45.609 46.010 1.00 103.99 715 LYS A O 1
ATOM 2886 N N . ASP A 1 384 ? 14.865 46.650 47.924 1.00 94.15 716 ASP A N 1
ATOM 2887 C CA . ASP A 1 384 ? 15.924 47.436 47.304 1.00 85.77 716 ASP A CA 1
ATOM 2888 C C . ASP A 1 384 ? 17.304 46.971 47.735 1.00 74.54 716 ASP A C 1
ATOM 2889 O O . ASP A 1 384 ? 18.290 47.191 47.027 1.00 69.42 716 ASP A O 1
ATOM 2894 N N . ILE A 1 385 ? 17.367 46.336 48.904 1.00 69.83 717 ILE A N 1
ATOM 2895 C CA . ILE A 1 385 ? 18.637 45.877 49.457 1.00 66.56 717 ILE A CA 1
ATOM 2896 C C . ILE A 1 385 ? 18.635 44.400 49.821 1.00 67.63 717 ILE A C 1
ATOM 2897 O O . ILE A 1 385 ? 17.833 43.958 50.639 1.00 68.68 717 ILE A O 1
ATOM 2902 N N . LEU A 1 386 ? 19.565 43.658 49.227 1.00 65.69 718 LEU A N 1
ATOM 2903 C CA . LEU A 1 386 ? 19.817 42.280 49.604 1.00 66.26 718 LEU A CA 1
ATOM 2904 C C . LEU A 1 386 ? 21.009 42.165 50.558 1.00 65.77 718 LEU A C 1
ATOM 2905 O O . LEU A 1 386 ? 22.127 42.531 50.208 1.00 65.88 718 LEU A O 1
ATOM 2910 N N . VAL A 1 387 ? 20.780 41.635 51.753 1.00 67.85 719 VAL A N 1
ATOM 2911 C CA . VAL A 1 387 ? 21.891 41.340 52.653 1.00 67.61 719 VAL A CA 1
ATOM 2912 C C . VAL A 1 387 ? 22.213 39.857 52.510 1.00 71.93 719 VAL A C 1
ATOM 2913 O O . VAL A 1 387 ? 21.302 39.042 52.407 1.00 74.52 719 VAL A O 1
ATOM 2917 N N . ALA A 1 388 ? 23.499 39.509 52.477 1.00 70.36 720 ALA A N 1
ATOM 2918 C CA . ALA A 1 388 ? 23.896 38.134 52.193 1.00 70.11 720 ALA A CA 1
ATOM 2919 C C . ALA A 1 388 ? 25.321 37.783 52.637 1.00 67.11 720 ALA A C 1
ATOM 2920 O O . ALA A 1 388 ? 26.165 38.672 52.803 1.00 60.48 720 ALA A O 1
ATOM 2922 N N . THR A 1 389 ? 25.563 36.479 52.807 1.00 66.52 721 THR A N 1
ATOM 2923 C CA . THR A 1 389 ? 26.884 35.910 53.103 1.00 65.75 721 THR A CA 1
ATOM 2924 C C . THR A 1 389 ? 27.487 35.280 51.841 1.00 63.92 721 THR A C 1
ATOM 2925 O O . THR A 1 389 ? 26.832 35.217 50.805 1.00 63.66 721 THR A O 1
ATOM 2929 N N . ASP A 1 390 ? 28.741 34.841 51.892 1.00 63.25 722 ASP A N 1
ATOM 2930 C CA . ASP A 1 390 ? 29.376 34.313 50.681 1.00 61.47 722 ASP A CA 1
ATOM 2931 C C . ASP A 1 390 ? 28.620 33.136 50.014 1.00 77.42 722 ASP A C 1
ATOM 2932 O O . ASP A 1 390 ? 28.853 32.844 48.847 1.00 78.75 722 ASP A O 1
ATOM 2937 N N . VAL A 1 391 ? 27.720 32.479 50.731 1.00 79.05 723 VAL A N 1
ATOM 2938 C CA . VAL A 1 391 ? 26.981 31.359 50.151 1.00 86.52 723 VAL A CA 1
ATOM 2939 C C . VAL A 1 391 ? 26.510 31.668 48.725 1.00 90.70 723 VAL A C 1
ATOM 2940 O O . VAL A 1 391 ? 26.904 30.999 47.762 1.00 91.85 723 VAL A O 1
ATOM 2944 N N . ILE A 1 396 ? 23.164 32.045 44.394 1.00 99.76 728 ILE A N 1
ATOM 2945 C CA . ILE A 1 396 ? 22.412 31.486 43.278 1.00 101.34 728 ILE A CA 1
ATOM 2946 C C . ILE A 1 396 ? 22.596 32.307 41.990 1.00 101.46 728 ILE A C 1
ATOM 2947 O O . ILE A 1 396 ? 23.722 32.463 41.504 1.00 101.55 728 ILE A O 1
ATOM 2952 N N . ASP A 1 397 ? 21.500 32.826 41.441 1.00 100.96 729 ASP A N 1
ATOM 2953 C CA . ASP A 1 397 ? 21.526 33.563 40.175 1.00 97.46 729 ASP A CA 1
ATOM 2954 C C . ASP A 1 397 ? 20.771 34.874 40.342 1.00 92.81 729 ASP A C 1
ATOM 2955 O O . ASP A 1 397 ? 19.607 34.869 40.746 0.99 94.27 729 ASP A O 1
ATOM 2960 N N . ILE A 1 398 ? 21.423 35.993 40.034 1.00 86.71 730 ILE A N 1
ATOM 2961 C CA . ILE A 1 398 ? 20.836 37.307 40.303 1.00 82.30 730 ILE A CA 1
ATOM 2962 C C . ILE A 1 398 ? 21.257 38.375 39.285 1.00 76.60 730 ILE A C 1
ATOM 2963 O O . ILE A 1 398 ? 22.355 38.318 38.724 1.00 73.68 730 ILE A O 1
ATOM 2968 N N . GLN A 1 399 ? 20.373 39.343 39.061 1.00 74.77 731 GLN A N 1
ATOM 2969 C CA . GLN A 1 399 ? 20.600 40.402 38.084 1.00 75.79 731 GLN A CA 1
ATOM 2970 C C . GLN A 1 399 ? 21.866 41.221 38.383 1.00 73.12 731 GLN A C 1
ATOM 2971 O O . GLN A 1 399 ? 22.407 41.159 39.484 1.00 71.79 731 GLN A O 1
ATOM 2977 N N . ASP A 1 400 ? 22.329 41.973 37.385 1.00 69.25 732 ASP A N 1
ATOM 2978 C CA . ASP A 1 400 ? 23.446 42.887 37.543 1.00 64.76 732 ASP A CA 1
ATOM 2979 C C . ASP A 1 400 ? 23.041 43.977 38.550 1.00 64.35 732 ASP A C 1
ATOM 2980 O O . ASP A 1 400 ? 21.937 44.507 38.482 1.00 63.01 732 ASP A O 1
ATOM 2985 N N A VAL A 1 401 ? 23.941 44.321 39.461 0.50 46.28 733 VAL A N 1
ATOM 2986 N N B VAL A 1 401 ? 23.924 44.303 39.488 0.50 46.30 733 VAL A N 1
ATOM 2987 C CA A VAL A 1 401 ? 23.657 45.385 40.419 0.50 46.65 733 VAL A CA 1
ATOM 2988 C CA B VAL A 1 401 ? 23.630 45.382 40.435 0.50 46.68 733 VAL A CA 1
ATOM 2989 C C A VAL A 1 401 ? 24.554 46.601 40.225 0.50 47.57 733 VAL A C 1
ATOM 2990 C C B VAL A 1 401 ? 24.551 46.588 40.256 0.50 47.56 733 VAL A C 1
ATOM 2991 O O A VAL A 1 401 ? 25.689 46.491 39.754 0.50 47.72 733 VAL A O 1
ATOM 2992 O O B VAL A 1 401 ? 25.695 46.459 39.812 0.50 47.78 733 VAL A O 1
ATOM 2999 N N . SER A 1 402 ? 24.030 47.767 40.584 1.00 47.22 734 SER A N 1
ATOM 3000 C CA . SER A 1 402 ? 24.785 48.995 40.467 1.00 46.69 734 SER A CA 1
ATOM 3001 C C . SER A 1 402 ? 25.874 49.041 41.539 1.00 46.99 734 SER A C 1
ATOM 3002 O O . SER A 1 402 ? 26.931 49.655 41.337 1.00 43.11 734 SER A O 1
ATOM 3005 N N . MET A 1 403 ? 25.617 48.407 42.687 1.00 45.25 735 MET A N 1
ATOM 3006 C CA . MET A 1 403 ? 26.529 48.553 43.833 1.00 44.60 735 MET A CA 1
ATOM 3007 C C . MET A 1 403 ? 26.573 47.302 44.715 1.00 45.02 735 MET A C 1
ATOM 3008 O O . MET A 1 403 ? 25.546 46.701 45.057 1.00 43.66 735 MET A O 1
ATOM 3013 N N . VAL A 1 404 ? 27.785 46.907 45.059 1.00 43.81 736 VAL A N 1
ATOM 3014 C CA . VAL A 1 404 ? 28.005 45.853 46.033 1.00 39.61 736 VAL A CA 1
ATOM 3015 C C . VAL A 1 404 ? 28.725 46.486 47.242 1.00 40.06 736 VAL A C 1
ATOM 3016 O O . VAL A 1 404 ? 29.723 47.174 47.075 1.00 38.59 736 VAL A O 1
ATOM 3020 N N . VAL A 1 405 ? 28.215 46.306 48.452 1.00 40.97 737 VAL A N 1
ATOM 3021 C CA . VAL A 1 405 ? 29.019 46.736 49.606 1.00 41.82 737 VAL A CA 1
ATOM 3022 C C . VAL A 1 405 ? 29.519 45.580 50.442 1.00 42.35 737 VAL A C 1
ATOM 3023 O O . VAL A 1 405 ? 28.748 44.709 50.897 1.00 41.94 737 VAL A O 1
ATOM 3027 N N . ASN A 1 406 ? 30.841 45.522 50.586 1.00 42.46 738 ASN A N 1
ATOM 3028 C CA . ASN A 1 406 ? 31.444 44.504 51.455 1.00 37.43 738 ASN A CA 1
ATOM 3029 C C . ASN A 1 406 ? 31.502 45.094 52.853 1.00 40.19 738 ASN A C 1
ATOM 3030 O O . ASN A 1 406 ? 32.514 45.698 53.249 1.00 40.87 738 ASN A O 1
ATOM 3035 N N . TYR A 1 407 ? 30.384 44.970 53.566 1.00 41.81 739 TYR A N 1
ATOM 3036 C CA . TYR A 1 407 ? 30.263 45.480 54.954 1.00 43.88 739 TYR A CA 1
ATOM 3037 C C . TYR A 1 407 ? 31.324 44.807 55.823 1.00 44.73 739 TYR A C 1
ATOM 3038 O O . TYR A 1 407 ? 31.961 45.434 56.649 1.00 46.61 739 TYR A O 1
ATOM 3047 N N . ASP A 1 408 ? 31.498 43.510 55.595 1.00 44.58 740 ASP A N 1
ATOM 3048 C CA . ASP A 1 408 ? 32.611 42.733 56.111 1.00 44.33 740 ASP A CA 1
ATOM 3049 C C . ASP A 1 408 ? 33.485 42.373 54.927 1.00 44.68 740 ASP A C 1
ATOM 3050 O O . ASP A 1 408 ? 32.970 41.886 53.911 1.00 43.87 740 ASP A O 1
ATOM 3055 N N . MET A 1 409 ? 34.793 42.571 55.034 1.00 41.98 741 MET A N 1
ATOM 3056 C CA . MET A 1 409 ? 35.657 42.164 53.926 1.00 42.21 741 MET A CA 1
ATOM 3057 C C . MET A 1 409 ? 35.750 40.639 53.893 1.00 42.36 741 MET A C 1
ATOM 3058 O O . MET A 1 409 ? 35.767 40.001 54.947 1.00 42.81 741 MET A O 1
ATOM 3063 N N . ALA A 1 410 ? 35.792 40.058 52.694 1.00 40.27 742 ALA A N 1
ATOM 3064 C CA . ALA A 1 410 ? 35.957 38.599 52.527 1.00 41.95 742 ALA A CA 1
ATOM 3065 C C . ALA A 1 410 ? 37.266 38.101 53.141 1.00 40.82 742 ALA A C 1
ATOM 3066 O O . ALA A 1 410 ? 38.221 38.867 53.298 1.00 39.72 742 ALA A O 1
ATOM 3068 N N . LYS A 1 411 ? 37.325 36.812 53.483 1.00 41.56 743 LYS A N 1
ATOM 3069 C CA . LYS A 1 411 ? 38.519 36.270 54.128 1.00 43.83 743 LYS A CA 1
ATOM 3070 C C . LYS A 1 411 ? 39.588 35.813 53.112 1.00 45.05 743 LYS A C 1
ATOM 3071 O O . LYS A 1 411 ? 40.721 35.500 53.486 1.00 50.93 743 LYS A O 1
ATOM 3077 N N . ASN A 1 412 ? 39.242 35.794 51.830 1.00 39.92 744 ASN A N 1
ATOM 3078 C CA . ASN A 1 412 ? 40.215 35.485 50.799 1.00 38.58 744 ASN A CA 1
ATOM 3079 C C . ASN A 1 412 ? 39.831 36.278 49.562 1.00 37.15 744 ASN A C 1
ATOM 3080 O O . ASN A 1 412 ? 38.683 36.679 49.414 1.00 41.67 744 ASN A O 1
ATOM 3085 N N . ILE A 1 413 ? 40.768 36.491 48.656 1.00 36.80 745 ILE A N 1
ATOM 3086 C CA . ILE A 1 413 ? 40.495 37.383 47.529 1.00 35.55 745 ILE A CA 1
ATOM 3087 C C . ILE A 1 413 ? 39.602 36.719 46.465 1.00 37.95 745 ILE A C 1
ATOM 3088 O O . ILE A 1 413 ? 38.910 37.389 45.711 1.00 36.72 745 ILE A O 1
ATOM 3093 N N . GLU A 1 414 ? 39.586 35.396 46.414 1.00 40.04 746 GLU A N 1
ATOM 3094 C CA . GLU A 1 414 ? 38.691 34.740 45.470 1.00 40.60 746 GLU A CA 1
ATOM 3095 C C . GLU A 1 414 ? 37.211 35.005 45.804 1.00 40.41 746 GLU A C 1
ATOM 3096 O O . GLU A 1 414 ? 36.441 35.311 44.909 1.00 39.92 746 GLU A O 1
ATOM 3102 N N . ASP A 1 415 ? 36.806 34.892 47.074 1.00 38.92 747 ASP A N 1
ATOM 3103 C CA . ASP A 1 415 ? 35.440 35.269 47.456 1.00 36.31 747 ASP A CA 1
ATOM 3104 C C . ASP A 1 415 ? 35.133 36.774 47.178 1.00 37.27 747 ASP A C 1
ATOM 3105 O O . ASP A 1 415 ? 34.044 37.152 46.748 1.00 40.30 747 ASP A O 1
ATOM 3110 N N . TYR A 1 416 ? 36.089 37.633 47.469 1.00 35.50 748 TYR A N 1
ATOM 3111 C CA . TYR A 1 416 ? 35.939 39.056 47.191 1.00 34.04 748 TYR A CA 1
ATOM 3112 C C . TYR A 1 416 ? 35.651 39.265 45.676 1.00 41.08 748 TYR A C 1
ATOM 3113 O O . TYR A 1 416 ? 34.715 39.985 45.290 1.00 39.74 748 TYR A O 1
ATOM 3122 N N . ILE A 1 417 ? 36.473 38.637 44.840 1.00 36.92 749 ILE A N 1
ATOM 3123 C CA . ILE A 1 417 ? 36.312 38.708 43.361 1.00 40.20 749 ILE A CA 1
ATOM 3124 C C . ILE A 1 417 ? 34.913 38.274 42.916 1.00 39.84 749 ILE A C 1
ATOM 3125 O O . ILE A 1 417 ? 34.250 38.963 42.131 1.00 39.90 749 ILE A O 1
ATOM 3130 N N . HIS A 1 418 ? 34.467 37.127 43.419 1.00 38.83 750 HIS A N 1
ATOM 3131 C CA . HIS A 1 418 ? 33.118 36.663 43.131 1.00 47.96 750 HIS A CA 1
ATOM 3132 C C . HIS A 1 418 ? 32.050 37.673 43.571 1.00 44.27 750 HIS A C 1
ATOM 3133 O O . HIS A 1 418 ? 31.059 37.878 42.884 1.00 43.95 750 HIS A O 1
ATOM 3140 N N . ARG A 1 419 ? 32.213 38.270 44.749 1.00 44.17 751 ARG A N 1
ATOM 3141 C CA . ARG A 1 419 ? 31.248 39.280 45.191 1.00 40.26 751 ARG A CA 1
ATOM 3142 C C . ARG A 1 419 ? 31.143 40.471 44.260 1.00 37.70 751 ARG A C 1
ATOM 3143 O O . ARG A 1 419 ? 30.066 40.859 43.837 1.00 41.53 751 ARG A O 1
ATOM 3151 N N . ILE A 1 420 ? 32.257 41.100 43.968 1.00 35.44 752 ILE A N 1
ATOM 3152 C CA . ILE A 1 420 ? 32.157 42.338 43.223 1.00 36.83 752 ILE A CA 1
ATOM 3153 C C . ILE A 1 420 ? 31.713 42.025 41.764 1.00 41.17 752 ILE A C 1
ATOM 3154 O O . ILE A 1 420 ? 31.196 42.909 41.044 1.00 39.21 752 ILE A O 1
ATOM 3159 N N . GLY A 1 421 ? 31.873 40.765 41.370 1.00 40.70 753 GLY A N 1
ATOM 3160 C CA . GLY A 1 421 ? 31.477 40.302 40.044 1.00 38.74 753 GLY A CA 1
ATOM 3161 C C . GLY A 1 421 ? 29.982 40.424 39.823 1.00 40.99 753 GLY A C 1
ATOM 3162 O O . GLY A 1 421 ? 29.493 40.345 38.682 1.00 44.50 753 GLY A O 1
ATOM 3163 N N . ARG A 1 422 ? 29.261 40.639 40.923 1.00 40.09 754 ARG A N 1
ATOM 3164 C CA . ARG A 1 422 ? 27.812 40.789 40.897 1.00 39.70 754 ARG A CA 1
ATOM 3165 C C . ARG A 1 422 ? 27.331 42.121 40.306 1.00 39.50 754 ARG A C 1
ATOM 3166 O O . ARG A 1 422 ? 26.134 42.307 40.098 1.00 39.65 754 ARG A O 1
ATOM 3174 N N . THR A 1 423 ? 28.234 43.076 40.098 1.00 37.05 755 THR A N 1
ATOM 3175 C CA . THR A 1 423 ? 27.838 44.273 39.366 1.00 42.22 755 THR A CA 1
ATOM 3176 C C . THR A 1 423 ? 27.570 43.944 37.885 1.00 44.77 755 THR A C 1
ATOM 3177 O O . THR A 1 423 ? 27.072 44.796 37.142 1.00 51.32 755 THR A O 1
ATOM 3181 N N . GLY A 1 424 ? 27.900 42.721 37.461 1.00 40.53 756 GLY A N 1
ATOM 3182 C CA . GLY A 1 424 ? 27.660 42.267 36.084 1.00 39.21 756 GLY A CA 1
ATOM 3183 C C . GLY A 1 424 ? 28.913 41.880 35.333 1.00 38.12 756 GLY A C 1
ATOM 3184 O O . GLY A 1 424 ? 30.000 42.425 35.586 1.00 40.18 756 GLY A O 1
ATOM 3185 N N . ARG A 1 425 ? 28.775 40.936 34.405 1.00 38.18 757 ARG A N 1
ATOM 3186 C CA . ARG A 1 425 ? 29.864 40.595 33.485 1.00 37.92 757 ARG A CA 1
ATOM 3187 C C . ARG A 1 425 ? 30.362 41.764 32.626 1.00 37.96 757 ARG A C 1
ATOM 3188 O O . ARG A 1 425 ? 31.555 41.816 32.300 1.00 35.69 757 ARG A O 1
ATOM 3196 N N . ALA A 1 426 ? 29.461 42.680 32.262 1.00 37.13 758 ALA A N 1
ATOM 3197 C CA . ALA A 1 426 ? 29.807 43.794 31.354 1.00 39.53 758 ALA A CA 1
ATOM 3198 C C . ALA A 1 426 ? 28.859 44.978 31.559 1.00 37.97 758 ALA A C 1
ATOM 3199 O O . ALA A 1 426 ? 28.136 44.999 32.547 1.00 35.68 758 ALA A O 1
ATOM 3201 N N . GLY A 1 427 ? 28.786 45.903 30.601 1.00 36.65 759 GLY A N 1
ATOM 3202 C CA . GLY A 1 427 ? 27.890 47.037 30.759 1.00 36.93 759 GLY A CA 1
ATOM 3203 C C . GLY A 1 427 ? 28.377 47.994 31.860 1.00 35.86 759 GLY A C 1
ATOM 3204 O O . GLY A 1 427 ? 29.587 48.111 32.117 1.00 35.13 759 GLY A O 1
ATOM 3205 N N . LYS A 1 428 ? 27.453 48.677 32.525 1.00 37.51 760 LYS A N 1
ATOM 3206 C CA . LYS A 1 428 ? 27.864 49.615 33.580 1.00 41.79 760 LYS A CA 1
ATOM 3207 C C . LYS A 1 428 ? 28.837 48.972 34.562 1.00 40.89 760 LYS A C 1
ATOM 3208 O O . LYS A 1 428 ? 28.581 47.898 35.115 1.00 39.32 760 LYS A O 1
ATOM 3214 N N . SER A 1 429 ? 29.981 49.613 34.750 1.00 37.00 761 SER A N 1
ATOM 3215 C CA . SER A 1 429 ? 30.997 49.092 35.655 1.00 37.40 761 SER A CA 1
ATOM 3216 C C . SER A 1 429 ? 30.403 48.746 37.033 1.00 44.23 761 SER A C 1
ATOM 3217 O O . SER A 1 429 ? 30.726 47.690 37.625 1.00 42.98 761 SER A O 1
ATOM 3220 N N . GLY A 1 430 ? 29.541 49.626 37.545 1.00 41.60 762 GLY A N 1
ATOM 3221 C CA . GLY A 1 430 ? 29.055 49.471 38.908 1.00 45.97 762 GLY A CA 1
ATOM 3222 C C . GLY A 1 430 ? 30.142 49.788 39.930 1.00 44.94 762 GLY A C 1
ATOM 3223 O O . GLY A 1 430 ? 31.271 50.139 39.549 1.00 44.92 762 GLY A O 1
ATOM 3224 N N . VAL A 1 431 ? 29.816 49.672 41.219 1.00 37.62 763 VAL A N 1
ATOM 3225 C CA . VAL A 1 431 ? 30.767 50.057 42.261 1.00 35.44 763 VAL A CA 1
ATOM 3226 C C . VAL A 1 431 ? 30.788 49.042 43.352 1.00 33.55 763 VAL A C 1
ATOM 3227 O O . VAL A 1 431 ? 29.717 48.568 43.785 1.00 38.55 763 VAL A O 1
ATOM 3231 N N . ALA A 1 432 ? 31.985 48.691 43.816 1.00 34.20 764 ALA A N 1
ATOM 3232 C CA . ALA A 1 432 ? 32.085 47.819 45.012 1.00 36.03 764 ALA A CA 1
ATOM 3233 C C . ALA A 1 432 ? 32.796 48.597 46.093 1.00 35.26 764 ALA A C 1
ATOM 3234 O O . ALA A 1 432 ? 33.919 49.077 45.894 1.00 36.64 764 ALA A O 1
ATOM 3236 N N . ILE A 1 433 ? 32.114 48.774 47.217 1.00 38.34 765 ILE A N 1
ATOM 3237 C CA . ILE A 1 433 ? 32.652 49.536 48.356 1.00 36.81 765 ILE A CA 1
ATOM 3238 C C . ILE A 1 433 ? 32.987 48.571 49.474 1.00 37.33 765 ILE A C 1
ATOM 3239 O O . ILE A 1 433 ? 32.148 47.756 49.865 1.00 39.10 765 ILE A O 1
ATOM 3244 N N . THR A 1 434 ? 34.222 48.637 49.978 1.00 36.27 766 THR A N 1
ATOM 3245 C CA . THR A 1 434 ? 34.662 47.682 50.980 1.00 34.28 766 THR A CA 1
ATOM 3246 C C . THR A 1 434 ? 35.070 48.369 52.275 1.00 36.73 766 THR A C 1
ATOM 3247 O O . THR A 1 434 ? 35.871 49.324 52.259 1.00 38.35 766 THR A O 1
ATOM 3251 N N . PHE A 1 435 ? 34.525 47.890 53.392 1.00 36.99 767 PHE A N 1
ATOM 3252 C CA . PHE A 1 435 ? 34.934 48.374 54.722 1.00 39.52 767 PHE A CA 1
ATOM 3253 C C . PHE A 1 435 ? 36.069 47.489 55.193 1.00 43.13 767 PHE A C 1
ATOM 3254 O O . PHE A 1 435 ? 35.895 46.272 55.310 1.00 42.44 767 PHE A O 1
ATOM 3262 N N . LEU A 1 436 ? 37.241 48.077 55.400 1.00 43.30 768 LEU A N 1
ATOM 3263 C CA . LEU A 1 436 ? 38.410 47.332 55.854 1.00 44.10 768 LEU A CA 1
ATOM 3264 C C . LEU A 1 436 ? 38.708 47.691 57.309 1.00 45.56 768 LEU A C 1
ATOM 3265 O O . LEU A 1 436 ? 38.684 48.867 57.673 1.00 42.69 768 LEU A O 1
ATOM 3270 N N . THR A 1 437 ? 38.959 46.678 58.130 1.00 50.03 769 THR A N 1
ATOM 3271 C CA . THR A 1 437 ? 39.441 46.875 59.500 1.00 51.62 769 THR A CA 1
ATOM 3272 C C . THR A 1 437 ? 40.768 46.155 59.676 1.00 54.23 769 THR A C 1
ATOM 3273 O O . THR A 1 437 ? 41.253 45.462 58.767 1.00 48.47 769 THR A O 1
ATOM 3277 N N . LYS A 1 438 ? 41.322 46.265 60.878 1.00 57.67 770 LYS A N 1
ATOM 3278 C CA . LYS A 1 438 ? 42.597 45.643 61.189 1.00 58.20 770 LYS A CA 1
ATOM 3279 C C . LYS A 1 438 ? 42.488 44.133 61.227 1.00 56.39 770 LYS A C 1
ATOM 3280 O O . LYS A 1 438 ? 43.490 43.435 61.124 1.00 61.61 770 LYS A O 1
ATOM 3286 N N . GLU A 1 439 ? 41.277 43.620 61.405 1.00 55.05 771 GLU A N 1
ATOM 3287 C CA . GLU A 1 439 ? 41.049 42.185 61.375 1.00 62.24 771 GLU A CA 1
ATOM 3288 C C . GLU A 1 439 ? 41.195 41.587 59.958 1.00 59.99 771 GLU A C 1
ATOM 3289 O O . GLU A 1 439 ? 41.192 40.362 59.785 1.00 59.27 771 GLU A O 1
ATOM 3295 N N . ASP A 1 440 ? 41.328 42.452 58.953 1.00 57.08 772 ASP A N 1
ATOM 3296 C CA . ASP A 1 440 ? 41.376 42.018 57.548 1.00 54.89 772 ASP A CA 1
ATOM 3297 C C . ASP A 1 440 ? 42.784 42.091 56.967 1.00 53.28 772 ASP A C 1
ATOM 3298 O O . ASP A 1 440 ? 42.959 42.059 55.758 1.00 50.83 772 ASP A O 1
ATOM 3303 N N . SER A 1 441 ? 43.788 42.182 57.826 1.00 54.70 773 SER A N 1
ATOM 3304 C CA . SER A 1 441 ? 45.127 42.536 57.369 1.00 56.92 773 SER A CA 1
ATOM 3305 C C . SER A 1 441 ? 45.707 41.500 56.421 1.00 53.09 773 SER A C 1
ATOM 3306 O O . SER A 1 441 ? 46.537 41.838 55.562 1.00 53.25 773 SER A O 1
ATOM 3309 N N . ALA A 1 442 ? 45.266 40.247 56.574 1.00 47.43 774 ALA A N 1
ATOM 3310 C CA . ALA A 1 442 ? 45.787 39.143 55.795 1.00 45.30 774 ALA A CA 1
ATOM 3311 C C . ALA A 1 442 ? 45.281 39.143 54.354 1.00 45.51 774 ALA A C 1
ATOM 3312 O O . ALA A 1 442 ? 45.798 38.416 53.531 1.00 47.15 774 ALA A O 1
ATOM 3314 N N . VAL A 1 443 ? 44.281 39.967 54.039 1.00 48.11 775 VAL A N 1
ATOM 3315 C CA . VAL A 1 443 ? 43.896 40.152 52.637 1.00 46.51 775 VAL A CA 1
ATOM 3316 C C . VAL A 1 443 ? 44.337 41.503 52.037 1.00 43.65 775 VAL A C 1
ATOM 3317 O O . VAL A 1 443 ? 44.075 41.773 50.878 1.00 40.88 775 VAL A O 1
ATOM 3321 N N . PHE A 1 444 ? 45.029 42.324 52.811 1.00 43.16 776 PHE A N 1
ATOM 3322 C CA . PHE A 1 444 ? 45.401 43.656 52.315 1.00 44.14 776 PHE A CA 1
ATOM 3323 C C . PHE A 1 444 ? 46.272 43.602 51.062 1.00 43.63 776 PHE A C 1
ATOM 3324 O O . PHE A 1 444 ? 46.074 44.377 50.144 1.00 40.41 776 PHE A O 1
ATOM 3332 N N . TYR A 1 445 ? 47.258 42.714 51.041 1.00 45.56 777 TYR A N 1
ATOM 3333 C CA . TYR A 1 445 ? 48.202 42.685 49.931 1.00 45.69 777 TYR A CA 1
ATOM 3334 C C . TYR A 1 445 ? 47.483 42.316 48.639 1.00 45.65 777 TYR A C 1
ATOM 3335 O O . TYR A 1 445 ? 47.640 42.984 47.619 1.00 44.85 777 TYR A O 1
ATOM 3344 N N . GLU A 1 446 ? 46.653 41.284 48.693 1.00 43.40 778 GLU A N 1
ATOM 3345 C CA . GLU A 1 446 ? 45.915 40.870 47.502 1.00 42.76 778 GLU A CA 1
ATOM 3346 C C . GLU A 1 446 ? 44.821 41.867 47.137 1.00 42.49 778 GLU A C 1
ATOM 3347 O O . GLU A 1 446 ? 44.566 42.083 45.959 1.00 39.86 778 GLU A O 1
ATOM 3353 N N . LEU A 1 447 ? 44.190 42.479 48.134 1.00 40.37 779 LEU A N 1
ATOM 3354 C CA . LEU A 1 447 ? 43.197 43.514 47.866 1.00 37.96 779 LEU A CA 1
ATOM 3355 C C . LEU A 1 447 ? 43.863 44.709 47.132 1.00 39.77 779 LEU A C 1
ATOM 3356 O O . LEU A 1 447 ? 43.348 45.261 46.138 1.00 34.44 779 LEU A O 1
ATOM 3361 N N . LYS A 1 448 ? 45.032 45.080 47.641 1.00 42.26 780 LYS A N 1
ATOM 3362 C CA . LYS A 1 448 ? 45.814 46.126 47.010 1.00 43.67 780 LYS A CA 1
ATOM 3363 C C . LYS A 1 448 ? 46.100 45.779 45.541 1.00 41.79 780 LYS A C 1
ATOM 3364 O O . LYS A 1 448 ? 46.004 46.633 44.637 1.00 41.40 780 LYS A O 1
ATOM 3370 N N . GLN A 1 449 ? 46.472 44.531 45.289 1.00 40.91 781 GLN A N 1
ATOM 3371 C CA . GLN A 1 449 ? 46.756 44.143 43.909 1.00 44.71 781 GLN A CA 1
ATOM 3372 C C . GLN A 1 449 ? 45.497 44.211 43.048 1.00 41.21 781 GLN A C 1
ATOM 3373 O O . GLN A 1 449 ? 45.540 44.673 41.914 1.00 40.44 781 GLN A O 1
ATOM 3379 N N . ALA A 1 450 ? 44.386 43.724 43.587 1.00 39.35 782 ALA A N 1
ATOM 3380 C CA . ALA A 1 450 ? 43.123 43.719 42.864 1.00 36.80 782 ALA A CA 1
ATOM 3381 C C . ALA A 1 450 ? 42.775 45.108 42.360 1.00 37.90 782 ALA A C 1
ATOM 3382 O O . ALA A 1 450 ? 42.275 45.263 41.223 1.00 40.45 782 ALA A O 1
ATOM 3384 N N . ILE A 1 451 ? 43.059 46.117 43.186 1.00 35.87 783 ILE A N 1
ATOM 3385 C CA . ILE A 1 451 ? 42.682 47.494 42.847 1.00 35.83 783 ILE A CA 1
ATOM 3386 C C . ILE A 1 451 ? 43.736 48.159 41.953 1.00 38.65 783 ILE A C 1
ATOM 3387 O O . ILE A 1 451 ? 43.410 48.848 40.999 1.00 37.28 783 ILE A O 1
ATOM 3392 N N . LEU A 1 452 ? 45.006 47.926 42.241 1.00 44.19 784 LEU A N 1
ATOM 3393 C CA . LEU A 1 452 ? 46.053 48.479 41.405 1.00 48.05 784 LEU A CA 1
ATOM 3394 C C . LEU A 1 452 ? 45.956 47.943 39.965 1.00 49.71 784 LEU A C 1
ATOM 3395 O O . LEU A 1 452 ? 46.404 48.604 39.033 1.00 48.36 784 LEU A O 1
ATOM 3400 N N . GLU A 1 453 ? 45.356 46.761 39.794 1.00 43.93 785 GLU A N 1
ATOM 3401 C CA . GLU A 1 453 ? 45.114 46.166 38.463 1.00 41.68 785 GLU A CA 1
ATOM 3402 C C . GLU A 1 453 ? 43.760 46.541 37.864 1.00 38.60 785 GLU A C 1
ATOM 3403 O O . GLU A 1 453 ? 43.297 45.921 36.905 1.00 42.44 785 GLU A O 1
ATOM 3409 N N . SER A 1 454 ? 43.127 47.562 38.422 1.00 37.21 786 SER A N 1
ATOM 3410 C CA . SER A 1 454 ? 41.799 47.966 37.991 1.00 34.80 786 SER A CA 1
ATOM 3411 C C . SER A 1 454 ? 41.868 49.377 37.418 1.00 35.97 786 SER A C 1
ATOM 3412 O O . SER A 1 454 ? 41.839 50.362 38.176 1.00 36.45 786 SER A O 1
ATOM 3415 N N . PRO A 1 455 ? 41.955 49.483 36.074 1.00 37.06 787 PRO A N 1
ATOM 3416 C CA . PRO A 1 455 ? 42.032 50.810 35.448 1.00 38.95 787 PRO A CA 1
ATOM 3417 C C . PRO A 1 455 ? 40.778 51.613 35.677 1.00 39.15 787 PRO A C 1
ATOM 3418 O O . PRO A 1 455 ? 40.838 52.824 35.546 1.00 41.58 787 PRO A O 1
ATOM 3422 N N . VAL A 1 456 ? 39.661 50.973 35.988 1.00 36.52 788 VAL A N 1
ATOM 3423 C CA . VAL A 1 456 ? 38.441 51.727 36.280 1.00 36.40 788 VAL A CA 1
ATOM 3424 C C . VAL A 1 456 ? 38.371 52.123 37.752 1.00 36.59 788 VAL A C 1
ATOM 3425 O O . VAL A 1 456 ? 37.350 52.625 38.216 1.00 37.30 788 VAL A O 1
ATOM 3429 N N . SER A 1 457 ? 39.434 51.860 38.503 1.00 38.84 789 SER A N 1
ATOM 3430 C CA . SER A 1 457 ? 39.473 52.248 39.928 1.00 36.94 789 SER A CA 1
ATOM 3431 C C . SER A 1 457 ? 40.553 53.301 40.176 1.00 39.87 789 SER A C 1
ATOM 3432 O O . SER A 1 457 ? 41.560 53.343 39.479 1.00 45.14 789 SER A O 1
ATOM 3435 N N . SER A 1 458 ? 40.363 54.144 41.187 1.00 41.52 790 SER A N 1
ATOM 3436 C CA . SER A 1 458 ? 41.421 55.077 41.579 1.00 40.66 790 SER A CA 1
ATOM 3437 C C . SER A 1 458 ? 42.364 54.423 42.569 1.00 44.03 790 SER A C 1
ATOM 3438 O O . SER A 1 458 ? 41.931 53.660 43.429 1.00 43.29 790 SER A O 1
ATOM 3448 N N . PRO A 1 460 ? 44.051 53.714 45.766 1.00 45.23 792 PRO A N 1
ATOM 3449 C CA . PRO A 1 460 ? 43.787 54.150 47.154 1.00 44.36 792 PRO A CA 1
ATOM 3450 C C . PRO A 1 460 ? 45.036 54.150 48.037 1.00 45.24 792 PRO A C 1
ATOM 3451 O O . PRO A 1 460 ? 45.364 53.091 48.579 1.00 45.16 792 PRO A O 1
ATOM 3455 N N . PRO A 1 461 ? 45.701 55.302 48.213 1.00 43.41 793 PRO A N 1
ATOM 3456 C CA . PRO A 1 461 ? 46.947 55.337 48.992 1.00 44.98 793 PRO A CA 1
ATOM 3457 C C . PRO A 1 461 ? 46.791 54.796 50.434 1.00 44.06 793 PRO A C 1
ATOM 3458 O O . PRO A 1 461 ? 47.765 54.328 51.027 1.00 43.79 793 PRO A O 1
ATOM 3462 N N . GLU A 1 462 ? 45.585 54.871 50.982 1.00 41.18 794 GLU A N 1
ATOM 3463 C CA . GLU A 1 462 ? 45.348 54.435 52.355 1.00 47.95 794 GLU A CA 1
ATOM 3464 C C . GLU A 1 462 ? 45.657 52.923 52.488 1.00 49.45 794 GLU A C 1
ATOM 3465 O O . GLU A 1 462 ? 46.193 52.432 53.506 1.00 48.39 794 GLU A O 1
ATOM 3471 N N . LEU A 1 463 ? 45.335 52.190 51.432 1.00 46.68 795 LEU A N 1
ATOM 3472 C CA . LEU A 1 463 ? 45.625 50.763 51.392 1.00 46.42 795 LEU A CA 1
ATOM 3473 C C . LEU A 1 463 ? 46.979 50.518 50.746 1.00 46.50 795 LEU A C 1
ATOM 3474 O O . LEU A 1 463 ? 47.802 49.762 51.270 1.00 48.89 795 LEU A O 1
ATOM 3479 N N . ALA A 1 464 ? 47.210 51.171 49.608 1.00 41.11 796 ALA A N 1
ATOM 3480 C CA . ALA A 1 464 ? 48.429 50.952 48.841 1.00 43.42 796 ALA A CA 1
ATOM 3481 C C . ALA A 1 464 ? 49.669 51.240 49.678 1.00 48.10 796 ALA A C 1
ATOM 3482 O O . ALA A 1 464 ? 50.681 50.564 49.554 1.00 50.71 796 ALA A O 1
ATOM 3484 N N . ASN A 1 465 ? 49.588 52.236 50.546 1.00 49.97 797 ASN A N 1
ATOM 3485 C CA . ASN A 1 465 ? 50.733 52.570 51.385 1.00 53.76 797 ASN A CA 1
ATOM 3486 C C . ASN A 1 465 ? 50.713 51.927 52.766 1.00 55.36 797 ASN A C 1
ATOM 3487 O O . ASN A 1 465 ? 51.632 52.103 53.559 1.00 58.91 797 ASN A O 1
ATOM 3492 N N . HIS A 1 466 ? 49.673 51.165 53.055 1.00 51.95 798 HIS A N 1
ATOM 3493 C CA . HIS A 1 466 ? 49.549 50.597 54.387 1.00 49.92 798 HIS A CA 1
ATOM 3494 C C . HIS A 1 466 ? 50.613 49.531 54.681 1.00 53.82 798 HIS A C 1
ATOM 3495 O O . HIS A 1 466 ? 50.926 48.695 53.831 1.00 51.91 798 HIS A O 1
ATOM 3502 N N . PRO A 1 467 ? 51.189 49.570 55.892 1.00 61.11 799 PRO A N 1
ATOM 3503 C CA . PRO A 1 467 ? 52.258 48.657 56.324 1.00 64.65 799 PRO A CA 1
ATOM 3504 C C . PRO A 1 467 ? 51.910 47.182 56.139 1.00 63.39 799 PRO A C 1
ATOM 3505 O O . PRO A 1 467 ? 52.818 46.381 55.928 1.00 63.28 799 PRO A O 1
ATOM 3509 N N . ASP A 1 468 ? 50.628 46.835 56.222 1.00 62.08 800 ASP A N 1
ATOM 3510 C CA . ASP A 1 468 ? 50.201 45.436 56.089 1.00 62.41 800 ASP A CA 1
ATOM 3511 C C . ASP A 1 468 ? 49.924 45.011 54.650 1.00 58.98 800 ASP A C 1
ATOM 3512 O O . ASP A 1 468 ? 49.646 43.846 54.403 1.00 55.35 800 ASP A O 1
ATOM 3517 N N . ALA A 1 469 ? 49.974 45.954 53.703 1.00 53.31 801 ALA A N 1
ATOM 3518 C CA . ALA A 1 469 ? 49.704 45.617 52.309 1.00 54.09 801 ALA A CA 1
ATOM 3519 C C . ALA A 1 469 ? 50.988 45.441 51.518 1.00 57.69 801 ALA A C 1
ATOM 3520 O O . ALA A 1 469 ? 50.951 45.279 50.305 1.00 57.38 801 ALA A O 1
ATOM 3522 N N . GLN A 1 470 ? 52.123 45.461 52.205 1.00 61.80 802 GLN A N 1
ATOM 3523 C CA . GLN A 1 470 ? 53.396 45.463 51.497 1.00 65.95 802 GLN A CA 1
ATOM 3524 C C . GLN A 1 470 ? 53.936 44.082 51.106 1.00 69.70 802 GLN A C 1
ATOM 3525 O O . GLN A 1 470 ? 54.630 43.960 50.096 1.00 70.83 802 GLN A O 1
ATOM 3531 N N . HIS A 1 471 ? 53.616 43.049 51.885 1.00 71.71 803 HIS A N 1
ATOM 3532 C CA . HIS A 1 471 ? 54.118 41.707 51.596 1.00 74.79 803 HIS A CA 1
ATOM 3533 C C . HIS A 1 471 ? 53.019 40.643 51.622 1.00 72.84 803 HIS A C 1
ATOM 3534 O O . HIS A 1 471 ? 52.037 40.763 52.361 1.00 68.13 803 HIS A O 1
ATOM 3541 N N . LYS A 1 472 ? 53.190 39.604 50.806 1.00 76.63 804 LYS A N 1
ATOM 3542 C CA . LYS A 1 472 ? 52.226 38.515 50.758 1.00 82.31 804 LYS A CA 1
ATOM 3543 C C . LYS A 1 472 ? 52.059 37.985 52.171 1.00 84.41 804 LYS A C 1
ATOM 3544 O O . LYS A 1 472 ? 53.022 37.962 52.935 1.00 85.91 804 LYS A O 1
ATOM 3550 N N . PRO A 1 473 ? 50.838 37.564 52.528 1.00 85.49 805 PRO A N 1
ATOM 3551 C CA . PRO A 1 473 ? 50.554 37.078 53.884 1.00 87.41 805 PRO A CA 1
ATOM 3552 C C . PRO A 1 473 ? 51.229 35.734 54.131 0.79 90.87 805 PRO A C 1
ATOM 3553 O O . PRO A 1 473 ? 51.389 34.939 53.200 1.00 88.75 805 PRO A O 1
ATOM 3557 N N . GLY A 1 474 ? 51.618 35.483 55.374 1.00 95.84 806 GLY A N 1
ATOM 3558 C CA . GLY A 1 474 ? 52.300 34.249 55.709 0.93 100.82 806 GLY A CA 1
ATOM 3559 C C . GLY A 1 474 ? 53.633 34.120 54.999 1.00 104.54 806 GLY A C 1
ATOM 3560 O O . GLY A 1 474 ? 54.535 34.940 55.190 0.98 107.39 806 GLY A O 1
#

Secondary structure (DSSP, 8-state):
-----GGGS-GGG--HHHHHHHHHHHTEEEESSSPPPPPS-TTTS---HHHHHHHHHHT--S--HHHHHHHHHHTTT--EEEE--TTSSHHHHHHHHHHHHHHHS-HHHH--SS----SEEEE-SSHHHHHHHHHHHHHHHGGGT--EEEE-SSS-HHHHHHHHHT--EEEE-HHHHHHHHHTTSS--TT--EEEESSHHHHHHTT-HHHHHHHHTTS-GGGSPPSSGGGG-HHHHHHHHHTGGGPPPEEEEEES---HHHHHHHHHH-SSPEEEEE--TT-HHHHSEEEEEE--GGGHHHHHHHHHHT---S-EEEE-SSHHHHHHHHHHHHHTT--EEE--HHHHHHHHHTS--EEEE---------SEEEESS--SSHHHHHHHHGGG-SSEE--EEEEEE-GGGGGGHHHHHHHHHT-TT---HHHHT-GGGSS---

CATH classification: 3.40.50.300 (+1 more: 3.40.50.300)

Radius of gyration: 24.28 Å; Cα contacts (8 Å, |Δi|>4): 853; chains: 1; bounding box: 56×50×66 Å

GO terms:
  GO:0046540 U4/U6 x U5 tri-snRNP complex (C, IDA)
  GO:0005682 U5 snRNP (C, IDA)
  GO:0000354 cis assembly of pre-catalytic spliceosome (P, IC)
  GO:0071013 catalytic step 2 spliceosome (C, IDA)
  GO:0000398 mRNA splicing, via spliceosome (P, IC)
  GO:0005515 protein binding (F, IPI)
  GO:0005634 nucleus (C, TAS)
  GO:0003724 RNA helicase activity (F, TAS)
  GO:0008380 RNA splicing (P, TAS)
  GO:0005654 nucleoplasm (C, TAS)
  GO:0000398 mRNA splicing, via spliceosome (P, TAS)
  GO:0005654 nucleoplasm (C, IDA)
  GO:0005730 nucleolus (C, IDA)
  GO:0000785 chromatin (C, IDA)
  GO:0005634 nucleus (C, IDA)
  GO:0062176 R-loop processing (P, IDA)
  GO:0005694 chromosome (C, EXP)
  GO:0000375 RNA splicing, via transesterification reactions (P, TAS)
  GO:0070062 extracellular exosome (C, HDA)
  GO:0003723 RNA binding (F, HDA)

Solvent-accessible surface area: 21270 Å² total

Sequence (441 aa):
WDDRHWSQKKLDEMTDRDWRIFREDYSITTKGGKIPNPIRSWKDSSLPPHILEVIDKCGYKEPTPIQRQAIPIGLQNRDIIGVAETGSGKTAAFLIPLLVWITTLPKIDRIEESDQGPYAIILAPTREELAQQIEEETIKFGKPLGIRTVAVIGGISREDQGFRLRMGEIVIATPGRLIDVLENRYLVLSRCTYVVLDEADRMIDMGFEPDVQKILEHMPVSNQKPDTDEEAEDPEKMLANFESSGKHKYRQQTVMFTTATMPPAVERLARSYLRRPAVVYIIGSAGKPHERVEQKVFLMSESEKRKKLLAILEQGFDPPIIIFVNQKKGCDVLAKSLEKMGYNACTLREFALSNLKAGAKDILVATDVIDIQDVVSMVVNYDMAKNIEDYIHRIGRTGRAGKSGVAITFLTKEDSAVFYELKQAILESPVSSPPELANHPDAQHKPG

Nearest PDB structures (foldseek):
  4nho-assembly1_A  TM=1.002E+00  e=1.741E-87  Homo sapiens
  6qx9-assembly1_5X  TM=6.325E-01  e=1.570E-84  Homo sapiens
  8h6j-assembly1_4U  TM=6.315E-01  e=1.876E-81  Homo sapiens
  8rc0-assembly1_D  TM=6.304E-01  e=1.023E-77  Homo sapiens
  8qxd-assembly1_G  TM=6.177E-01  e=2.172E-70  Homo sapiens

Organism: Homo sapiens (NCBI:txid9606)

Foldseek 3Di:
DPDDQCVVDQPVVQDPVNQQVVCLVQQKFKAFPPQDRFQPFLVSDPQDPVLVVLCVVVPVGGQFSLLRRLQLCVLLLAAEEEADDPPRCVLVSQVSSVLSQQLPFDPVLVDDPDAAFAQEEAEEAAPVVLVVSVVVNCSSAVVSVHDEAEQEPPDDCVVNLVVLVPHYYYYYYLVRVLVCVVVVSGAQRQHQEYEAEAVVVCVVVVNLVSVVSNVVRHDPVLADDQDSLSRDRVNSNVLSVVRSRHRGYYYYYHNAAAPSNVVVCVPPHHSHMYIYGDCLVFLLQQAAEAEDEDALVCLLVVVVVVCVVPFDFAEEEEDADQVCQVVSQVVCVVVVAFEDGADVVRQVCRVVVNHGYYYYYLDDDHAAGQEYEHSDQDQEVVSVRVRSCSNDSHYHSHYYYYYDYPVNLQCLQVVLVSNNSHRNYYDCVSVVDPSNPDHHD

InterPro domains:
  IPR000629 ATP-dependent RNA helicase DEAD-box, conserved site [PS00039] (547-555)
  IPR001650 Helicase, C-terminal domain-like [PF00271] (651-759)
  IPR001650 Helicase, C-terminal domain-like [PS51194] (651-799)
  IPR001650 Helicase, C-terminal domain-like [SM00490] (678-759)
  IPR011545 DEAD/DEAH-box helicase domain [PF00270] (415-615)
  IPR014001 Helicase superfamily 1/2, ATP-binding domain [PS51192] (422-627)
  IPR014001 Helicase superfamily 1/2, ATP-binding domain [SM00487] (410-642)
  IPR014014 RNA helicase, DEAD-box type, Q motif [PS51195] (391-419)
  IPR027417 P-loop containing nucleoside triphosphate hydrolase [G3DSA:3.40.50.300] (352-631)
  IPR027417 P-loop containing nucleoside triphosphate hydrolase [G3DSA:3.40.50.300] (632-820)
  IPR027417 P-loop containing nucleoside triphosphate hydrolase [SSF52540] (468-779)
  IPR057479 PRP28/DDX23-like, helical domain [PF25430] (272-356)